Protein 4IX9 (pdb70)

B-factor: mean 39.03, std 13.79, range [17.37, 119.07]

Nearest PDB structures (foldseek):
  4ix9-assembly4_D  TM=1.003E+00  e=2.308E-16  Saccharomyces cerevisiae S288C
  8eas-assembly1_F  TM=9.742E-01  e=7.219E-15  Saccharomyces cerevisiae
  6o7v-assembly1_N  TM=9.126E-01  e=1.959E-12  Saccharomyces cerevisiae S288C
  7tms-assembly1_N  TM=7.614E-01  e=4.028E-09  Saccharomyces cerevisiae
  7tmr-assembly1_N  TM=7.205E-01  e=2.347E-09  Saccharomyces cerevisiae

Sequence (363 aa):
EKRTLIAVIADEDTTTGLLLAGIGQITPETQEKNFFVYQEGKTTKEEITDKFNHFTEEERDDIAILLNQHIAENIRARRVDSFTNAFPAILEIAEKRTLIAVIADEDTTTGLLLAGIGQQITPETQEKNFFVYQEGKTTKEEITDKFNNHFTEEEERDDIAILLNQHIAENIRARVDSFTNAFPAILEIEKRTLIAVIADEEDTTTGLLLAGIGQQITPETQEKNFFVYQEGKTTKEEITDKFNHFTEERDDIAILLNQHIAENIRARVDSSFTNAFFPAILEIRTLIAVIADEDTTTGLLLAGIGQITPETQEKNFFVYQEGKTTKEEEITDKFNHFTEERDDIAILLNQHIAENNIRARVDDSFTNAFPAILEI

Organism: Saccharomyces cerevisiae (strain ATCC 204508 / S288c) (NCBI:txid559292)

Structure (mmCIF, N/CA/C/O backbone):
data_4IX9
#
_entry.id   4IX9
#
_cell.length_a   47.146
_cell.length_b   160.312
_cell.length_c   102.429
_cell.angle_alpha   90.00
_cell.angle_beta   90.00
_cell.angle_gamma   90.00
#
_symmetry.space_group_name_H-M   'C 2 2 21'
#
loop_
_entity.id
_entity.type
_entity.pdbx_description
1 polymer 'V-type proton ATPase subunit F'
2 non-polymer 2-AMINO-2-HYDROXYMETHYL-PROPANE-1,3-DIOL
3 non-polymer GLYCEROL
4 water water
#
loop_
_atom_site.group_PDB
_atom_site.id
_atom_site.type_symbol
_atom_site.label_atom_id
_atom_site.label_alt_id
_atom_site.label_comp_id
_atom_site.label_asym_id
_atom_site.label_entity_id
_atom_site.label_seq_id
_atom_site.pdbx_PDB_ins_code
_atom_site.Cartn_x
_atom_site.Cartn_y
_atom_site.Cartn_z
_atom_site.occupancy
_atom_site.B_iso_or_equiv
_atom_site.auth_seq_id
_atom_site.auth_comp_id
_atom_site.auth_asym_id
_atom_site.auth_atom_id
_atom_site.pdbx_PDB_model_num
ATOM 1 N N . GLU A 1 3 ? 2.297 -2.532 46.862 1.00 94.45 3 GLU A N 1
ATOM 2 C CA . GLU A 1 3 ? 2.038 -1.156 47.381 1.00 102.65 3 GLU A CA 1
ATOM 3 C C . GLU A 1 3 ? 1.197 -0.332 46.384 1.00 99.14 3 GLU A C 1
ATOM 4 O O . GLU A 1 3 ? 0.641 -0.886 45.426 1.00 104.76 3 GLU A O 1
ATOM 10 N N . LYS A 1 4 ? 1.099 0.977 46.637 1.00 87.01 4 LYS A N 1
ATOM 11 C CA . LYS A 1 4 ? 0.489 1.954 45.723 1.00 76.16 4 LYS A CA 1
ATOM 12 C C . LYS A 1 4 ? 1.344 2.248 44.473 1.00 68.24 4 LYS A C 1
ATOM 13 O O . LYS A 1 4 ? 0.810 2.594 43.415 1.00 62.88 4 LYS A O 1
ATOM 19 N N . ARG A 1 5 ? 2.667 2.131 44.629 1.00 59.75 5 ARG A N 1
ATOM 20 C CA . ARG A 1 5 ? 3.656 2.438 43.599 1.00 50.08 5 ARG A CA 1
ATOM 21 C C . ARG A 1 5 ? 3.870 1.237 42.695 1.00 49.91 5 ARG A C 1
ATOM 22 O O . ARG A 1 5 ? 4.706 0.382 43.030 1.00 48.19 5 ARG A O 1
ATOM 30 N N . THR A 1 6 ? 3.181 1.163 41.554 1.00 42.89 6 THR A N 1
ATOM 31 C CA . THR A 1 6 ? 3.304 -0.027 40.700 1.00 43.27 6 THR A CA 1
ATOM 32 C C . THR A 1 6 ? 3.871 0.258 39.280 1.00 41.64 6 THR A C 1
ATOM 33 O O . THR A 1 6 ? 4.335 -0.655 38.624 1.00 41.40 6 THR A O 1
ATOM 37 N N . LEU A 1 7 ? 3.842 1.516 38.847 1.00 36.49 7 LEU A N 1
ATOM 38 C CA . LEU A 1 7 ? 4.159 1.896 37.484 1.00 35.24 7 LEU A CA 1
ATOM 39 C C . LEU A 1 7 ? 5.605 2.351 37.268 1.00 35.14 7 LEU A C 1
ATOM 40 O O . LEU A 1 7 ? 6.270 2.885 38.186 1.00 32.33 7 LEU A O 1
ATOM 45 N N . ILE A 1 8 ? 6.060 2.149 36.034 1.00 31.68 8 ILE A N 1
ATOM 46 C CA . ILE A 1 8 ? 7.364 2.633 35.565 1.00 30.37 8 ILE A CA 1
ATOM 47 C C . ILE A 1 8 ? 7.127 3.880 34.714 1.00 29.13 8 ILE A C 1
ATOM 48 O O . ILE A 1 8 ? 6.236 3.899 33.835 1.00 25.34 8 ILE A O 1
ATOM 53 N N . ALA A 1 9 ? 7.907 4.920 35.004 1.00 26.11 9 ALA A N 1
ATOM 54 C CA . ALA A 1 9 ? 7.961 6.116 34.177 1.00 25.48 9 ALA A CA 1
ATOM 55 C C . ALA A 1 9 ? 9.324 6.190 33.419 1.00 26.67 9 ALA A C 1
ATOM 56 O O . ALA A 1 9 ? 10.326 5.541 33.796 1.00 25.32 9 ALA A O 1
ATOM 58 N N . VAL A 1 10 ? 9.329 6.980 32.348 1.00 25.04 10 VAL A N 1
ATOM 59 C CA . VAL A 1 10 ? 10.412 6.999 31.357 1.00 25.93 10 VAL A CA 1
ATOM 60 C C . VAL A 1 10 ? 10.751 8.407 30.939 1.00 28.06 10 VAL A C 1
ATOM 61 O O . VAL A 1 10 ? 9.848 9.200 30.484 1.00 27.92 10 VAL A O 1
ATOM 65 N N . ILE A 1 11 ? 12.049 8.710 31.054 1.00 28.03 11 ILE A N 1
ATOM 66 C CA . ILE A 1 11 ? 12.651 9.868 30.346 1.00 26.50 11 ILE A CA 1
ATOM 67 C C . ILE A 1 11 ? 13.835 9.372 29.522 1.00 24.13 11 ILE A C 1
ATOM 68 O O . ILE A 1 11 ? 14.835 8.910 30.069 1.00 22.29 11 ILE A O 1
ATOM 73 N N . ALA A 1 12 ? 13.721 9.464 28.202 1.00 24.24 12 ALA A N 1
ATOM 74 C CA . ALA A 1 12 ? 14.530 8.603 27.349 1.00 22.38 12 ALA A CA 1
ATOM 75 C C . ALA A 1 12 ? 14.604 9.160 25.931 1.00 23.25 12 ALA A C 1
ATOM 76 O O . ALA A 1 12 ? 13.717 9.900 25.505 1.00 22.34 12 ALA A O 1
ATOM 78 N N . ASP A 1 13 ? 15.699 8.893 25.223 1.00 22.84 13 ASP A N 1
ATOM 79 C CA . ASP A 1 13 ? 15.776 9.411 23.863 1.00 24.63 13 ASP A CA 1
ATOM 80 C C . ASP A 1 13 ? 14.825 8.561 22.965 1.00 23.87 13 ASP A C 1
ATOM 81 O O . ASP A 1 13 ? 14.190 7.594 23.428 1.00 24.16 13 ASP A O 1
ATOM 86 N N . GLU A 1 14 ? 14.701 8.943 21.715 1.00 28.16 14 GLU A N 1
ATOM 87 C CA . GLU A 1 14 ? 13.752 8.335 20.759 1.00 33.11 14 GLU A CA 1
ATOM 88 C C . GLU A 1 14 ? 13.845 6.793 20.604 1.00 31.17 14 GLU A C 1
ATOM 89 O O . GLU A 1 14 ? 12.816 6.094 20.643 1.00 30.18 14 GLU A O 1
ATOM 95 N N . ASP A 1 15 ? 15.050 6.278 20.367 1.00 25.72 15 ASP A N 1
ATOM 96 C CA . ASP A 1 15 ? 15.242 4.847 20.217 1.00 27.65 15 ASP A CA 1
ATOM 97 C C . ASP A 1 15 ? 14.985 4.075 21.534 1.00 28.53 15 ASP A C 1
ATOM 98 O O . ASP A 1 15 ? 14.462 2.971 21.510 1.00 27.24 15 ASP A O 1
ATOM 103 N N . THR A 1 16 ? 15.331 4.640 22.689 1.00 23.56 16 THR A N 1
ATOM 104 C CA . THR A 1 16 ? 15.097 3.899 23.909 1.00 22.28 16 THR A CA 1
ATOM 105 C C . THR A 1 16 ? 13.583 3.896 24.196 1.00 21.30 16 THR A C 1
ATOM 106 O O . THR A 1 16 ? 13.028 2.901 24.670 1.00 24.02 16 THR A O 1
ATOM 110 N N . THR A 1 17 ? 12.940 5.036 24.004 1.00 22.47 17 THR A N 1
ATOM 111 C CA . THR A 1 17 ? 11.482 5.160 24.192 1.00 25.72 17 THR A CA 1
ATOM 112 C C . THR A 1 17 ? 10.723 4.144 23.281 1.00 27.65 17 THR A C 1
ATOM 113 O O . THR A 1 17 ? 9.878 3.367 23.753 1.00 30.81 17 THR A O 1
ATOM 117 N N . THR A 1 18 ? 11.058 4.130 21.995 1.00 26.16 18 THR A N 1
ATOM 118 C CA . THR A 1 18 ? 10.534 3.115 21.087 1.00 29.06 18 THR A CA 1
ATOM 119 C C . THR A 1 18 ? 10.622 1.704 21.644 1.00 30.63 18 THR A C 1
ATOM 120 O O . THR A 1 18 ? 9.613 0.993 21.677 1.00 32.68 18 THR A O 1
ATOM 124 N N . GLY A 1 19 ? 11.813 1.285 22.072 1.00 27.19 19 GLY A N 1
ATOM 125 C CA . GLY A 1 19 ? 11.919 -0.052 22.605 1.00 25.60 19 GLY A CA 1
ATOM 126 C C . GLY A 1 19 ? 11.097 -0.208 23.881 1.00 24.50 19 GLY A C 1
ATOM 127 O O . GLY A 1 19 ? 10.502 -1.245 24.075 1.00 24.78 19 GLY A O 1
ATOM 128 N N . LEU A 1 20 ? 11.100 0.787 24.768 1.00 22.85 20 LEU A N 1
ATOM 129 C CA . LEU A 1 20 ? 10.292 0.681 26.002 1.00 26.79 20 LEU A CA 1
ATOM 130 C C . LEU A 1 20 ? 8.794 0.577 25.674 1.00 29.29 20 LEU A C 1
ATOM 131 O O . LEU A 1 20 ? 8.108 -0.269 26.235 1.00 28.41 20 LEU A O 1
ATOM 136 N N . LEU A 1 21 ? 8.298 1.445 24.787 1.00 30.81 21 LEU A N 1
ATOM 137 C CA . LEU A 1 21 ? 6.885 1.390 24.380 1.00 29.43 21 LEU A CA 1
ATOM 138 C C . LEU A 1 21 ? 6.517 0.044 23.748 1.00 30.33 21 LEU A C 1
ATOM 139 O O . LEU A 1 21 ? 5.455 -0.481 24.059 1.00 31.68 21 LEU A O 1
ATOM 144 N N . LEU A 1 22 ? 7.387 -0.551 22.936 1.00 29.62 22 LEU A N 1
ATOM 145 C CA . LEU A 1 22 ? 7.165 -1.946 22.486 1.00 31.22 22 LEU A CA 1
ATOM 146 C C . LEU A 1 22 ? 7.082 -2.964 23.634 1.00 32.62 22 LEU A C 1
ATOM 147 O O . LEU A 1 22 ? 6.360 -3.958 23.559 1.00 32.21 22 LEU A O 1
ATOM 152 N N . ALA A 1 23 ? 7.829 -2.744 24.701 1.00 32.21 23 ALA A N 1
ATOM 153 C CA . ALA A 1 23 ? 7.735 -3.666 25.831 1.00 30.81 23 ALA A CA 1
ATOM 154 C C . ALA A 1 23 ? 6.523 -3.306 26.724 1.00 30.51 23 ALA A C 1
ATOM 155 O O . ALA A 1 23 ? 6.291 -3.965 27.712 1.00 26.59 23 ALA A O 1
ATOM 157 N N . GLY A 1 24 ? 5.740 -2.281 26.355 1.00 29.02 24 GLY A N 1
ATOM 158 C CA . GLY A 1 24 ? 4.631 -1.855 27.192 1.00 28.64 24 GLY A CA 1
ATOM 159 C C . GLY A 1 24 ? 4.999 -0.870 28.307 1.00 31.93 24 GLY A C 1
ATOM 160 O O . GLY A 1 24 ? 4.136 -0.494 29.093 1.00 31.96 24 GLY A O 1
ATOM 161 N N . ILE A 1 25 ? 6.257 -0.421 28.383 1.00 28.35 25 ILE A N 1
ATOM 162 C CA . ILE A 1 25 ? 6.664 0.516 29.441 1.00 26.15 25 ILE A CA 1
ATOM 163 C C . ILE A 1 25 ? 6.479 1.960 28.954 1.00 25.62 25 ILE A C 1
ATOM 164 O O . ILE A 1 25 ? 6.771 2.270 27.814 1.00 30.14 25 ILE A O 1
ATOM 169 N N . GLY A 1 26 ? 5.915 2.818 29.798 1.00 26.24 26 GLY A N 1
ATOM 170 C CA . GLY A 1 26 ? 5.670 4.232 29.465 1.00 23.80 26 GLY A CA 1
ATOM 171 C C . GLY A 1 26 ? 4.340 4.435 28.747 1.00 27.75 26 GLY A C 1
ATOM 172 O O . GLY A 1 26 ? 3.984 5.571 28.405 1.00 27.30 26 GLY A O 1
ATOM 173 N N . GLN A 1 27 ? 3.581 3.354 28.541 1.00 26.71 27 GLN A N 1
ATOM 174 C CA . GLN A 1 27 ? 2.255 3.460 27.942 1.00 29.00 27 GLN A CA 1
ATOM 175 C C . GLN A 1 27 ? 1.253 4.133 28.874 1.00 28.89 27 GLN A C 1
ATOM 176 O O . GLN A 1 27 ? 1.470 4.225 30.098 1.00 32.25 27 GLN A O 1
ATOM 182 N N . ILE A 1 28 ? 0.157 4.601 28.300 1.00 29.82 28 ILE A N 1
ATOM 183 C CA . ILE A 1 28 ? -0.931 5.236 29.042 1.00 30.27 28 ILE A CA 1
ATOM 184 C C . ILE A 1 28 ? -1.545 4.333 30.102 1.00 29.96 28 ILE A C 1
ATOM 185 O O . ILE A 1 28 ? -1.919 3.203 29.795 1.00 32.68 28 ILE A O 1
ATOM 190 N N . THR A 1 29 ? -1.645 4.814 31.347 1.00 30.78 29 THR A N 1
ATOM 191 C CA . THR A 1 29 ? -2.377 4.086 32.395 1.00 30.80 29 THR A CA 1
ATOM 192 C C . THR A 1 29 ? -3.885 4.162 32.075 1.00 29.62 29 THR A C 1
ATOM 193 O O . THR A 1 29 ? -4.418 5.246 31.979 1.00 33.10 29 THR A O 1
ATOM 197 N N . PRO A 1 30 ? -4.545 3.030 31.837 1.00 29.38 30 PRO A N 1
ATOM 198 C CA . PRO A 1 30 ? -5.954 3.015 31.413 1.00 29.69 30 PRO A CA 1
ATOM 199 C C . PRO A 1 30 ? -6.905 3.859 32.310 1.00 34.64 30 PRO A C 1
ATOM 200 O O . PRO A 1 30 ? -7.602 4.748 31.810 1.00 34.10 30 PRO A O 1
ATOM 204 N N . GLU A 1 31 ? -6.885 3.599 33.625 1.00 38.06 31 GLU A N 1
ATOM 205 C CA . GLU A 1 31 ? -7.773 4.211 34.594 1.00 39.33 31 GLU A CA 1
ATOM 206 C C . GLU A 1 31 ? -7.589 5.717 34.769 1.00 41.13 31 GLU A C 1
ATOM 207 O O . GLU A 1 31 ? -8.566 6.411 35.031 1.00 39.34 31 GLU A O 1
ATOM 213 N N . THR A 1 32 ? -6.376 6.244 34.602 1.00 39.42 32 THR A N 1
ATOM 214 C CA . THR A 1 32 ? -6.154 7.693 34.816 1.00 35.92 32 THR A CA 1
ATOM 215 C C . THR A 1 32 ? -5.916 8.377 33.499 1.00 36.94 32 THR A C 1
ATOM 216 O O . THR A 1 32 ? -5.979 9.593 33.427 1.00 40.07 32 THR A O 1
ATOM 220 N N . GLN A 1 33 ? -5.671 7.605 32.438 1.00 35.47 33 GLN A N 1
ATOM 221 C CA . GLN A 1 33 ? -5.224 8.156 31.131 1.00 36.08 33 GLN A CA 1
ATOM 222 C C . GLN A 1 33 ? -3.924 8.978 31.175 1.00 34.93 33 GLN A C 1
ATOM 223 O O . GLN A 1 33 ? -3.697 9.791 30.305 1.00 35.78 33 GLN A O 1
ATOM 229 N N . GLU A 1 34 ? -3.065 8.771 32.157 1.00 36.39 34 GLU A N 1
ATOM 230 C CA . GLU A 1 34 ? -1.803 9.545 32.190 1.00 42.70 34 GLU A CA 1
ATOM 231 C C . GLU A 1 34 ? -0.742 8.881 31.358 1.00 39.84 34 GLU A C 1
ATOM 232 O O . GLU A 1 34 ? -0.639 7.636 31.383 1.00 34.95 34 GLU A O 1
ATOM 238 N N . LYS A 1 35 ? 0.093 9.702 30.710 1.00 36.72 35 LYS A N 1
ATOM 239 C CA . LYS A 1 35 ? 1.234 9.168 30.011 1.00 35.67 35 LYS A CA 1
ATOM 240 C C . LYS A 1 35 ? 2.407 8.956 30.965 1.00 30.48 35 LYS A C 1
ATOM 241 O O . LYS A 1 35 ? 2.595 9.666 31.969 1.00 30.04 35 LYS A O 1
ATOM 247 N N . ASN A 1 36 ? 3.179 7.944 30.643 1.00 27.18 36 ASN A N 1
ATOM 248 C CA . ASN A 1 36 ? 4.259 7.525 31.500 1.00 29.43 36 ASN A CA 1
ATOM 249 C C . ASN A 1 36 ? 5.645 7.639 30.835 1.00 31.13 36 ASN A C 1
ATOM 250 O O . ASN A 1 36 ? 6.601 6.962 31.236 1.00 32.74 36 ASN A O 1
ATOM 255 N N . PHE A 1 37 ? 5.759 8.558 29.866 1.00 29.84 37 PHE A N 1
ATOM 256 C CA . PHE A 1 37 ? 7.008 8.772 29.145 1.00 28.67 37 PHE A CA 1
ATOM 257 C C . PHE A 1 37 ? 7.135 10.207 28.668 1.00 29.37 37 PHE A C 1
ATOM 258 O O . PHE A 1 37 ? 6.137 10.890 28.392 1.00 31.61 37 PHE A O 1
ATOM 266 N N . PHE A 1 38 ? 8.382 10.649 28.550 1.00 28.47 38 PHE A N 1
ATOM 267 C CA . PHE A 1 38 ? 8.724 11.909 27.960 1.00 25.47 38 PHE A CA 1
ATOM 268 C C . PHE A 1 38 ? 9.953 11.626 27.106 1.00 30.90 38 PHE A C 1
ATOM 269 O O . PHE A 1 38 ? 10.897 10.978 27.570 1.00 31.23 38 PHE A O 1
ATOM 277 N N . VAL A 1 39 ? 9.922 12.094 25.866 1.00 28.03 39 VAL A N 1
ATOM 278 C CA . VAL A 1 39 ? 10.969 11.864 24.886 1.00 31.24 39 VAL A CA 1
ATOM 279 C C . VAL A 1 39 ? 12.011 13.009 24.917 1.00 31.58 39 VAL A C 1
ATOM 280 O O . VAL A 1 39 ? 11.680 14.170 24.745 1.00 34.02 39 VAL A O 1
ATOM 284 N N . TYR A 1 40 ? 13.265 12.693 25.207 1.00 29.85 40 TYR A N 1
ATOM 285 C CA . TYR A 1 40 ? 14.303 13.674 25.061 1.00 27.15 40 TYR A CA 1
ATOM 286 C C . TYR A 1 40 ? 14.761 13.767 23.593 1.00 29.12 40 TYR A C 1
ATOM 287 O O . TYR A 1 40 ? 14.992 12.725 22.915 1.00 27.15 40 TYR A O 1
ATOM 296 N N . GLN A 1 41 ? 14.854 15.001 23.067 1.00 30.66 41 GLN A N 1
ATOM 297 C CA . GLN A 1 41 ? 15.333 15.161 21.681 1.00 32.24 41 GLN A CA 1
ATOM 298 C C . GLN A 1 41 ? 16.453 16.126 21.679 1.00 29.88 41 GLN A C 1
ATOM 299 O O . GLN A 1 41 ? 16.242 17.351 21.860 1.00 29.63 41 GLN A O 1
ATOM 305 N N . GLU A 1 42 ? 17.659 15.600 21.477 1.00 26.05 42 GLU A N 1
ATOM 306 C CA . GLU A 1 42 ? 18.848 16.467 21.483 1.00 27.37 42 GLU A CA 1
ATOM 307 C C . GLU A 1 42 ? 18.644 17.689 20.553 1.00 29.38 42 GLU A C 1
ATOM 308 O O . GLU A 1 42 ? 18.246 17.533 19.361 1.00 27.05 42 GLU A O 1
ATOM 314 N N . GLY A 1 43 ? 18.846 18.887 21.122 1.00 29.50 43 GLY A N 1
ATOM 315 C CA . GLY A 1 43 ? 18.755 20.142 20.372 1.00 27.66 43 GLY A CA 1
ATOM 316 C C . GLY A 1 43 ? 17.394 20.819 20.448 1.00 30.24 43 GLY A C 1
ATOM 317 O O . GLY A 1 43 ? 17.269 21.976 20.079 1.00 32.22 43 GLY A O 1
ATOM 318 N N . LYS A 1 44 ? 16.391 20.083 20.928 1.00 30.64 44 LYS A N 1
ATOM 319 C CA . LYS A 1 44 ? 15.012 20.515 21.055 1.00 31.90 44 LYS A CA 1
ATOM 320 C C . LYS A 1 44 ? 14.630 20.642 22.532 1.00 30.35 44 LYS A C 1
ATOM 321 O O . LYS A 1 44 ? 14.378 21.719 23.016 1.00 29.78 44 LYS A O 1
ATOM 327 N N . THR A 1 45 ? 14.583 19.541 23.258 1.00 28.87 45 THR A N 1
ATOM 328 C CA . THR A 1 45 ? 14.331 19.587 24.688 1.00 26.87 45 THR A CA 1
ATOM 329 C C . THR A 1 45 ? 15.391 20.399 25.472 1.00 27.82 45 THR A C 1
ATOM 330 O O . THR A 1 45 ? 16.619 20.166 25.343 1.00 25.63 45 THR A O 1
ATOM 334 N N . THR A 1 46 ? 14.930 21.354 26.272 1.00 28.07 46 THR A N 1
ATOM 335 C CA . THR A 1 46 ? 15.858 22.148 27.070 1.00 31.19 46 THR A CA 1
ATOM 336 C C . THR A 1 46 ? 16.078 21.434 28.395 1.00 35.51 46 THR A C 1
ATOM 337 O O . THR A 1 46 ? 15.310 20.526 28.773 1.00 34.26 46 THR A O 1
ATOM 341 N N . LYS A 1 47 ? 17.088 21.888 29.125 1.00 36.46 47 LYS A N 1
ATOM 342 C CA . LYS A 1 47 ? 17.379 21.393 30.461 1.00 38.53 47 LYS A CA 1
ATOM 343 C C . LYS A 1 47 ? 16.225 21.695 31.407 1.00 39.21 47 LYS A C 1
ATOM 344 O O . LYS A 1 47 ? 15.924 20.893 32.277 1.00 37.75 47 LYS A O 1
ATOM 350 N N . GLU A 1 48 ? 15.577 22.841 31.236 1.00 38.71 48 GLU A N 1
ATOM 351 C CA . GLU A 1 48 ? 14.417 23.154 32.044 1.00 39.80 48 GLU A CA 1
ATOM 352 C C . GLU A 1 48 ? 13.273 22.183 31.811 1.00 40.87 48 GLU A C 1
ATOM 353 O O . GLU A 1 48 ? 12.639 21.761 32.776 1.00 42.16 48 GLU A O 1
ATOM 359 N N . GLU A 1 49 ? 12.975 21.821 30.559 1.00 37.66 49 GLU A N 1
ATOM 360 C CA . GLU A 1 49 ? 11.904 20.820 30.359 1.00 35.44 49 GLU A CA 1
ATOM 361 C C . GLU A 1 49 ? 12.232 19.457 30.968 1.00 32.74 49 GLU A C 1
ATOM 362 O O . GLU A 1 49 ? 11.329 18.809 31.516 1.00 34.01 49 GLU A O 1
ATOM 368 N N . ILE A 1 50 ? 13.489 19.002 30.818 1.00 29.88 50 ILE A N 1
ATOM 369 C CA . ILE A 1 50 ? 13.914 17.730 31.389 1.00 31.62 50 ILE A CA 1
ATOM 370 C C . ILE A 1 50 ? 13.657 17.839 32.899 1.00 31.88 50 ILE A C 1
ATOM 371 O O . ILE A 1 50 ? 12.997 16.961 33.474 1.00 30.96 50 ILE A O 1
ATOM 376 N N . THR A 1 51 ? 14.168 18.902 33.534 1.00 32.10 51 THR A N 1
ATOM 377 C CA . THR A 1 51 ? 13.942 19.125 34.986 1.00 34.20 51 THR A CA 1
ATOM 378 C C . THR A 1 51 ? 12.454 19.118 35.393 1.00 35.27 51 THR A C 1
ATOM 379 O O . THR A 1 51 ? 12.033 18.492 36.375 1.00 38.64 51 THR A O 1
ATOM 383 N N . ASP A 1 52 ? 11.647 19.787 34.606 1.00 34.53 52 ASP A N 1
ATOM 384 C CA . ASP A 1 52 ? 10.212 19.769 34.863 1.00 36.04 52 ASP A CA 1
ATOM 385 C C . ASP A 1 52 ? 9.579 18.384 34.772 1.00 32.49 52 ASP A C 1
ATOM 386 O O . ASP A 1 52 ? 8.672 18.082 35.536 1.00 32.34 52 ASP A O 1
ATOM 391 N N . LYS A 1 53 ? 10.043 17.557 33.841 1.00 30.64 53 LYS A N 1
ATOM 392 C CA . LYS A 1 53 ? 9.478 16.229 33.655 1.00 30.02 53 LYS A CA 1
ATOM 393 C C . LYS A 1 53 ? 9.972 15.305 34.751 1.00 28.47 53 LYS A C 1
ATOM 394 O O . LYS A 1 53 ? 9.221 14.484 35.296 1.00 27.40 53 LYS A O 1
ATOM 400 N N . PHE A 1 54 ? 11.234 15.491 35.114 1.00 28.39 54 PHE A N 1
ATOM 401 C CA . PHE A 1 54 ? 11.770 14.837 36.269 1.00 28.85 54 PHE A CA 1
ATOM 402 C C . PHE A 1 54 ? 10.921 15.089 37.525 1.00 31.64 54 PHE A C 1
ATOM 403 O O . PHE A 1 54 ? 10.471 14.126 38.171 1.00 32.00 54 PHE A O 1
ATOM 411 N N . ASN A 1 55 ? 10.695 16.361 37.879 1.00 36.11 55 ASN A N 1
ATOM 412 C CA . ASN A 1 55 ? 9.925 16.652 39.118 1.00 38.27 55 ASN A CA 1
ATOM 413 C C . ASN A 1 55 ? 8.487 16.163 39.034 1.00 33.36 55 ASN A C 1
ATOM 414 O O . ASN A 1 55 ? 7.905 15.792 40.029 1.00 37.22 55 ASN A O 1
ATOM 419 N N . HIS A 1 56 ? 7.929 16.151 37.836 1.00 31.95 56 HIS A N 1
ATOM 420 C CA . HIS A 1 56 ? 6.576 15.638 37.628 1.00 34.21 56 HIS A CA 1
ATOM 421 C C . HIS A 1 56 ? 6.459 14.179 37.977 1.00 37.48 56 HIS A C 1
ATOM 422 O O . HIS A 1 56 ? 5.584 13.775 38.762 1.00 37.75 56 HIS A O 1
ATOM 429 N N . PHE A 1 57 ? 7.303 13.363 37.338 1.00 36.88 57 PHE A N 1
ATOM 430 C CA . PHE A 1 57 ? 7.219 11.906 37.481 1.00 35.98 57 PHE A CA 1
ATOM 431 C C . PHE A 1 57 ? 7.658 11.584 38.923 1.00 35.98 57 PHE A C 1
ATOM 432 O O . PHE A 1 57 ? 7.313 10.562 39.470 1.00 35.63 57 PHE A O 1
ATOM 440 N N . THR A 1 58 ? 8.380 12.500 39.532 1.00 34.46 58 THR A N 1
ATOM 441 C CA . THR A 1 58 ? 9.063 12.253 40.782 1.00 33.13 58 THR A CA 1
ATOM 442 C C . THR A 1 58 ? 8.340 12.846 42.010 1.00 36.52 58 THR A C 1
ATOM 443 O O . THR A 1 58 ? 8.434 12.315 43.107 1.00 41.78 58 THR A O 1
ATOM 447 N N . GLU A 1 59 ? 7.611 13.933 41.833 1.00 38.92 59 GLU A N 1
ATOM 448 C CA . GLU A 1 59 ? 7.000 14.606 42.957 1.00 43.60 59 GLU A CA 1
ATOM 449 C C . GLU A 1 59 ? 5.522 14.932 42.776 1.00 48.18 59 GLU A C 1
ATOM 450 O O . GLU A 1 59 ? 4.825 15.160 43.767 1.00 53.78 59 GLU A O 1
ATOM 456 N N A GLU A 1 60 ? 5.055 14.967 41.514 0.50 44.53 60 GLU A N 1
ATOM 457 N N B GLU A 1 60 ? 5.039 14.998 41.549 0.50 46.43 60 GLU A N 1
ATOM 458 C CA A GLU A 1 60 ? 3.644 15.269 41.144 0.50 40.84 60 GLU A CA 1
ATOM 459 C CA B GLU A 1 60 ? 3.622 15.235 41.407 0.50 43.52 60 GLU A CA 1
ATOM 460 C C A GLU A 1 60 ? 2.820 14.032 40.756 0.50 43.76 60 GLU A C 1
ATOM 461 C C B GLU A 1 60 ? 2.870 13.889 41.349 0.50 44.14 60 GLU A C 1
ATOM 462 O O A GLU A 1 60 ? 1.635 14.136 40.424 0.50 42.56 60 GLU A O 1
ATOM 463 O O B GLU A 1 60 ? 1.797 13.757 41.931 0.50 40.87 60 GLU A O 1
ATOM 474 N N . ARG A 1 61 ? 3.467 12.877 40.714 1.00 43.49 61 ARG A N 1
ATOM 475 C CA . ARG A 1 61 ? 2.784 11.627 40.497 1.00 41.77 61 ARG A CA 1
ATOM 476 C C . ARG A 1 61 ? 3.126 10.851 41.740 1.00 47.17 61 ARG A C 1
ATOM 477 O O . ARG A 1 61 ? 4.099 11.168 42.418 1.00 47.93 61 ARG A O 1
ATOM 485 N N . ASP A 1 62 ? 2.316 9.854 42.064 1.00 46.96 62 ASP A N 1
ATOM 486 C CA . ASP A 1 62 ? 2.472 9.140 43.316 1.00 46.60 62 ASP A CA 1
ATOM 487 C C . ASP A 1 62 ? 2.283 7.658 43.054 1.00 42.82 62 ASP A C 1
ATOM 488 O O . ASP A 1 62 ? 2.287 6.836 43.973 1.00 46.80 62 ASP A O 1
ATOM 493 N N . ASP A 1 63 ? 2.096 7.299 41.802 1.00 39.04 63 ASP A N 1
ATOM 494 C CA . ASP A 1 63 ? 1.969 5.904 41.524 1.00 40.26 63 ASP A CA 1
ATOM 495 C C . ASP A 1 63 ? 3.221 5.286 40.922 1.00 36.14 63 ASP A C 1
ATOM 496 O O . ASP A 1 63 ? 3.201 4.091 40.568 1.00 34.29 63 ASP A O 1
ATOM 501 N N . ILE A 1 64 ? 4.313 6.068 40.844 1.00 35.08 64 ILE A N 1
ATOM 502 C CA . ILE A 1 64 ? 5.546 5.601 40.162 1.00 31.47 64 ILE A CA 1
ATOM 503 C C . ILE A 1 64 ? 6.473 4.871 41.116 1.00 34.14 64 ILE A C 1
ATOM 504 O O . ILE A 1 64 ? 6.909 5.405 42.144 1.00 32.81 64 ILE A O 1
ATOM 509 N N . ALA A 1 65 ? 6.773 3.638 40.762 1.00 34.90 65 ALA A N 1
ATOM 510 C CA . ALA A 1 65 ? 7.749 2.869 41.504 1.00 33.81 65 ALA A CA 1
ATOM 511 C C . ALA A 1 65 ? 9.176 3.150 41.020 1.00 33.79 65 ALA A C 1
ATOM 512 O O . ALA A 1 65 ? 10.108 3.149 41.810 1.00 33.41 65 ALA A O 1
ATOM 514 N N . ILE A 1 66 ? 9.342 3.332 39.707 1.00 33.82 66 ILE A N 1
ATOM 515 C CA . ILE A 1 66 ? 10.669 3.394 39.079 1.00 33.11 66 ILE A CA 1
ATOM 516 C C . ILE A 1 66 ? 10.618 4.384 37.963 1.00 29.83 66 ILE A C 1
ATOM 517 O O . ILE A 1 66 ? 9.713 4.358 37.125 1.00 25.25 66 ILE A O 1
ATOM 522 N N . LEU A 1 67 ? 11.602 5.263 37.960 1.00 31.85 67 LEU A N 1
ATOM 523 C CA . LEU A 1 67 ? 11.790 6.193 36.875 1.00 27.89 67 LEU A CA 1
ATOM 524 C C . LEU A 1 67 ? 13.025 5.687 36.094 1.00 31.32 67 LEU A C 1
ATOM 525 O O . LEU A 1 67 ? 14.158 5.600 36.652 1.00 27.62 67 LEU A O 1
ATOM 530 N N . LEU A 1 68 ? 12.792 5.287 34.835 1.00 28.49 68 LEU A N 1
ATOM 531 C CA . LEU A 1 68 ? 13.885 4.899 33.958 1.00 28.81 68 LEU A CA 1
ATOM 532 C C . LEU A 1 68 ? 14.372 6.102 33.161 1.00 28.57 68 LEU A C 1
ATOM 533 O O . LEU A 1 68 ? 13.541 6.797 32.550 1.00 27.70 68 LEU A O 1
ATOM 546 N N . ASN A 1 70 ? 17.831 7.312 30.343 1.00 28.03 70 ASN A N 1
ATOM 547 C CA . ASN A 1 70 ? 19.159 7.138 29.779 1.00 25.80 70 ASN A CA 1
ATOM 548 C C . ASN A 1 70 ? 20.164 7.877 30.647 1.00 27.37 70 ASN A C 1
ATOM 549 O O . ASN A 1 70 ? 19.955 9.047 31.054 1.00 29.98 70 ASN A O 1
ATOM 554 N N . GLN A 1 71 ? 21.286 7.229 30.911 1.00 32.22 71 GLN A N 1
ATOM 555 C CA . GLN A 1 71 ? 22.418 7.869 31.595 1.00 30.40 71 GLN A CA 1
ATOM 556 C C . GLN A 1 71 ? 22.727 9.273 31.039 1.00 28.23 71 GLN A C 1
ATOM 557 O O . GLN A 1 71 ? 22.893 10.248 31.789 1.00 30.85 71 GLN A O 1
ATOM 563 N N . HIS A 1 72 ? 22.786 9.396 29.721 1.00 23.90 72 HIS A N 1
ATOM 564 C CA . HIS A 1 72 ? 23.199 10.646 29.157 1.00 23.92 72 HIS A CA 1
ATOM 565 C C . HIS A 1 72 ? 22.176 11.713 29.436 1.00 23.16 72 HIS A C 1
ATOM 566 O O . HIS A 1 72 ? 22.508 12.900 29.510 1.00 24.89 72 HIS A O 1
ATOM 573 N N . ILE A 1 73 ? 20.920 11.319 29.598 1.00 21.36 73 ILE A N 1
ATOM 574 C CA . ILE A 1 73 ? 19.917 12.300 29.948 1.00 23.28 73 ILE A CA 1
ATOM 575 C C . ILE A 1 73 ? 20.078 12.655 31.442 1.00 25.18 73 ILE A C 1
ATOM 576 O O . ILE A 1 73 ? 20.075 13.820 31.791 1.00 27.09 73 ILE A O 1
ATOM 581 N N . ALA A 1 74 ? 20.228 11.663 32.316 1.00 28.18 74 ALA A N 1
ATOM 582 C CA . ALA A 1 74 ? 20.566 11.939 33.721 1.00 34.37 74 ALA A CA 1
ATOM 583 C C . ALA A 1 74 ? 21.838 12.842 33.850 1.00 38.05 74 ALA A C 1
ATOM 584 O O . ALA A 1 74 ? 21.856 13.784 34.667 1.00 34.69 74 ALA A O 1
ATOM 586 N N . GLU A 1 75 ? 22.882 12.574 33.044 1.00 35.09 75 GLU A N 1
ATOM 587 C CA . GLU A 1 75 ? 24.048 13.502 32.978 1.00 30.59 75 GLU A CA 1
ATOM 588 C C . GLU A 1 75 ? 23.646 14.927 32.647 1.00 30.51 75 GLU A C 1
ATOM 589 O O . GLU A 1 75 ? 24.212 15.855 33.186 1.00 27.65 75 GLU A O 1
ATOM 595 N N . ASN A 1 76 ? 22.670 15.135 31.760 1.00 30.33 76 ASN A N 1
ATOM 596 C CA . ASN A 1 76 ? 22.290 16.500 31.444 1.00 28.80 76 ASN A CA 1
ATOM 597 C C . ASN A 1 76 ? 21.725 17.247 32.689 1.00 31.80 76 ASN A C 1
ATOM 598 O O . ASN A 1 76 ? 21.748 18.503 32.726 1.00 32.44 76 ASN A O 1
ATOM 603 N N . ILE A 1 77 ? 21.105 16.512 33.632 1.00 27.93 77 ILE A N 1
ATOM 604 C CA . ILE A 1 77 ? 20.524 17.151 34.845 1.00 30.12 77 ILE A CA 1
ATOM 605 C C . ILE A 1 77 ? 21.083 16.504 36.118 1.00 30.80 77 ILE A C 1
ATOM 606 O O . ILE A 1 77 ? 20.365 16.273 37.060 1.00 32.30 77 ILE A O 1
ATOM 611 N N . ARG A 1 78 ? 22.377 16.196 36.106 1.00 29.03 78 ARG A N 1
ATOM 612 C CA . ARG A 1 78 ? 23.016 15.395 37.091 1.00 29.33 78 ARG A CA 1
ATOM 613 C C . ARG A 1 78 ? 22.857 15.963 38.498 1.00 32.84 78 ARG A C 1
ATOM 614 O O . ARG A 1 78 ? 22.779 15.225 39.456 1.00 33.51 78 ARG A O 1
ATOM 622 N N . ALA A 1 79 ? 22.821 17.277 38.636 1.00 32.63 79 ALA A N 1
ATOM 623 C CA . ALA A 1 79 ? 22.748 17.835 39.976 1.00 33.67 79 ALA A CA 1
ATOM 624 C C . ALA A 1 79 ? 21.325 17.694 40.550 1.00 31.73 79 ALA A C 1
ATOM 625 O O . ALA A 1 79 ? 21.178 17.419 41.733 1.00 31.25 79 ALA A O 1
ATOM 627 N N A ARG A 1 80 ? 20.315 17.855 39.696 0.50 32.59 80 ARG A N 1
ATOM 628 N N B ARG A 1 80 ? 20.290 17.900 39.732 0.50 32.18 80 ARG A N 1
ATOM 629 C CA A ARG A 1 80 ? 18.927 17.541 40.042 0.50 31.00 80 ARG A CA 1
ATOM 630 C CA B ARG A 1 80 ? 18.930 17.511 40.133 0.50 30.35 80 ARG A CA 1
ATOM 631 C C A ARG A 1 80 ? 18.711 16.058 40.381 0.50 31.86 80 ARG A C 1
ATOM 632 C C B ARG A 1 80 ? 18.934 16.036 40.543 0.50 32.16 80 ARG A C 1
ATOM 633 O O A ARG A 1 80 ? 17.957 15.731 41.284 0.50 32.63 80 ARG A O 1
ATOM 634 O O B ARG A 1 80 ? 18.613 15.693 41.674 0.50 34.84 80 ARG A O 1
ATOM 649 N N . VAL A 1 81 ? 19.350 15.165 39.632 1.00 32.34 81 VAL A N 1
ATOM 650 C CA . VAL A 1 81 ? 19.280 13.736 39.885 1.00 32.81 81 VAL A CA 1
ATOM 651 C C . VAL A 1 81 ? 20.036 13.347 41.160 1.00 38.49 81 VAL A C 1
ATOM 652 O O . VAL A 1 81 ? 19.503 12.569 41.955 1.00 37.05 81 VAL A O 1
ATOM 656 N N . ASP A 1 82 ? 21.253 13.880 41.358 1.00 36.18 82 ASP A N 1
ATOM 657 C CA . ASP A 1 82 ? 22.064 13.519 42.536 1.00 39.49 82 ASP A CA 1
ATOM 658 C C . ASP A 1 82 ? 21.470 14.110 43.830 1.00 40.28 82 ASP A C 1
ATOM 659 O O . ASP A 1 82 ? 21.706 13.594 44.921 1.00 45.30 82 ASP A O 1
ATOM 664 N N . SER A 1 83 ? 20.665 15.157 43.696 1.00 35.34 83 SER A N 1
ATOM 665 C CA . SER A 1 83 ? 20.042 15.738 44.854 1.00 37.93 83 SER A CA 1
ATOM 666 C C . SER A 1 83 ? 18.645 15.113 45.178 1.00 43.78 83 SER A C 1
ATOM 667 O O . SER A 1 83 ? 17.990 15.527 46.137 1.00 44.63 83 SER A O 1
ATOM 670 N N . PHE A 1 84 ? 18.197 14.123 44.403 1.00 38.83 84 PHE A N 1
ATOM 671 C CA . PHE A 1 84 ? 16.924 13.456 44.694 1.00 38.24 84 PHE A CA 1
ATOM 672 C C . PHE A 1 84 ? 17.100 12.373 45.786 1.00 39.00 84 PHE A C 1
ATOM 673 O O . PHE A 1 84 ? 17.968 11.515 45.709 1.00 37.78 84 PHE A O 1
ATOM 681 N N . THR A 1 85 ? 16.202 12.394 46.758 1.00 39.87 85 THR A N 1
ATOM 682 C CA . THR A 1 85 ? 16.486 11.923 48.071 1.00 38.97 85 THR A CA 1
ATOM 683 C C . THR A 1 85 ? 15.293 11.072 48.561 1.00 41.14 85 THR A C 1
ATOM 684 O O . THR A 1 85 ? 15.418 10.269 49.490 1.00 39.82 85 THR A O 1
ATOM 688 N N . ASN A 1 86 ? 14.141 11.210 47.901 1.00 40.00 86 ASN A N 1
ATOM 689 C CA . ASN A 1 86 ? 12.946 10.461 48.281 1.00 38.78 86 ASN A CA 1
ATOM 690 C C . ASN A 1 86 ? 13.098 8.956 48.127 1.00 46.28 86 ASN A C 1
ATOM 691 O O . ASN A 1 86 ? 13.859 8.495 47.282 1.00 46.59 86 ASN A O 1
ATOM 696 N N . ALA A 1 87 ? 12.391 8.188 48.956 1.00 49.11 87 ALA A N 1
ATOM 697 C CA . ALA A 1 87 ? 12.376 6.713 48.859 1.00 47.99 87 ALA A CA 1
ATOM 698 C C . ALA A 1 87 ? 11.923 6.227 47.492 1.00 49.03 87 ALA A C 1
ATOM 699 O O . ALA A 1 87 ? 12.398 5.210 46.988 1.00 54.27 87 ALA A O 1
ATOM 701 N N . PHE A 1 88 ? 10.991 6.950 46.896 1.00 45.22 88 PHE A N 1
ATOM 702 C CA . PHE A 1 88 ? 10.364 6.488 45.698 1.00 45.23 88 PHE A CA 1
ATOM 703 C C . PHE A 1 88 ? 10.196 7.695 44.829 1.00 43.35 88 PHE A C 1
ATOM 704 O O . PHE A 1 88 ? 10.067 8.781 45.349 1.00 44.48 88 PHE A O 1
ATOM 712 N N . PRO A 1 89 ? 10.216 7.509 43.500 1.00 39.74 89 PRO A N 1
ATOM 713 C CA . PRO A 1 89 ? 10.534 6.245 42.849 1.00 36.92 89 PRO A CA 1
ATOM 714 C C . PRO A 1 89 ? 12.026 5.999 42.887 1.00 35.38 89 PRO A C 1
ATOM 715 O O . PRO A 1 89 ? 12.761 6.928 43.190 1.00 38.54 89 PRO A O 1
ATOM 719 N N . ALA A 1 90 ? 12.467 4.764 42.632 1.00 32.28 90 ALA A N 1
ATOM 720 C CA . ALA A 1 90 ? 13.888 4.495 42.347 1.00 32.01 90 ALA A CA 1
ATOM 721 C C . ALA A 1 90 ? 14.240 4.995 40.954 1.00 33.34 90 ALA A C 1
ATOM 722 O O . ALA A 1 90 ? 13.501 4.785 39.991 1.00 34.61 90 ALA A O 1
ATOM 724 N N . ILE A 1 91 ? 15.363 5.681 40.853 1.00 36.79 91 ILE A N 1
ATOM 725 C CA . ILE A 1 91 ? 15.880 6.150 39.564 1.00 37.59 91 ILE A CA 1
ATOM 726 C C . ILE A 1 91 ? 16.884 5.135 39.038 1.00 37.71 91 ILE A C 1
ATOM 727 O O . ILE A 1 91 ? 17.855 4.854 39.699 1.00 41.31 91 ILE A O 1
ATOM 732 N N . LEU A 1 92 ? 16.634 4.559 37.876 1.00 37.31 92 LEU A N 1
ATOM 733 C CA . LEU A 1 92 ? 17.621 3.677 37.245 1.00 37.66 92 LEU A CA 1
ATOM 734 C C . LEU A 1 92 ? 18.099 4.268 35.932 1.00 37.86 92 LEU A C 1
ATOM 735 O O . LEU A 1 92 ? 17.274 4.623 35.064 1.00 34.25 92 LEU A O 1
ATOM 740 N N . GLU A 1 93 ? 19.424 4.370 35.798 1.00 33.97 93 GLU A N 1
ATOM 741 C CA . GLU A 1 93 ? 20.025 4.958 34.611 1.00 35.17 93 GLU A CA 1
ATOM 742 C C . GLU A 1 93 ? 20.379 3.855 33.634 1.00 36.60 93 GLU A C 1
ATOM 743 O O . GLU A 1 93 ? 21.161 2.980 33.950 1.00 43.53 93 GLU A O 1
ATOM 749 N N . ILE A 1 94 ? 19.762 3.864 32.461 1.00 38.58 94 ILE A N 1
ATOM 750 C CA . ILE A 1 94 ? 19.942 2.767 31.492 1.00 37.44 94 ILE A CA 1
ATOM 751 C C . ILE A 1 94 ? 20.804 3.175 30.290 1.00 40.48 94 ILE A C 1
ATOM 752 O O . ILE A 1 94 ? 21.089 2.316 29.434 1.00 46.88 94 ILE A O 1
ATOM 758 N N . ALA B 1 2 ? -3.229 16.187 50.261 1.00 95.82 2 ALA B N 1
ATOM 759 C CA . ALA B 1 2 ? -1.782 16.414 50.562 1.00 103.66 2 ALA B CA 1
ATOM 760 C C . ALA B 1 2 ? -1.576 17.685 51.410 1.00 106.14 2 ALA B C 1
ATOM 761 O O . ALA B 1 2 ? -2.527 18.450 51.625 1.00 101.65 2 ALA B O 1
ATOM 763 N N . GLU B 1 3 ? -0.354 17.873 51.923 1.00 105.42 3 GLU B N 1
ATOM 764 C CA . GLU B 1 3 ? 0.093 19.172 52.444 1.00 98.56 3 GLU B CA 1
ATOM 765 C C . GLU B 1 3 ? 0.670 19.957 51.276 1.00 102.57 3 GLU B C 1
ATOM 766 O O . GLU B 1 3 ? 0.979 21.140 51.417 1.00 116.09 3 GLU B O 1
ATOM 772 N N . LYS B 1 4 ? 0.820 19.311 50.118 1.00 95.24 4 LYS B N 1
ATOM 773 C CA . LYS B 1 4 ? 1.168 20.052 48.904 1.00 92.84 4 LYS B CA 1
ATOM 774 C C . LYS B 1 4 ? 0.242 21.292 48.807 1.00 81.55 4 LYS B C 1
ATOM 775 O O . LYS B 1 4 ? 0.725 22.424 48.621 1.00 74.08 4 LYS B O 1
ATOM 781 N N . ARG B 1 5 ? -1.066 21.056 48.999 1.00 66.40 5 ARG B N 1
ATOM 782 C CA . ARG B 1 5 ? -2.119 22.089 48.954 1.00 62.08 5 ARG B CA 1
ATOM 783 C C . ARG B 1 5 ? -2.221 22.997 50.190 1.00 57.89 5 ARG B C 1
ATOM 784 O O . ARG B 1 5 ? -2.772 22.639 51.234 1.00 54.64 5 ARG B O 1
ATOM 792 N N . THR B 1 6 ? -1.719 24.204 50.007 1.00 51.94 6 THR B N 1
ATOM 793 C CA . THR B 1 6 ? -1.601 25.192 51.044 1.00 51.00 6 THR B CA 1
ATOM 794 C C . THR B 1 6 ? -2.184 26.559 50.546 1.00 45.02 6 THR B C 1
ATOM 795 O O . THR B 1 6 ? -2.695 27.341 51.321 1.00 49.02 6 THR B O 1
ATOM 799 N N . LEU B 1 7 ? -2.139 26.801 49.245 1.00 35.40 7 LEU B N 1
ATOM 800 C CA . LEU B 1 7 ? -2.503 28.081 48.700 1.00 33.74 7 LEU B CA 1
ATOM 801 C C . LEU B 1 7 ? -4.026 28.326 48.502 1.00 30.29 7 LEU B C 1
ATOM 802 O O . LEU B 1 7 ? -4.842 27.408 48.246 1.00 31.36 7 LEU B O 1
ATOM 807 N N . ILE B 1 8 ? -4.384 29.596 48.614 1.00 31.11 8 ILE B N 1
ATOM 808 C CA . ILE B 1 8 ? -5.679 30.069 48.131 1.00 29.67 8 ILE B CA 1
ATOM 809 C C . ILE B 1 8 ? -5.522 30.677 46.752 1.00 26.09 8 ILE B C 1
ATOM 810 O O . ILE B 1 8 ? -4.737 31.571 46.553 1.00 24.87 8 ILE B O 1
ATOM 815 N N . ALA B 1 9 ? -6.281 30.163 45.811 1.00 23.88 9 ALA B N 1
ATOM 816 C CA . ALA B 1 9 ? -6.391 30.796 44.504 1.00 24.52 9 ALA B CA 1
ATOM 817 C C . ALA B 1 9 ? -7.741 31.530 44.399 1.00 26.34 9 ALA B C 1
ATOM 818 O O . ALA B 1 9 ? -8.722 31.236 45.151 1.00 26.19 9 ALA B O 1
ATOM 820 N N . VAL B 1 10 ? -7.778 32.470 43.453 1.00 26.42 10 VAL B N 1
ATOM 821 C CA . VAL B 1 10 ? -8.834 33.450 43.329 1.00 26.14 10 VAL B CA 1
ATOM 822 C C . VAL B 1 10 ? -9.239 33.668 41.882 1.00 26.39 10 VAL B C 1
ATOM 823 O O . VAL B 1 10 ? -8.370 33.986 41.051 1.00 22.98 10 VAL B O 1
ATOM 827 N N . ILE B 1 11 ? -10.548 33.556 41.605 1.00 24.67 11 ILE B N 1
ATOM 828 C CA . ILE B 1 11 ? -11.112 34.037 40.332 1.00 27.71 11 ILE B CA 1
ATOM 829 C C . ILE B 1 11 ? -12.280 34.959 40.686 1.00 27.12 11 ILE B C 1
ATOM 830 O O . ILE B 1 11 ? -13.262 34.519 41.282 1.00 23.94 11 ILE B O 1
ATOM 835 N N . ALA B 1 12 ? -12.155 36.245 40.379 1.00 25.13 12 ALA B N 1
ATOM 836 C CA . ALA B 1 12 ? -13.060 37.202 41.033 1.00 25.66 12 ALA B CA 1
ATOM 837 C C . ALA B 1 12 ? -13.098 38.531 40.280 1.00 26.83 12 ALA B C 1
ATOM 838 O O . ALA B 1 12 ? -12.180 38.867 39.538 1.00 27.03 12 ALA B O 1
ATOM 840 N N . ASP B 1 13 ? -14.192 39.258 40.439 1.00 27.32 13 ASP B N 1
ATOM 841 C CA . ASP B 1 13 ? -14.366 40.538 39.766 1.00 26.79 13 ASP B CA 1
ATOM 842 C C . ASP B 1 13 ? -13.389 41.551 40.396 1.00 27.95 13 ASP B C 1
ATOM 843 O O . ASP B 1 13 ? -12.644 41.195 41.329 1.00 25.77 13 ASP B O 1
ATOM 848 N N . GLU B 1 14 ? -13.358 42.779 39.891 1.00 29.32 14 GLU B N 1
ATOM 849 C CA . GLU B 1 14 ? -12.394 43.787 40.377 1.00 34.70 14 GLU B CA 1
ATOM 850 C C . GLU B 1 14 ? -12.508 44.144 41.853 1.00 32.30 14 GLU B C 1
ATOM 851 O O . GLU B 1 14 ? -11.523 44.095 42.551 1.00 36.17 14 GLU B O 1
ATOM 857 N N . ASP B 1 15 ? -13.681 44.537 42.334 1.00 28.99 15 ASP B N 1
ATOM 858 C CA . ASP B 1 15 ? -13.794 44.913 43.744 1.00 27.90 15 ASP B CA 1
ATOM 859 C C . ASP B 1 15 ? -13.450 43.754 44.665 1.00 28.27 15 ASP B C 1
ATOM 860 O O . ASP B 1 15 ? -12.806 43.932 45.682 1.00 28.66 15 ASP B O 1
ATOM 865 N N . THR B 1 16 ? -13.907 42.558 44.312 1.00 23.92 16 THR B N 1
ATOM 866 C CA . THR B 1 16 ? -13.633 41.415 45.147 1.00 23.38 16 THR B CA 1
ATOM 867 C C . THR B 1 16 ? -12.140 41.056 45.257 1.00 24.91 16 THR B C 1
ATOM 868 O O . THR B 1 16 ? -11.648 40.717 46.344 1.00 23.07 16 THR B O 1
ATOM 872 N N . THR B 1 17 ? -11.451 41.112 44.119 1.00 24.96 17 THR B N 1
ATOM 873 C CA . THR B 1 17 ? -10.022 40.863 44.033 1.00 25.35 17 THR B CA 1
ATOM 874 C C . THR B 1 17 ? -9.290 41.930 44.810 1.00 25.09 17 THR B C 1
ATOM 875 O O . THR B 1 17 ? -8.340 41.610 45.519 1.00 28.58 17 THR B O 1
ATOM 879 N N . THR B 1 18 ? -9.718 43.184 44.694 1.00 24.14 18 THR B N 1
ATOM 880 C CA . THR B 1 18 ? -9.060 44.281 45.395 1.00 24.18 18 THR B CA 1
ATOM 881 C C . THR B 1 18 ? -9.114 43.988 46.890 1.00 25.19 18 THR B C 1
ATOM 882 O O . THR B 1 18 ? -8.079 44.118 47.582 1.00 25.47 18 THR B O 1
ATOM 886 N N . GLY B 1 19 ? -10.287 43.556 47.372 1.00 21.47 19 GLY B N 1
ATOM 887 C CA . GLY B 1 19 ? -10.503 43.332 48.791 1.00 22.86 19 GLY B CA 1
ATOM 888 C C . GLY B 1 19 ? -9.600 42.218 49.219 1.00 26.95 19 GLY B C 1
ATOM 889 O O . GLY B 1 19 ? -9.013 42.251 50.313 1.00 26.03 19 GLY B O 1
ATOM 890 N N . LEU B 1 20 ? -9.506 41.190 48.371 1.00 26.74 20 LEU B N 1
ATOM 891 C CA . LEU B 1 20 ? -8.749 40.023 48.767 1.00 27.37 20 LEU B CA 1
ATOM 892 C C . LEU B 1 20 ? -7.232 40.311 48.775 1.00 27.85 20 LEU B C 1
ATOM 893 O O . LEU B 1 20 ? -6.524 39.899 49.685 1.00 30.27 20 LEU B O 1
ATOM 898 N N . LEU B 1 21 ? -6.745 40.974 47.743 1.00 26.62 21 LEU B N 1
ATOM 899 C CA . LEU B 1 21 ? -5.354 41.365 47.698 1.00 29.89 21 LEU B CA 1
ATOM 900 C C . LEU B 1 21 ? -4.973 42.249 48.901 1.00 31.36 21 LEU B C 1
ATOM 901 O O . LEU B 1 21 ? -3.913 42.049 49.453 1.00 29.75 21 LEU B O 1
ATOM 906 N N . LEU B 1 22 ? -5.837 43.190 49.303 1.00 31.81 22 LEU B N 1
ATOM 907 C CA . LEU B 1 22 ? -5.632 43.990 50.544 1.00 30.19 22 LEU B CA 1
ATOM 908 C C . LEU B 1 22 ? -5.499 43.121 51.785 1.00 30.92 22 LEU B C 1
ATOM 909 O O . LEU B 1 22 ? -4.766 43.455 52.685 1.00 28.47 22 LEU B O 1
ATOM 914 N N . ALA B 1 23 ? -6.220 42.009 51.827 1.00 26.39 23 ALA B N 1
ATOM 915 C CA . ALA B 1 23 ? -6.143 41.130 52.960 1.00 26.69 23 ALA B CA 1
ATOM 916 C C . ALA B 1 23 ? -4.996 40.129 52.848 1.00 25.34 23 ALA B C 1
ATOM 917 O O . ALA B 1 23 ? -4.909 39.254 53.670 1.00 23.91 23 ALA B O 1
ATOM 919 N N . GLY B 1 24 ? -4.167 40.193 51.815 1.00 27.37 24 GLY B N 1
ATOM 920 C CA . GLY B 1 24 ? -3.076 39.176 51.620 1.00 26.44 24 GLY B CA 1
ATOM 921 C C . GLY B 1 24 ? -3.487 37.855 50.958 1.00 30.31 24 GLY B C 1
ATOM 922 O O . GLY B 1 24 ? -2.710 36.895 50.984 1.00 34.06 24 GLY B O 1
ATOM 923 N N . ILE B 1 25 ? -4.708 37.768 50.408 1.00 26.09 25 ILE B N 1
ATOM 924 C CA . ILE B 1 25 ? -5.164 36.517 49.760 1.00 26.36 25 ILE B CA 1
ATOM 925 C C . ILE B 1 25 ? -5.066 36.696 48.214 1.00 28.29 25 ILE B C 1
ATOM 926 O O . ILE B 1 25 ? -5.476 37.738 47.675 1.00 28.39 25 ILE B O 1
ATOM 931 N N . GLY B 1 26 ? -4.536 35.700 47.504 1.00 28.04 26 GLY B N 1
ATOM 932 C CA . GLY B 1 26 ? -4.427 35.751 46.051 1.00 28.41 26 GLY B CA 1
ATOM 933 C C . GLY B 1 26 ? -3.110 36.346 45.607 1.00 29.65 26 GLY B C 1
ATOM 934 O O . GLY B 1 26 ? -2.917 36.656 44.439 1.00 34.63 26 GLY B O 1
ATOM 935 N N A GLN B 1 27 ? -2.189 36.530 46.530 0.50 26.89 27 GLN B N 1
ATOM 936 N N B GLN B 1 27 ? -2.186 36.497 46.536 0.50 30.11 27 GLN B N 1
ATOM 937 C CA A GLN B 1 27 ? -0.926 37.116 46.123 0.50 27.45 27 GLN B CA 1
ATOM 938 C CA B GLN B 1 27 ? -0.910 37.085 46.176 0.50 33.09 27 GLN B CA 1
ATOM 939 C C A GLN B 1 27 ? 0.022 36.031 45.560 0.50 27.81 27 GLN B C 1
ATOM 940 C C B GLN B 1 27 ? 0.047 36.017 45.607 0.50 31.14 27 GLN B C 1
ATOM 941 O O A GLN B 1 27 ? -0.272 34.844 45.610 0.50 27.37 27 GLN B O 1
ATOM 942 O O B GLN B 1 27 ? -0.219 34.826 45.697 0.50 30.26 27 GLN B O 1
ATOM 953 N N . ILE B 1 28 ? 1.131 36.462 44.996 1.00 29.35 28 ILE B N 1
ATOM 954 C CA . ILE B 1 28 ? 2.162 35.573 44.416 1.00 33.74 28 ILE B CA 1
ATOM 955 C C . ILE B 1 28 ? 2.777 34.523 45.376 1.00 30.99 28 ILE B C 1
ATOM 956 O O . ILE B 1 28 ? 3.088 34.830 46.533 1.00 34.57 28 ILE B O 1
ATOM 961 N N . THR B 1 29 ? 2.918 33.289 44.896 1.00 31.10 29 THR B N 1
ATOM 962 C CA . THR B 1 29 ? 3.644 32.269 45.650 1.00 33.81 29 THR B CA 1
ATOM 963 C C . THR B 1 29 ? 5.126 32.664 45.623 1.00 35.83 29 THR B C 1
ATOM 964 O O . THR B 1 29 ? 5.708 32.788 44.532 1.00 31.45 29 THR B O 1
ATOM 968 N N . PRO B 1 30 ? 5.706 32.916 46.818 1.00 33.82 30 PRO B N 1
ATOM 969 C CA . PRO B 1 30 ? 7.120 33.353 46.936 1.00 38.57 30 PRO B CA 1
ATOM 970 C C . PRO B 1 30 ? 8.160 32.442 46.201 1.00 43.13 30 PRO B C 1
ATOM 971 O O . PRO B 1 30 ? 8.993 32.960 45.422 1.00 41.31 30 PRO B O 1
ATOM 975 N N . GLU B 1 31 ? 8.084 31.123 46.451 1.00 43.86 31 GLU B N 1
ATOM 976 C CA . GLU B 1 31 ? 9.080 30.130 46.009 1.00 44.49 31 GLU B CA 1
ATOM 977 C C . GLU B 1 31 ? 9.014 29.910 44.497 1.00 43.35 31 GLU B C 1
ATOM 978 O O . GLU B 1 31 ? 10.048 29.628 43.904 1.00 37.21 31 GLU B O 1
ATOM 984 N N . THR B 1 32 ? 7.821 30.075 43.887 1.00 39.39 32 THR B N 1
ATOM 985 C CA . THR B 1 32 ? 7.601 29.810 42.426 1.00 38.67 32 THR B CA 1
ATOM 986 C C . THR B 1 32 ? 7.285 31.061 41.652 1.00 35.58 32 THR B C 1
ATOM 987 O O 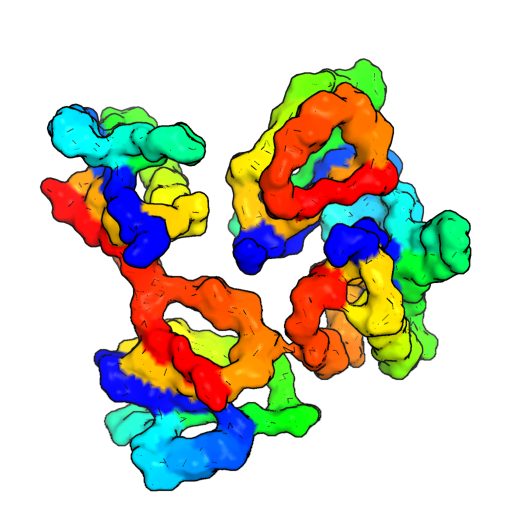. THR B 1 32 ? 7.262 31.047 40.434 1.00 34.73 32 THR B O 1
ATOM 991 N N . GLN B 1 33 ? 6.951 32.132 42.357 1.00 35.38 33 GLN B N 1
ATOM 992 C CA . GLN B 1 33 ? 6.516 33.374 41.692 1.00 37.42 33 GLN B CA 1
ATOM 993 C C . GLN B 1 33 ? 5.258 33.255 40.799 1.00 38.29 33 GLN B C 1
ATOM 994 O O . GLN B 1 33 ? 4.999 34.137 39.984 1.00 41.38 33 GLN B O 1
ATOM 1000 N N . GLU B 1 34 ? 4.484 32.186 40.977 1.00 35.89 34 GLU B N 1
ATOM 1001 C CA . GLU B 1 34 ? 3.280 31.981 40.217 1.00 39.75 34 GLU B CA 1
ATOM 1002 C C . GLU B 1 34 ? 2.146 32.765 40.837 1.00 42.45 34 GLU B C 1
ATOM 1003 O O . GLU B 1 34 ? 2.010 32.834 42.084 1.00 41.79 34 GLU B O 1
ATOM 1009 N N . LYS B 1 35 ? 1.331 33.306 39.936 1.00 37.83 35 LYS B N 1
ATOM 1010 C CA . LYS B 1 35 ? 0.146 34.094 40.214 1.00 40.30 35 LYS B CA 1
ATOM 1011 C C . LYS B 1 35 ? -0.960 33.236 40.828 1.00 35.65 35 LYS B C 1
ATOM 1012 O O . LYS B 1 35 ? -1.140 32.060 40.474 1.00 37.53 35 LYS B O 1
ATOM 1018 N N . ASN B 1 36 ? -1.711 33.826 41.745 1.00 33.01 36 ASN B N 1
ATOM 1019 C CA . ASN B 1 36 ? -2.814 33.115 42.406 1.00 29.86 36 ASN B CA 1
ATOM 1020 C C . ASN B 1 36 ? -4.189 33.788 42.302 1.00 29.17 36 ASN B C 1
ATOM 1021 O O . ASN B 1 36 ? -5.123 33.439 43.045 1.00 29.01 36 ASN B O 1
ATOM 1026 N N . PHE B 1 37 ? -4.318 34.743 41.395 1.00 26.31 37 PHE B N 1
ATOM 1027 C CA . PHE B 1 37 ? -5.591 35.306 41.171 1.00 26.20 37 PHE B CA 1
ATOM 1028 C C . PHE B 1 37 ? -5.744 35.577 39.694 1.00 30.15 37 PHE B C 1
ATOM 1029 O O . PHE B 1 37 ? -4.758 35.694 38.930 1.00 29.07 37 PHE B O 1
ATOM 1037 N N . PHE B 1 38 ? -6.998 35.654 39.274 1.00 29.02 38 PHE B N 1
ATOM 1038 C CA . PHE B 1 38 ? -7.311 36.122 37.956 1.00 26.83 38 PHE B CA 1
ATOM 1039 C C . PHE B 1 38 ? -8.561 36.983 38.072 1.00 27.24 38 PHE B C 1
ATOM 1040 O O . PHE B 1 38 ? -9.524 36.595 38.699 1.00 25.93 38 PHE B O 1
ATOM 1048 N N . VAL B 1 39 ? -8.524 38.153 37.450 1.00 30.04 39 VAL B N 1
ATOM 1049 C CA . VAL B 1 39 ? -9.623 39.122 37.479 1.00 27.02 39 VAL B CA 1
ATOM 1050 C C . VAL B 1 39 ? -10.604 38.915 36.310 1.00 27.39 39 VAL B C 1
ATOM 1051 O O . VAL B 1 39 ? -10.245 39.056 35.151 1.00 27.37 39 VAL B O 1
ATOM 1055 N N . TYR B 1 40 ? -11.840 38.547 36.624 1.00 27.61 40 TYR B N 1
ATOM 1056 C CA . TYR B 1 40 ? -12.886 38.554 35.632 1.00 24.41 40 TYR B CA 1
ATOM 1057 C C . TYR B 1 40 ? -13.326 39.987 35.369 1.00 23.95 40 TYR B C 1
ATOM 1058 O O . TYR B 1 40 ? -13.668 40.752 36.317 1.00 25.53 40 TYR B O 1
ATOM 1067 N N . GLN B 1 41 ? -13.363 40.349 34.086 1.00 23.41 41 GLN B N 1
ATOM 1068 C CA . GLN B 1 41 ? -13.810 41.705 33.708 1.00 27.30 41 GLN B CA 1
ATOM 1069 C C . GLN B 1 41 ? -15.022 41.625 32.875 1.00 25.47 41 GLN B C 1
ATOM 1070 O O . GLN B 1 41 ? -14.928 41.145 31.771 1.00 29.08 41 GLN B O 1
ATOM 1076 N N . GLU B 1 42 ? -16.160 42.083 33.386 1.00 24.93 42 GLU B N 1
ATOM 1077 C CA . GLU B 1 42 ? -17.422 41.828 32.715 1.00 26.29 42 GLU B CA 1
ATOM 1078 C C . GLU B 1 42 ? -17.463 42.493 31.345 1.00 27.87 42 GLU B C 1
ATOM 1079 O O . GLU B 1 42 ? -17.167 43.688 31.225 1.00 27.96 42 GLU B O 1
ATOM 1085 N N . GLY B 1 43 ? -17.868 41.742 30.320 1.00 28.31 43 GLY B N 1
ATOM 1086 C CA . GLY B 1 43 ? -18.037 42.320 28.978 1.00 25.97 43 GLY B CA 1
ATOM 1087 C C . GLY B 1 43 ? -16.732 42.300 28.215 1.00 31.18 43 GLY B C 1
ATOM 1088 O O . GLY B 1 43 ? -16.688 42.634 27.027 1.00 33.76 43 GLY B O 1
ATOM 1089 N N . LYS B 1 44 ? -15.659 41.886 28.887 1.00 31.82 44 LYS B N 1
ATOM 1090 C CA . LYS B 1 44 ? -14.348 41.748 28.255 1.00 30.00 44 LYS B CA 1
ATOM 1091 C C . LYS B 1 44 ? -13.779 40.317 28.294 1.00 28.81 44 LYS B C 1
ATOM 1092 O O . LYS B 1 44 ? -13.356 39.781 27.271 1.00 29.12 44 LYS B O 1
ATOM 1098 N N . THR B 1 45 ? -13.776 39.685 29.473 1.00 26.40 45 THR B N 1
ATOM 1099 C CA . THR B 1 45 ? -13.225 38.327 29.643 1.00 24.19 45 THR B CA 1
ATOM 1100 C C . THR B 1 45 ? -14.158 37.263 29.021 1.00 28.21 45 THR B C 1
ATOM 1101 O O . THR B 1 45 ? -15.429 37.318 29.200 1.00 25.96 45 THR B O 1
ATOM 1105 N N . THR B 1 46 ? -13.560 36.317 28.296 1.00 24.56 46 THR B N 1
ATOM 1106 C CA . THR B 1 46 ? -14.356 35.330 27.572 1.00 27.68 46 THR B CA 1
ATOM 1107 C C . THR B 1 46 ? -14.571 34.142 28.496 1.00 29.71 46 THR B C 1
ATOM 1108 O O . THR B 1 46 ? -13.808 33.971 29.457 1.00 27.42 46 THR B O 1
ATOM 1112 N N . LYS B 1 47 ? -15.592 33.319 28.215 1.00 31.52 47 LYS B N 1
ATOM 1113 C CA . LYS B 1 47 ? -15.781 32.064 28.962 1.00 33.63 47 LYS B CA 1
ATOM 1114 C C . LYS B 1 47 ? -14.500 31.200 28.898 1.00 34.78 47 LYS B C 1
ATOM 1115 O O . LYS B 1 47 ? -14.042 30.607 29.898 1.00 31.28 47 LYS B O 1
ATOM 1121 N N . GLU B 1 48 ? -13.939 31.120 27.699 1.00 33.11 48 GLU B N 1
ATOM 1122 C CA . GLU B 1 48 ? -12.729 30.365 27.500 1.00 34.50 48 GLU B CA 1
ATOM 1123 C C . GLU B 1 48 ? -11.575 30.843 28.407 1.00 34.11 48 GLU B C 1
ATOM 1124 O O . GLU B 1 48 ? -10.870 30.005 28.943 1.00 32.80 48 GLU B O 1
ATOM 1130 N N . GLU B 1 49 ? -11.411 32.147 28.624 1.00 30.34 49 GLU B N 1
ATOM 1131 C CA . GLU B 1 49 ? -10.356 32.571 29.527 1.00 34.93 49 GLU B CA 1
ATOM 1132 C C . GLU B 1 49 ? -10.673 32.176 30.960 1.00 32.68 49 GLU B C 1
ATOM 1133 O O . GLU B 1 49 ? -9.779 31.788 31.680 1.00 29.67 49 GLU B O 1
ATOM 1139 N N . ILE B 1 50 ? -11.930 32.287 31.374 1.00 29.03 50 ILE B N 1
ATOM 1140 C CA . ILE B 1 50 ? -12.250 31.927 32.737 1.00 30.06 50 ILE B CA 1
ATOM 1141 C C . ILE B 1 50 ? -11.954 30.459 32.886 1.00 29.48 50 ILE B C 1
ATOM 1142 O O . ILE B 1 50 ? -11.315 30.015 33.828 1.00 30.24 50 ILE B O 1
ATOM 1147 N N . THR B 1 51 ? -12.432 29.707 31.912 1.00 27.97 51 THR B N 1
ATOM 1148 C CA . THR B 1 51 ? -12.322 28.265 31.905 1.00 29.12 51 THR B CA 1
ATOM 1149 C C . THR B 1 51 ? -10.843 27.781 31.881 1.00 30.29 51 THR B C 1
ATOM 1150 O O . THR B 1 51 ? -10.437 26.848 32.608 1.00 31.79 51 THR B O 1
ATOM 1154 N N . ASP B 1 52 ? -10.021 28.428 31.071 1.00 31.16 52 ASP B N 1
ATOM 1155 C CA . ASP B 1 52 ? -8.580 28.156 31.135 1.00 32.22 52 ASP B CA 1
ATOM 1156 C C . ASP B 1 52 ? -8.015 28.425 32.537 1.00 31.87 52 ASP B C 1
ATOM 1157 O O . ASP B 1 52 ? -7.273 27.616 33.075 1.00 31.53 52 ASP B O 1
ATOM 1162 N N . LYS B 1 53 ? -8.426 29.530 33.149 1.00 29.62 53 LYS B N 1
ATOM 1163 C CA . LYS B 1 53 ? -7.936 29.835 34.471 1.00 32.24 53 LYS B CA 1
ATOM 1164 C C . LYS B 1 53 ? -8.424 28.863 35.542 1.00 30.68 53 LYS B C 1
ATOM 1165 O O . LYS B 1 53 ? -7.644 28.431 36.395 1.00 30.13 53 LYS B O 1
ATOM 1171 N N . PHE B 1 54 ? -9.695 28.493 35.467 1.00 26.97 54 PHE B N 1
ATOM 1172 C CA . PHE B 1 54 ? -10.252 27.492 36.351 1.00 26.54 54 PHE B CA 1
ATOM 1173 C C . PHE B 1 54 ? -9.541 26.147 36.193 1.00 29.44 54 PHE B C 1
ATOM 1174 O O . PHE B 1 54 ? -9.218 25.489 37.221 1.00 28.72 54 PHE B O 1
ATOM 1182 N N A ASN B 1 55 ? -9.289 25.737 34.940 0.50 29.71 55 ASN B N 1
ATOM 1183 N N B ASN B 1 55 ? -9.280 25.741 34.946 0.50 28.21 55 ASN B N 1
ATOM 1184 C CA A ASN B 1 55 ? -8.546 24.484 34.666 0.50 31.16 55 ASN B CA 1
ATOM 1185 C CA B ASN B 1 55 ? -8.518 24.505 34.676 0.50 28.58 55 ASN B CA 1
ATOM 1186 C C A ASN B 1 55 ? -7.098 24.579 35.209 0.50 31.34 55 ASN B C 1
ATOM 1187 C C B ASN B 1 55 ? -7.128 24.610 35.305 0.50 29.62 55 ASN B C 1
ATOM 1188 O O A ASN B 1 55 ? -6.535 23.597 35.697 0.50 32.54 55 ASN B O 1
ATOM 1189 O O B ASN B 1 55 ? -6.636 23.680 35.947 0.50 30.66 55 ASN B O 1
ATOM 1198 N N . HIS B 1 56 ? -6.511 25.763 35.133 1.00 29.70 56 HIS B N 1
ATOM 1199 C CA . HIS B 1 56 ? -5.180 25.990 35.690 1.00 34.80 56 HIS B CA 1
ATOM 1200 C C . HIS B 1 56 ? -5.087 25.721 37.1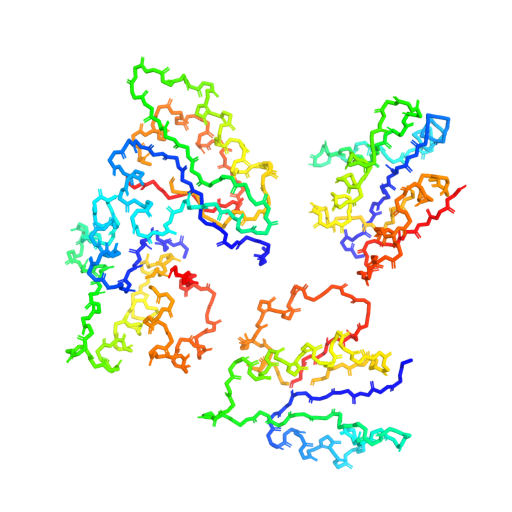95 1.00 34.96 56 HIS B C 1
ATOM 1201 O O . HIS B 1 56 ? -4.248 24.923 37.647 1.00 33.30 56 HIS B O 1
ATOM 1208 N N . PHE B 1 57 ? -5.982 26.351 37.959 1.00 32.37 57 PHE B N 1
ATOM 1209 C CA . PHE B 1 57 ? -5.903 26.440 39.433 1.00 31.04 57 PHE B CA 1
ATOM 1210 C C . PHE B 1 57 ? -6.370 25.169 40.024 1.00 32.79 57 PHE B C 1
ATOM 1211 O O . PHE B 1 57 ? -6.196 24.893 41.223 1.00 35.04 57 PHE B O 1
ATOM 1219 N N . THR B 1 58 ? -6.985 24.392 39.157 1.00 34.04 58 THR B N 1
ATOM 1220 C CA . THR B 1 58 ? -7.785 23.282 39.587 1.00 36.28 58 THR B CA 1
ATOM 1221 C C . THR B 1 58 ? -7.144 21.950 39.166 1.00 38.89 58 THR B C 1
ATOM 1222 O O . THR B 1 58 ? -7.251 20.961 39.900 1.00 34.94 58 THR B O 1
ATOM 1226 N N A GLU B 1 59 ? -6.539 21.868 37.979 0.50 39.70 59 GLU B N 1
ATOM 1227 N N B GLU B 1 59 ? -6.378 22.025 38.069 0.50 40.13 59 GLU B N 1
ATOM 1228 C CA A GLU B 1 59 ? -5.942 20.597 37.557 0.50 39.13 59 GLU B CA 1
ATOM 1229 C CA B GLU B 1 59 ? -5.975 20.900 37.237 0.50 42.35 59 GLU B CA 1
ATOM 1230 C C A GLU B 1 59 ? -4.443 20.701 37.407 0.50 40.84 59 GLU B C 1
ATOM 1231 C C B GLU B 1 59 ? -4.468 20.953 36.970 0.50 43.35 59 GLU B C 1
ATOM 1232 O O A GLU B 1 59 ? -3.729 19.818 37.873 0.50 48.67 59 GLU B O 1
ATOM 1233 O O B GLU B 1 59 ? -3.812 19.916 36.947 0.50 50.73 59 GLU B O 1
ATOM 1244 N N A GLU B 1 60 ? -3.945 21.753 36.763 0.50 36.77 60 GLU B N 1
ATOM 1245 N N B GLU B 1 60 ? -3.919 22.145 36.742 0.50 39.13 60 GLU B N 1
ATOM 1246 C CA A GLU B 1 60 ? -2.509 21.824 36.543 0.50 37.29 60 GLU B CA 1
ATOM 1247 C CA B GLU B 1 60 ? -2.508 22.282 36.346 0.50 39.30 60 GLU B CA 1
ATOM 1248 C C A GLU B 1 60 ? -1.731 22.065 37.840 0.50 35.17 60 GLU B C 1
ATOM 1249 C C B GLU B 1 60 ? -1.557 22.594 37.506 0.50 38.55 60 GLU B C 1
ATOM 1250 O O A GLU B 1 60 ? -0.812 21.306 38.141 0.50 32.83 60 GLU B O 1
ATOM 1251 O O B GLU B 1 60 ? -0.354 22.404 37.384 0.50 39.75 60 GLU B O 1
ATOM 1262 N N . ARG B 1 61 ? -2.104 23.089 38.609 1.00 35.16 61 ARG B N 1
ATOM 1263 C CA . ARG B 1 61 ? -1.337 23.446 39.810 1.00 34.78 61 ARG B CA 1
ATOM 1264 C C . ARG B 1 61 ? -1.635 22.350 40.781 1.00 39.01 61 ARG B C 1
ATOM 1265 O O . ARG B 1 61 ? -2.757 21.834 40.802 1.00 46.33 61 ARG B O 1
ATOM 1273 N N . ASP B 1 62 ? -0.648 21.964 41.564 1.00 45.44 62 ASP B N 1
ATOM 1274 C CA . ASP B 1 62 ? -0.877 20.978 42.613 1.00 54.33 62 ASP B CA 1
ATOM 1275 C C . ASP B 1 62 ? -0.781 21.546 44.034 1.00 46.58 62 ASP B C 1
ATOM 1276 O O . ASP B 1 62 ? -0.857 20.798 45.019 1.00 48.72 62 ASP B O 1
ATOM 1281 N N . ASP B 1 63 ? -0.637 22.860 44.161 1.00 42.53 63 ASP B N 1
ATOM 1282 C CA . ASP B 1 63 ? -0.445 23.441 45.508 1.00 40.55 63 ASP B CA 1
ATOM 1283 C C . ASP B 1 63 ? -1.596 24.286 46.035 1.00 40.42 63 ASP B C 1
ATOM 1284 O O . ASP B 1 63 ? -1.463 24.907 47.098 1.00 41.72 63 ASP B O 1
ATOM 1289 N N . ILE B 1 64 ? -2.707 24.315 45.286 1.00 38.57 64 ILE B N 1
ATOM 1290 C CA . ILE B 1 64 ? -3.893 25.108 45.641 1.00 33.43 64 ILE B CA 1
ATOM 1291 C C . ILE B 1 64 ? -4.712 24.301 46.601 1.00 34.87 64 ILE B C 1
ATOM 1292 O O . ILE B 1 64 ? -5.182 23.215 46.264 1.00 34.56 64 ILE B O 1
ATOM 1297 N N . ALA B 1 65 ? -4.922 24.818 47.799 1.00 34.64 65 ALA B N 1
ATOM 1298 C CA . ALA B 1 65 ? -5.829 24.114 48.704 1.00 34.41 65 ALA B CA 1
ATOM 1299 C C . ALA B 1 65 ? -7.276 24.555 48.456 1.00 34.66 65 ALA B C 1
ATOM 1300 O O . ALA B 1 65 ? -8.175 23.757 48.547 1.00 36.43 65 ALA B O 1
ATOM 1302 N N . ILE B 1 66 ? -7.484 25.851 48.195 1.00 35.32 66 ILE B N 1
ATOM 1303 C CA . ILE B 1 66 ? -8.815 26.428 48.079 1.00 33.05 66 ILE B CA 1
ATOM 1304 C C . ILE B 1 66 ? -8.877 27.363 46.873 1.00 33.89 66 ILE B C 1
ATOM 1305 O O . ILE B 1 66 ? -7.939 28.186 46.662 1.00 33.19 66 ILE B O 1
ATOM 1310 N N . LEU B 1 67 ? -9.952 27.221 46.087 1.00 27.14 67 LEU B N 1
ATOM 1311 C CA . LEU B 1 67 ? -10.277 28.1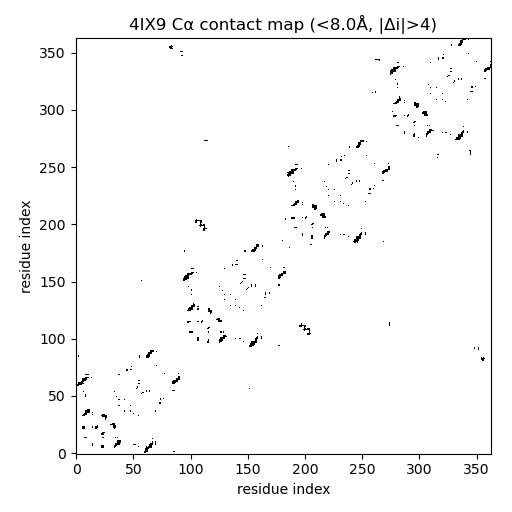92 45.067 1.00 29.57 67 LEU B CA 1
ATOM 1312 C C . LEU B 1 67 ? -11.455 29.068 45.444 1.00 29.56 67 LEU B C 1
ATOM 1313 O O . LEU B 1 67 ? -12.571 28.563 45.575 1.00 29.70 67 LEU B O 1
ATOM 1318 N N . LEU B 1 68 ? -11.203 30.382 45.586 1.00 26.74 68 LEU B N 1
ATOM 1319 C CA . LEU B 1 68 ? -12.265 31.345 45.846 1.00 27.16 68 LEU B CA 1
ATOM 1320 C C . LEU B 1 68 ? -12.790 31.924 44.542 1.00 29.76 68 LEU B C 1
ATOM 1321 O O . LEU B 1 68 ? -12.005 32.354 43.688 1.00 27.83 68 LEU B O 1
ATOM 1334 N N . ASN B 1 70 ? -16.230 34.392 42.945 1.00 24.08 70 ASN B N 1
ATOM 1335 C CA . ASN B 1 70 ? -17.589 34.971 43.026 1.00 25.12 70 ASN B CA 1
ATOM 1336 C C . ASN B 1 70 ? -18.564 33.976 42.478 1.00 23.79 70 ASN B C 1
ATOM 1337 O O . ASN B 1 70 ? -18.324 33.364 41.463 1.00 29.32 70 ASN B O 1
ATOM 1342 N N . GLN B 1 71 ? -19.688 33.827 43.134 1.00 28.12 71 GLN B N 1
ATOM 1343 C CA . GLN B 1 71 ? -20.733 32.928 42.682 1.00 25.31 71 GLN B CA 1
ATOM 1344 C C . GLN B 1 71 ? -21.193 33.242 41.251 1.00 24.50 71 GLN B C 1
ATOM 1345 O O . GLN B 1 71 ? -21.483 32.340 40.464 1.00 22.72 71 GLN B O 1
ATOM 1351 N N . HIS B 1 72 ? -21.273 34.525 40.944 1.00 22.41 72 HIS B N 1
ATOM 1352 C CA . HIS B 1 72 ? -21.686 35.003 39.641 1.00 25.17 72 HIS B CA 1
ATOM 1353 C C . HIS B 1 72 ? -20.721 34.659 38.517 1.00 24.63 72 HIS B C 1
ATOM 1354 O O . HIS B 1 72 ? -21.120 34.499 37.364 1.00 22.94 72 HIS B O 1
ATOM 1361 N N . ILE B 1 73 ? -19.447 34.516 38.834 1.00 24.32 73 ILE B N 1
ATOM 1362 C CA . ILE B 1 73 ? -18.516 34.142 37.795 1.00 23.69 73 ILE B CA 1
ATOM 1363 C C . ILE B 1 73 ? -18.687 32.634 37.612 1.00 24.98 73 ILE B C 1
ATOM 1364 O O . ILE B 1 73 ? -18.734 32.133 36.477 1.00 27.20 73 ILE B O 1
ATOM 1369 N N . ALA B 1 74 ? -18.854 31.919 38.720 1.00 24.64 74 ALA B N 1
ATOM 1370 C CA . ALA B 1 74 ? -19.113 30.486 38.645 1.00 25.05 74 ALA B CA 1
ATOM 1371 C C . ALA B 1 74 ? -20.362 30.215 37.789 1.00 29.90 74 ALA B C 1
ATOM 1372 O O . ALA B 1 74 ? -20.418 29.186 37.044 1.00 27.68 74 ALA B O 1
ATOM 1374 N N . GLU B 1 75 ? -21.357 31.124 37.879 1.00 27.95 75 GLU B N 1
ATOM 1375 C CA . GLU B 1 75 ? -22.547 30.975 37.077 1.00 29.85 75 GLU B CA 1
ATOM 1376 C C . GLU B 1 75 ? -22.245 31.120 35.604 1.00 28.47 75 GLU B C 1
ATOM 1377 O O . GLU B 1 75 ? -22.876 30.452 34.797 1.00 30.01 75 GLU B O 1
ATOM 1383 N N . ASN B 1 76 ? -21.314 32.001 35.252 1.00 27.25 76 ASN B N 1
ATOM 1384 C CA . ASN B 1 76 ? -20.945 32.202 33.839 1.00 28.08 76 ASN B CA 1
ATOM 1385 C C . ASN B 1 76 ? -20.381 30.950 33.238 1.00 27.61 76 ASN B C 1
ATOM 1386 O O . ASN B 1 76 ? -20.401 30.801 32.027 1.00 32.37 76 ASN B O 1
ATOM 1391 N N . ILE B 1 77 ? -19.828 30.077 34.079 1.00 24.54 77 ILE B N 1
ATOM 1392 C CA . ILE B 1 77 ? -19.307 28.786 33.613 1.00 25.24 77 ILE B CA 1
ATOM 1393 C C . ILE B 1 77 ? -19.782 27.642 34.470 1.00 26.43 77 ILE B C 1
ATOM 1394 O O . ILE B 1 77 ? -18.988 26.772 34.871 1.00 28.72 77 ILE B O 1
ATOM 1399 N N . ARG B 1 78 ? -21.078 27.645 34.760 1.00 25.55 78 ARG B N 1
ATOM 1400 C CA . ARG B 1 78 ? -21.699 26.684 35.638 1.00 23.65 78 ARG B CA 1
ATOM 1401 C C . ARG B 1 78 ? -21.407 25.247 35.256 1.00 22.86 78 ARG B C 1
ATOM 1402 O O . ARG B 1 78 ? -21.113 24.408 36.104 1.00 26.55 78 ARG B O 1
ATOM 1410 N N . ALA B 1 79 ? -21.539 24.928 33.977 1.00 23.29 79 ALA B N 1
ATOM 1411 C CA . ALA B 1 79 ? -21.326 23.555 33.506 1.00 21.75 79 ALA B CA 1
ATOM 1412 C C . ALA B 1 79 ? -19.874 23.097 33.747 1.00 23.05 79 ALA B C 1
ATOM 1413 O O . ALA B 1 79 ? -19.620 21.958 34.074 1.00 25.70 79 ALA B O 1
ATOM 1415 N N . ARG B 1 80 ? -18.930 24.017 33.600 1.00 25.05 80 ARG B N 1
ATOM 1416 C CA . ARG B 1 80 ? -17.562 23.727 33.834 1.00 27.13 80 ARG B CA 1
ATOM 1417 C C . ARG B 1 80 ? -17.305 23.495 35.320 1.00 30.09 80 ARG B C 1
ATOM 1418 O O . ARG B 1 80 ? -16.707 22.475 35.702 1.00 33.58 80 ARG B O 1
ATOM 1426 N N . VAL B 1 81 ? -17.790 24.392 36.172 1.00 30.22 81 VAL B N 1
ATOM 1427 C CA . VAL B 1 81 ? -17.598 24.255 37.615 1.00 30.86 81 VAL B CA 1
ATOM 1428 C C . VAL B 1 81 ? -18.260 22.970 38.147 1.00 34.95 81 VAL B C 1
ATOM 1429 O O . VAL B 1 81 ? -17.634 22.201 38.863 1.00 38.69 81 VAL B O 1
ATOM 1433 N N . ASP B 1 82 ? -19.515 22.751 37.773 1.00 37.01 82 ASP B N 1
ATOM 1434 C CA . ASP B 1 82 ? -20.287 21.514 38.067 1.00 40.01 82 ASP B CA 1
ATOM 1435 C C . ASP B 1 82 ? -19.646 20.167 37.642 1.00 43.59 82 ASP B C 1
ATOM 1436 O O . ASP B 1 82 ? -19.965 19.097 38.207 1.00 45.03 82 ASP B O 1
ATOM 1441 N N . SER B 1 83 ? -18.818 20.198 36.605 1.00 39.48 83 SER B N 1
ATOM 1442 C CA . SER B 1 83 ? -18.074 19.017 36.220 1.00 39.18 83 SER B CA 1
ATOM 1443 C C . SER B 1 83 ? -16.781 18.830 37.075 1.00 38.68 83 SER B C 1
ATOM 1444 O O . SER B 1 83 ? -16.152 17.786 37.028 1.00 41.33 83 SER B O 1
ATOM 1447 N N . PHE B 1 84 ? -16.359 19.811 37.853 1.00 38.15 84 PHE B N 1
ATOM 1448 C CA . PHE B 1 84 ? -15.170 19.541 38.631 1.00 38.68 84 PHE B CA 1
ATOM 1449 C C . PHE B 1 84 ? -15.621 18.685 39.792 1.00 42.16 84 PHE B C 1
ATOM 1450 O O . PHE B 1 84 ? -16.580 19.017 40.477 1.00 42.40 84 PHE B O 1
ATOM 1458 N N . THR B 1 85 ? -14.915 17.586 40.007 1.00 44.49 85 THR B N 1
ATOM 1459 C CA . THR B 1 85 ? -15.438 16.506 40.827 1.00 49.66 85 THR B CA 1
ATOM 1460 C C . THR B 1 85 ? -14.417 15.973 41.816 1.00 47.60 85 THR B C 1
ATOM 1461 O O . THR B 1 85 ? -14.751 15.210 42.715 1.00 53.76 85 THR B O 1
ATOM 1465 N N . ASN B 1 86 ? -13.183 16.406 41.666 1.00 43.94 86 ASN B N 1
ATOM 1466 C CA . ASN B 1 86 ? -12.139 15.998 42.564 1.00 43.37 86 ASN B CA 1
ATOM 1467 C C . ASN B 1 86 ? -12.333 16.656 43.908 1.00 46.32 86 ASN B C 1
ATOM 1468 O O . ASN B 1 86 ? -13.167 17.560 44.074 1.00 43.13 86 ASN B O 1
ATOM 1473 N N . ALA B 1 87 ? -11.569 16.160 44.872 1.00 49.56 87 ALA B N 1
ATOM 1474 C CA . ALA B 1 87 ? -11.728 16.536 46.251 1.00 48.43 87 ALA B CA 1
ATOM 1475 C C . ALA B 1 87 ? -11.000 17.847 46.517 1.00 46.35 87 ALA B C 1
ATOM 1476 O O . ALA B 1 87 ? -11.498 18.703 47.253 1.00 51.79 87 ALA B O 1
ATOM 1478 N N . PHE B 1 88 ? -9.833 17.999 45.903 1.00 45.65 88 PHE B N 1
ATOM 1479 C CA . PHE B 1 88 ? -8.971 19.156 46.096 1.00 48.32 88 PHE B CA 1
ATOM 1480 C C . PHE B 1 88 ? -8.678 19.806 44.720 1.00 41.26 88 PHE B C 1
ATOM 1481 O O . PHE B 1 88 ? -8.634 19.090 43.728 1.00 40.71 88 PHE B O 1
ATOM 1489 N N . PRO B 1 89 ? -8.598 21.161 44.641 1.00 39.26 89 PRO B N 1
ATOM 1490 C CA . PRO B 1 89 ? -8.925 22.108 45.718 1.00 38.62 89 PRO B CA 1
ATOM 1491 C C . PRO B 1 89 ? -10.452 22.129 45.992 1.00 42.32 89 PRO B C 1
ATOM 1492 O O . PRO B 1 89 ? -11.254 21.753 45.086 1.00 37.08 89 PRO B O 1
ATOM 1496 N N . ALA B 1 90 ? -10.830 22.505 47.231 1.00 35.30 90 ALA B N 1
ATOM 1497 C CA . ALA B 1 90 ? -12.193 22.925 47.545 1.00 35.67 90 ALA B CA 1
ATOM 1498 C C . ALA B 1 90 ? -12.555 24.255 46.781 1.00 39.09 90 ALA B C 1
ATOM 1499 O O . ALA B 1 90 ? -11.752 25.200 46.721 1.00 34.40 90 ALA B O 1
ATOM 1501 N N . ILE B 1 91 ? -13.766 24.316 46.214 1.00 40.09 91 ILE B N 1
ATOM 1502 C CA . ILE B 1 91 ? -14.226 25.490 45.498 1.00 34.39 91 ILE B CA 1
ATOM 1503 C C . ILE B 1 91 ? -15.262 26.188 46.370 1.00 37.32 91 ILE B C 1
ATOM 1504 O O . ILE B 1 91 ? -16.272 25.597 46.704 1.00 37.10 91 ILE B O 1
ATOM 1509 N N . LEU B 1 92 ? -14.999 27.434 46.756 1.00 34.88 92 LEU B N 1
ATOM 1510 C CA . LEU B 1 92 ? -15.962 28.207 47.541 1.00 33.17 92 LEU B CA 1
ATOM 1511 C C . LEU B 1 92 ? -16.444 29.410 46.757 1.00 30.87 92 LEU B C 1
ATOM 1512 O O . LEU B 1 92 ? -15.658 30.289 46.386 1.00 29.62 92 LEU B O 1
ATOM 1517 N N . GLU B 1 93 ? -17.754 29.451 46.526 1.00 31.14 93 GLU B N 1
ATOM 1518 C CA . GLU B 1 93 ? -18.373 30.514 45.767 1.00 33.20 93 GLU B CA 1
ATOM 1519 C C . GLU B 1 93 ? -18.776 31.597 46.743 1.00 35.65 93 GLU B C 1
ATOM 1520 O O . GLU B 1 93 ? -19.529 31.332 47.671 1.00 42.35 93 GLU B O 1
ATOM 1526 N N . ILE B 1 94 ? -18.260 32.814 46.577 1.00 34.87 94 ILE B N 1
ATOM 1527 C CA . ILE B 1 94 ? -18.535 33.878 47.563 1.00 34.46 94 ILE B CA 1
ATOM 1528 C C . ILE B 1 94 ? -19.331 35.080 47.001 1.00 42.48 94 ILE B C 1
ATOM 1529 O O . ILE B 1 94 ? -19.710 35.169 45.795 1.00 38.57 94 ILE B O 1
ATOM 1535 N N . GLU C 1 3 ? -18.452 17.895 57.185 1.00 96.49 3 GLU C N 1
ATOM 1536 C CA . GLU C 1 3 ? -18.356 17.966 55.693 1.00 97.65 3 GLU C CA 1
ATOM 1537 C C . GLU C 1 3 ? -19.448 18.844 55.053 1.00 89.75 3 GLU C C 1
ATOM 1538 O O . GLU C 1 3 ? -19.501 18.987 53.831 1.00 89.18 3 GLU C O 1
ATOM 1544 N N . LYS C 1 4 ? -20.308 19.437 55.883 1.00 84.81 4 LYS C N 1
ATOM 1545 C CA . LYS C 1 4 ? -21.036 20.646 55.466 1.00 83.23 4 LYS C CA 1
ATOM 1546 C C . LYS C 1 4 ? -20.405 21.941 56.067 1.00 76.88 4 LYS C C 1
ATOM 1547 O O . LYS C 1 4 ? -21.072 22.972 56.286 1.00 69.45 4 LYS C O 1
ATOM 1553 N N . ARG C 1 5 ? -19.098 21.858 56.316 1.00 64.36 5 ARG C N 1
ATOM 1554 C CA . ARG C 1 5 ? -18.290 23.008 56.663 1.00 57.02 5 ARG C CA 1
ATOM 1555 C C . ARG C 1 5 ? -18.131 23.779 55.360 1.00 54.46 5 ARG C C 1
ATOM 1556 O O . ARG C 1 5 ? -17.334 23.391 54.508 1.00 54.57 5 ARG C O 1
ATOM 1564 N N . THR C 1 6 ? -18.891 24.852 55.175 1.00 52.58 6 THR C N 1
ATOM 1565 C CA . THR C 1 6 ? -18.740 25.649 53.946 1.00 48.58 6 THR C CA 1
ATOM 1566 C C . THR C 1 6 ? -18.309 27.062 54.275 1.00 39.18 6 THR C C 1
ATOM 1567 O O . THR C 1 6 ? -17.884 27.802 53.394 1.00 40.62 6 THR C O 1
ATOM 1571 N N . LEU C 1 7 ? -18.457 27.448 55.537 1.00 36.02 7 LEU C N 1
ATOM 1572 C CA . LEU C 1 7 ? -18.204 28.846 55.926 1.00 35.90 7 LEU C CA 1
ATOM 1573 C C . LEU C 1 7 ? -16.722 29.195 56.117 1.00 33.16 7 LEU C C 1
ATOM 1574 O O . LEU C 1 7 ? -15.916 28.336 56.503 1.00 33.25 7 LEU C O 1
ATOM 1579 N N . ILE C 1 8 ? -16.395 30.460 55.854 1.00 31.12 8 ILE C N 1
ATOM 1580 C CA . ILE C 1 8 ? -15.065 31.014 56.120 1.00 29.35 8 ILE C CA 1
ATOM 1581 C C . ILE C 1 8 ? -15.108 31.881 57.367 1.00 31.07 8 ILE C C 1
ATOM 1582 O O . ILE C 1 8 ? -15.953 32.809 57.482 1.00 29.93 8 ILE C O 1
ATOM 1587 N N . ALA C 1 9 ? -14.226 31.595 58.316 1.00 27.89 9 ALA C N 1
ATOM 1588 C CA . ALA C 1 9 ? -14.165 32.444 59.494 1.00 25.63 9 ALA C CA 1
ATOM 1589 C C . ALA C 1 9 ? -12.847 33.242 59.521 1.00 26.52 9 ALA C C 1
ATOM 1590 O O . ALA C 1 9 ? -11.897 32.916 58.795 1.00 27.35 9 ALA C O 1
ATOM 1592 N N . VAL C 1 10 ? -12.838 34.329 60.303 1.00 24.47 10 VAL C N 1
ATOM 1593 C CA . VAL C 1 10 ? -11.815 35.340 60.209 1.00 23.66 10 VAL C CA 1
ATOM 1594 C C . VAL C 1 10 ? -11.429 35.848 61.586 1.00 24.09 10 VAL C C 1
ATOM 1595 O O . VAL C 1 10 ? -12.300 36.290 62.334 1.00 26.94 10 VAL C O 1
ATOM 1599 N N . ILE C 1 11 ? -10.144 35.745 61.926 1.00 21.92 11 ILE C N 1
ATOM 1600 C CA . ILE C 1 11 ? -9.588 36.543 63.009 1.00 25.63 11 ILE C CA 1
ATOM 1601 C C . ILE C 1 11 ? -8.437 37.429 62.472 1.00 25.79 11 ILE C C 1
ATOM 1602 O O . ILE C 1 11 ? -7.385 36.933 62.128 1.00 28.00 11 ILE C O 1
ATOM 1607 N N . ALA C 1 12 ? -8.635 38.740 62.413 1.00 25.66 12 ALA C N 1
ATOM 1608 C CA . ALA C 1 12 ? -7.726 39.584 61.627 1.00 23.90 12 ALA C CA 1
ATOM 1609 C C . ALA C 1 12 ? -7.665 40.979 62.180 1.00 22.51 12 ALA C C 1
ATOM 1610 O O . ALA C 1 12 ? -8.570 41.394 62.869 1.00 22.56 12 ALA C O 1
ATOM 1612 N N . ASP C 1 13 ? -6.601 41.713 61.875 1.00 24.57 13 ASP C N 1
ATOM 1613 C CA . ASP C 1 13 ? -6.541 43.136 62.204 1.00 23.90 13 ASP C CA 1
ATOM 1614 C C . ASP C 1 13 ? -7.531 43.947 61.338 1.00 24.67 13 ASP C C 1
ATOM 1615 O O . ASP C 1 13 ? -8.202 43.395 60.475 1.00 27.28 13 ASP C O 1
ATOM 1620 N N A GLU C 1 14 ? -7.573 45.245 61.576 0.50 25.50 14 GLU C N 1
ATOM 1621 N N B GLU C 1 14 ? -7.624 45.253 61.585 0.50 26.40 14 GLU C N 1
ATOM 1622 C CA A GLU C 1 14 ? -8.527 46.146 60.960 0.50 25.33 14 GLU C CA 1
ATOM 1623 C CA B GLU C 1 14 ? -8.591 46.142 60.916 0.50 26.96 14 GLU C CA 1
ATOM 1624 C C A GLU C 1 14 ? -8.413 46.229 59.422 0.50 25.54 14 GLU C C 1
ATOM 1625 C C B GLU C 1 14 ? -8.422 46.176 59.387 0.50 26.63 14 GLU C C 1
ATOM 1626 O O A GLU C 1 14 ? -9.430 46.157 58.723 0.50 25.15 14 GLU C O 1
ATOM 1627 O O B GLU C 1 14 ? -9.408 46.029 58.656 0.50 26.32 14 GLU C O 1
ATOM 1638 N N . ASP C 1 15 ? -7.190 46.361 58.901 1.00 26.35 15 ASP C N 1
ATOM 1639 C CA . ASP C 1 15 ? -6.947 46.463 57.430 1.00 27.61 15 ASP C CA 1
ATOM 1640 C C . ASP C 1 15 ? -7.329 45.191 56.702 1.00 25.73 15 ASP C C 1
ATOM 1641 O O . ASP C 1 15 ? -7.883 45.251 55.622 1.00 25.03 15 ASP C O 1
ATOM 1646 N N . THR C 1 16 ? -6.992 44.046 57.297 1.00 24.89 16 THR C N 1
ATOM 1647 C CA . THR C 1 16 ? -7.205 42.759 56.695 1.00 24.16 16 THR C CA 1
ATOM 1648 C C . THR C 1 16 ? -8.707 42.432 56.687 1.00 28.52 16 THR C C 1
ATOM 1649 O O . THR C 1 16 ? -9.248 42.012 55.623 1.00 26.58 16 THR C O 1
ATOM 1653 N N . THR C 1 17 ? -9.361 42.651 57.856 1.00 26.56 17 THR C N 1
ATOM 1654 C CA . THR C 1 17 ? -10.823 42.441 58.035 1.00 26.20 17 THR C CA 1
ATOM 1655 C C . THR C 1 17 ? -11.598 43.253 56.999 1.00 27.56 17 THR C C 1
ATOM 1656 O O . THR C 1 17 ? -12.535 42.752 56.339 1.00 30.20 17 THR C O 1
ATOM 1660 N N . THR C 1 18 ? -11.167 44.501 56.836 1.00 27.24 18 THR C N 1
ATOM 1661 C CA . THR C 1 18 ? -11.748 45.407 55.844 1.00 30.49 18 THR C CA 1
ATOM 1662 C C . THR C 1 18 ? -11.696 44.789 54.436 1.00 29.97 18 THR C C 1
ATOM 1663 O O . THR C 1 18 ? -12.731 44.697 53.770 1.00 28.88 18 THR C O 1
ATOM 1667 N N . GLY C 1 19 ? -10.490 44.393 53.999 1.00 26.61 19 GLY C N 1
ATOM 1668 C CA . GLY C 1 19 ? -10.299 43.782 52.688 1.00 27.36 19 GLY C CA 1
ATOM 1669 C C . GLY C 1 19 ? -11.220 42.571 52.485 1.00 26.59 19 GLY C C 1
ATOM 1670 O O . GLY C 1 19 ? -11.856 42.425 51.439 1.00 24.20 19 GLY C O 1
ATOM 1671 N N . LEU C 1 20 ? -11.270 41.707 53.483 1.00 24.47 20 LEU C N 1
ATOM 1672 C CA . LEU C 1 20 ? -12.102 40.522 53.440 1.00 27.34 20 LEU C CA 1
ATOM 1673 C C . LEU C 1 20 ? -13.613 40.842 53.393 1.00 29.39 20 LEU C C 1
ATOM 1674 O O . LEU C 1 20 ? -14.364 40.316 52.578 1.00 28.05 20 LEU C O 1
ATOM 1679 N N . LEU C 1 21 ? -14.052 41.723 54.256 1.00 26.13 21 LEU C N 1
ATOM 1680 C CA . LEU C 1 21 ? -15.417 42.100 54.184 1.00 27.41 21 LEU C CA 1
ATOM 1681 C C . LEU C 1 21 ? -15.692 42.704 52.809 1.00 28.53 21 LEU C C 1
ATOM 1682 O O . LEU C 1 21 ? -16.775 42.470 52.242 1.00 30.79 21 LEU C O 1
ATOM 1687 N N . LEU C 1 22 ? -14.774 43.494 52.247 1.00 27.47 22 LEU C N 1
ATOM 1688 C CA . LEU C 1 22 ? -15.107 44.045 50.901 1.00 26.35 22 LEU C CA 1
ATOM 1689 C C . LEU C 1 22 ? -15.250 42.925 49.859 1.00 28.57 22 LEU C C 1
ATOM 1690 O O . LEU C 1 22 ? -15.953 43.085 48.845 1.00 28.30 22 LEU C O 1
ATOM 1695 N N . ALA C 1 23 ? -14.557 41.812 50.099 1.00 25.48 23 ALA C N 1
ATOM 1696 C CA . ALA C 1 23 ? -14.603 40.690 49.196 1.00 28.42 23 ALA C CA 1
ATOM 1697 C C . ALA C 1 23 ? -15.779 39.735 49.501 1.00 29.43 23 ALA C C 1
ATOM 1698 O O . ALA C 1 23 ? -15.863 38.672 48.906 1.00 32.63 23 ALA C O 1
ATOM 1700 N N . GLY C 1 24 ? -16.697 40.092 50.395 1.00 30.37 24 GLY C N 1
ATOM 1701 C CA . GLY C 1 24 ? -17.712 39.099 50.845 1.00 27.76 24 GLY C CA 1
ATOM 1702 C C . GLY C 1 24 ? -17.330 38.071 51.908 1.00 28.80 24 GLY C C 1
ATOM 1703 O O . GLY C 1 24 ? -18.049 37.079 52.133 1.00 30.49 24 GLY C O 1
ATOM 1704 N N . ILE C 1 25 ? -16.205 38.261 52.592 1.00 29.05 25 ILE C N 1
ATOM 1705 C CA . ILE C 1 25 ? -15.760 37.226 53.548 1.00 26.85 25 ILE C CA 1
ATOM 1706 C C . ILE C 1 25 ? -15.757 37.697 55.011 1.00 28.03 25 ILE C C 1
ATOM 1707 O O . ILE C 1 25 ? -15.271 38.782 55.319 1.00 24.83 25 ILE C O 1
ATOM 1712 N N . GLY C 1 26 ? -16.284 36.850 55.896 1.00 29.50 26 GLY C N 1
ATOM 1713 C CA . GLY C 1 26 ? -16.419 37.179 57.303 1.00 30.88 26 GLY C CA 1
ATOM 1714 C C . GLY C 1 26 ? -17.805 37.759 57.566 1.00 34.68 26 GLY C C 1
ATOM 1715 O O . GLY C 1 26 ? -18.080 38.233 58.693 1.00 34.61 26 GLY C O 1
ATOM 1716 N N A GLN C 1 27 ? -18.678 37.751 56.558 0.50 30.56 27 GLN C N 1
ATOM 1717 N N B GLN C 1 27 ? -18.672 37.718 56.546 0.50 32.93 27 GLN C N 1
ATOM 1718 C CA A GLN C 1 27 ? -20.020 38.302 56.739 0.50 31.19 27 GLN C CA 1
ATOM 1719 C CA B GLN C 1 27 ? -20.065 38.163 56.676 0.50 35.37 27 GLN C CA 1
ATOM 1720 C C A GLN C 1 27 ? -20.955 37.319 57.490 0.50 31.58 27 GLN C C 1
ATOM 1721 C C B GLN C 1 27 ? -20.869 37.346 57.694 0.50 33.79 27 GLN C C 1
ATOM 1722 O O A GLN C 1 27 ? -20.683 36.115 57.559 0.50 31.51 27 GLN C O 1
ATOM 1723 O O B GLN C 1 27 ? -20.441 36.289 58.145 0.50 33.34 27 GLN C O 1
ATOM 1734 N N . ILE C 1 28 ? -22.045 37.846 58.049 1.00 32.70 28 ILE C N 1
ATOM 1735 C CA . ILE C 1 28 ? -22.948 37.098 58.923 1.00 33.09 28 ILE C CA 1
ATOM 1736 C C . ILE C 1 28 ? -23.529 35.886 58.184 1.00 29.66 28 ILE C C 1
ATOM 1737 O O . ILE C 1 28 ? -23.845 35.997 57.024 1.00 29.76 28 ILE C O 1
ATOM 1742 N N . THR C 1 29 ? -23.608 34.726 58.822 1.00 30.71 29 THR C N 1
ATOM 1743 C CA . THR C 1 29 ? -24.402 33.609 58.283 1.00 30.28 29 THR C CA 1
ATOM 1744 C C . THR C 1 29 ? -25.874 34.080 58.275 1.00 31.46 29 THR C C 1
ATOM 1745 O O . THR C 1 29 ? -26.376 34.455 59.344 1.00 31.37 29 THR C O 1
ATOM 1749 N N . PRO C 1 30 ? -26.524 34.122 57.083 1.00 29.44 30 PRO C N 1
ATOM 1750 C CA . PRO C 1 30 ? -27.945 34.553 56.996 1.00 34.52 30 PRO C CA 1
ATOM 1751 C C . PRO C 1 30 ? -28.894 33.772 57.931 1.00 33.70 30 PRO C C 1
ATOM 1752 O O . PRO C 1 30 ? -29.681 34.381 58.633 1.00 40.04 30 PRO C O 1
ATOM 1756 N N . GLU C 1 31 ? -28.729 32.468 58.026 1.00 34.13 31 GLU C N 1
ATOM 1757 C CA . GLU C 1 31 ? -29.699 31.602 58.675 1.00 37.97 31 GLU C CA 1
ATOM 1758 C C . GLU C 1 31 ? -29.651 31.697 60.212 1.00 39.38 31 GLU C C 1
ATOM 1759 O O . GLU C 1 31 ? -30.664 31.552 60.886 1.00 41.84 31 GLU C O 1
ATOM 1765 N N . THR C 1 32 ? -28.479 31.950 60.763 1.00 32.75 32 THR C N 1
ATOM 1766 C CA . THR C 1 32 ? -28.284 31.833 62.194 1.00 35.23 32 THR C CA 1
ATOM 1767 C C . THR C 1 32 ? -27.968 33.218 62.700 1.00 35.56 32 THR C C 1
ATOM 1768 O O . THR C 1 32 ? -27.940 33.456 63.898 1.00 36.50 32 THR C O 1
ATOM 1772 N N . GLN C 1 33 ? -27.771 34.150 61.770 1.00 31.62 33 GLN C N 1
ATOM 1773 C CA . GLN C 1 33 ? -27.278 35.479 62.087 1.00 35.36 33 GLN C CA 1
ATOM 1774 C C . GLN C 1 33 ? -25.990 35.496 62.950 1.00 35.74 33 GLN C C 1
ATOM 1775 O O . GLN C 1 33 ? -25.769 36.452 63.651 1.00 36.75 33 GLN C O 1
ATOM 1781 N N . GLU C 1 34 ? -25.168 34.447 62.888 1.00 36.96 34 GLU C N 1
ATOM 1782 C CA . GLU C 1 34 ? -23.863 34.393 63.604 1.00 42.02 34 GLU C CA 1
ATOM 1783 C C . GLU 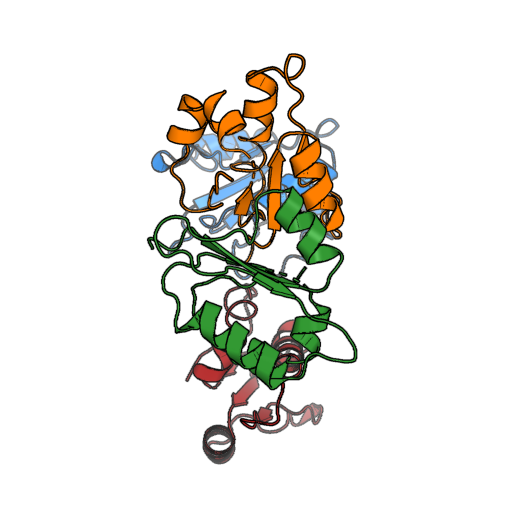C 1 34 ? -22.729 35.133 62.896 1.00 39.66 34 GLU C C 1
ATOM 1784 O O . GLU C 1 34 ? -22.583 35.012 61.670 1.00 44.08 34 GLU C O 1
ATOM 1790 N N . LYS C 1 35 ? -21.939 35.860 63.690 1.00 42.50 35 LYS C N 1
ATOM 1791 C CA . LYS C 1 35 ? -20.755 36.629 63.265 1.00 43.16 35 LYS C CA 1
ATOM 1792 C C . LYS C 1 35 ? -19.651 35.679 62.830 1.00 36.59 35 LYS C C 1
ATOM 1793 O O . LYS C 1 35 ? -19.439 34.631 63.431 1.00 34.47 35 LYS C O 1
ATOM 1799 N N . ASN C 1 36 ? -18.960 36.024 61.762 1.00 31.19 36 ASN C N 1
ATOM 1800 C CA . ASN C 1 36 ? -17.922 35.135 61.249 1.00 28.75 36 ASN C CA 1
ATOM 1801 C C . ASN C 1 36 ? -16.592 35.801 61.241 1.00 25.78 36 ASN C C 1
ATOM 1802 O O . ASN C 1 36 ? -15.689 35.301 60.634 1.00 29.55 36 ASN C O 1
ATOM 1807 N N . PHE C 1 37 ? -16.472 36.937 61.900 1.00 24.43 37 PHE C N 1
ATOM 1808 C CA . PHE C 1 37 ? -15.174 37.561 62.056 1.00 27.53 37 PHE C CA 1
ATOM 1809 C C . PHE C 1 37 ? -15.038 38.135 63.436 1.00 28.99 37 PHE C C 1
ATOM 1810 O O . PHE C 1 37 ? -16.032 38.411 64.108 1.00 30.25 37 PHE C O 1
ATOM 1818 N N . PHE C 1 38 ? -13.786 38.326 63.835 1.00 28.71 38 PHE C N 1
ATOM 1819 C CA . PHE C 1 38 ? -13.420 39.044 65.022 1.00 27.62 38 PHE C CA 1
ATOM 1820 C C . PHE C 1 38 ? -12.198 39.927 64.688 1.00 29.31 38 PHE C C 1
ATOM 1821 O O . PHE C 1 38 ? -11.230 39.438 64.084 1.00 31.68 38 PHE C O 1
ATOM 1829 N N . VAL C 1 39 ? -12.234 41.215 65.042 1.00 27.55 39 VAL C N 1
ATOM 1830 C CA . VAL C 1 39 ? -11.123 42.143 64.723 1.00 27.57 39 VAL C CA 1
ATOM 1831 C C . VAL C 1 39 ? -10.131 42.272 65.863 1.00 26.92 39 VAL C C 1
ATOM 1832 O O . VAL C 1 39 ? -10.480 42.721 66.941 1.00 28.15 39 VAL C O 1
ATOM 1836 N N . TYR C 1 40 ? -8.881 41.882 65.631 1.00 27.81 40 TYR C N 1
ATOM 1837 C CA . TYR C 1 40 ? -7.822 42.204 66.569 1.00 23.08 40 TYR C CA 1
ATOM 1838 C C . TYR C 1 40 ? -7.456 43.694 66.528 1.00 23.10 40 TYR C C 1
ATOM 1839 O O . TYR C 1 40 ? -7.276 44.315 65.436 1.00 24.95 40 TYR C O 1
ATOM 1848 N N . GLN C 1 41 ? -7.355 44.299 67.704 1.00 23.25 41 GLN C N 1
ATOM 1849 C CA . GLN C 1 41 ? -7.011 45.728 67.794 1.00 23.41 41 GLN C CA 1
ATOM 1850 C C . GLN C 1 41 ? -5.837 45.849 68.737 1.00 22.81 41 GLN C C 1
ATOM 1851 O O . GLN C 1 41 ? -5.973 45.631 69.961 1.00 20.01 41 GLN C O 1
ATOM 1857 N N . GLU C 1 42 ? -4.678 46.200 68.172 1.00 22.72 42 GLU C N 1
ATOM 1858 C CA . GLU C 1 42 ? -3.440 46.176 68.931 1.00 23.16 42 GLU C CA 1
ATOM 1859 C C . GLU C 1 42 ? -3.509 47.130 70.118 1.00 26.08 42 GLU C C 1
ATOM 1860 O O . GLU C 1 42 ? -3.792 48.297 69.939 1.00 25.72 42 GLU C O 1
ATOM 1866 N N . GLY C 1 43 ? -3.238 46.666 71.340 1.00 25.69 43 GLY C N 1
ATOM 1867 C CA . GLY C 1 43 ? -3.294 47.620 72.435 1.00 26.41 43 GLY C CA 1
ATOM 1868 C C . GLY C 1 43 ? -4.586 47.520 73.223 1.00 31.40 43 GLY C C 1
ATOM 1869 O O . GLY C 1 43 ? -4.639 48.012 74.325 1.00 34.24 43 GLY C O 1
ATOM 1870 N N . LYS C 1 44 ? -5.599 46.836 72.686 1.00 29.80 44 LYS C N 1
ATOM 1871 C CA . LYS C 1 44 ? -6.908 46.705 73.305 1.00 27.79 44 LYS C CA 1
ATOM 1872 C C . LYS C 1 44 ? -7.267 45.231 73.507 1.00 27.75 44 LYS C C 1
ATOM 1873 O O . LYS C 1 44 ? -7.575 44.824 74.614 1.00 26.80 44 LYS C O 1
ATOM 1879 N N . THR C 1 45 ? -7.247 44.449 72.419 1.00 24.74 45 THR C N 1
ATOM 1880 C CA . THR C 1 45 ? -7.637 43.072 72.436 1.00 22.45 45 THR C CA 1
ATOM 1881 C C . THR C 1 45 ? -6.662 42.327 73.349 1.00 25.71 45 THR C C 1
ATOM 1882 O O . THR C 1 45 ? -5.437 42.567 73.320 1.00 27.63 45 THR C O 1
ATOM 1886 N N . THR C 1 46 ? -7.194 41.402 74.139 1.00 26.49 46 THR C N 1
ATOM 1887 C CA . THR C 1 46 ? -6.400 40.579 75.054 1.00 26.12 46 THR C CA 1
ATOM 1888 C C . THR C 1 46 ? -6.329 39.137 74.515 1.00 28.28 46 THR C C 1
ATOM 1889 O O . THR C 1 46 ? -7.143 38.751 73.668 1.00 26.18 46 THR C O 1
ATOM 1893 N N . LYS C 1 47 ? -5.428 38.329 75.082 1.00 32.54 47 LYS C N 1
ATOM 1894 C CA . LYS C 1 47 ? -5.190 36.949 74.632 1.00 36.01 47 LYS C CA 1
ATOM 1895 C C . LYS C 1 47 ? -6.421 36.120 74.612 1.00 31.62 47 LYS C C 1
ATOM 1896 O O . LYS C 1 47 ? -6.714 35.451 73.605 1.00 33.32 47 LYS C O 1
ATOM 1902 N N . GLU C 1 48 ? -7.136 36.165 75.725 1.00 28.07 48 GLU C N 1
ATOM 1903 C CA . GLU C 1 48 ? -8.259 35.288 75.916 1.00 29.82 48 GLU C CA 1
ATOM 1904 C C . GLU C 1 48 ? -9.482 35.694 75.105 1.00 28.72 48 GLU C C 1
ATOM 1905 O O . GLU C 1 48 ? -10.301 34.845 74.790 1.00 26.10 48 GLU C O 1
ATOM 1911 N N . GLU C 1 49 ? -9.586 36.974 74.737 1.00 28.35 49 GLU C N 1
ATOM 1912 C CA . GLU C 1 49 ? -10.564 37.381 73.723 1.00 29.44 49 GLU C CA 1
ATOM 1913 C C . GLU C 1 49 ? -10.266 36.686 72.414 1.00 28.69 49 GLU C C 1
ATOM 1914 O O . GLU C 1 49 ? -11.188 36.264 71.707 1.00 29.24 49 GLU C O 1
ATOM 1920 N N . ILE C 1 50 ? -8.979 36.566 72.081 1.00 27.52 50 ILE C N 1
ATOM 1921 C CA . ILE C 1 50 ? -8.584 35.943 70.809 1.00 27.14 50 ILE C CA 1
ATOM 1922 C C . ILE C 1 50 ? -8.876 34.446 70.893 1.00 27.77 50 ILE C C 1
ATOM 1923 O O . ILE C 1 50 ? -9.488 33.844 70.008 1.00 28.95 50 ILE C O 1
ATOM 1928 N N . THR C 1 51 ? -8.421 33.857 71.997 1.00 29.26 51 THR C N 1
ATOM 1929 C CA . THR C 1 51 ? -8.443 32.429 72.263 1.00 26.49 51 THR C CA 1
ATOM 1930 C C . THR C 1 51 ? -9.914 31.940 72.378 1.00 28.33 51 THR C C 1
ATOM 1931 O O . THR C 1 51 ? -10.273 30.876 71.846 1.00 26.13 51 THR C O 1
ATOM 1935 N N . ASP C 1 52 ? -10.802 32.748 72.974 1.00 28.44 52 ASP C N 1
ATOM 1936 C CA . ASP C 1 52 ? -12.256 32.421 72.968 1.00 32.03 52 ASP C CA 1
ATOM 1937 C C . ASP C 1 52 ? -12.808 32.336 71.560 1.00 30.90 52 ASP C C 1
ATOM 1938 O O . ASP C 1 52 ? -13.596 31.458 71.242 1.00 37.17 52 ASP C O 1
ATOM 1943 N N . LYS C 1 53 ? -12.410 33.274 70.708 1.00 30.56 53 LYS C N 1
ATOM 1944 C CA . LYS C 1 53 ? -12.910 33.305 69.347 1.00 30.67 53 LYS C CA 1
ATOM 1945 C C . LYS C 1 53 ? -12.287 32.197 68.554 1.00 28.31 53 LYS C C 1
ATOM 1946 O O . LYS C 1 53 ? -12.954 31.528 67.756 1.00 32.01 53 LYS C O 1
ATOM 1952 N N . PHE C 1 54 ? -11.012 31.958 68.795 1.00 28.14 54 PHE C N 1
ATOM 1953 C CA . PHE C 1 54 ? -10.377 30.815 68.143 1.00 28.71 54 PHE C CA 1
ATOM 1954 C C . PHE C 1 54 ? -11.120 29.554 68.519 1.00 30.88 54 PHE C C 1
ATOM 1955 O O . PHE C 1 54 ? -11.406 28.705 67.664 1.00 31.05 54 PHE C O 1
ATOM 1963 N N . ASN C 1 55 ? -11.390 29.388 69.812 1.00 32.45 55 ASN C N 1
ATOM 1964 C CA . ASN C 1 55 ? -12.098 28.199 70.246 1.00 33.76 55 ASN C CA 1
ATOM 1965 C C . ASN C 1 55 ? -13.515 28.164 69.650 1.00 34.00 55 ASN C C 1
ATOM 1966 O O . ASN C 1 55 ? -13.962 27.137 69.102 1.00 35.65 55 ASN C O 1
ATOM 1971 N N . HIS C 1 56 ? -14.200 29.302 69.691 1.00 32.70 56 HIS C N 1
ATOM 1972 C CA . HIS C 1 56 ? -15.514 29.372 69.055 1.00 34.04 56 HIS C CA 1
ATOM 1973 C C . HIS C 1 56 ? -15.540 28.876 67.625 1.00 37.44 56 HIS C C 1
ATOM 1974 O O . HIS C 1 56 ? -16.407 28.059 67.273 1.00 35.44 56 HIS C O 1
ATOM 1981 N N . PHE C 1 57 ? -14.612 29.363 66.785 1.00 31.78 57 PHE C N 1
ATOM 1982 C CA . PHE C 1 57 ? -14.681 29.122 65.330 1.00 31.92 57 PHE C CA 1
ATOM 1983 C C . PHE C 1 57 ? -14.182 27.722 64.990 1.00 35.17 57 PHE C C 1
ATOM 1984 O O . PHE C 1 57 ? -14.363 27.230 63.901 1.00 35.83 57 PHE C O 1
ATOM 1992 N N . THR C 1 58 ? -13.535 27.089 65.948 1.00 35.38 58 THR C N 1
ATOM 1993 C CA . THR C 1 58 ? -12.709 25.943 65.674 1.00 35.83 58 THR C CA 1
ATOM 1994 C C . THR C 1 58 ? -13.343 24.726 66.363 1.00 38.54 58 THR C C 1
ATOM 1995 O O . THR C 1 58 ? -13.171 23.586 65.955 1.00 40.60 58 THR C O 1
ATOM 1999 N N . GLU C 1 59 ? -14.135 24.981 67.389 1.00 38.83 59 GLU C N 1
ATOM 2000 C CA . GLU C 1 59 ? -14.592 23.885 68.174 1.00 41.90 59 GLU C CA 1
ATOM 2001 C C . GLU C 1 59 ? -16.055 23.940 68.487 1.00 43.68 59 GLU C C 1
ATOM 2002 O O . GLU C 1 59 ? -16.673 22.912 68.502 1.00 46.79 59 GLU C O 1
ATOM 2008 N N . GLU C 1 60 ? -16.602 25.115 68.768 1.00 43.90 60 GLU C N 1
ATOM 2009 C CA . GLU C 1 60 ? -18.041 25.252 68.995 1.00 47.25 60 GLU C CA 1
ATOM 2010 C C . GLU C 1 60 ? -18.843 25.264 67.679 1.00 50.60 60 GLU C C 1
ATOM 2011 O O . GLU C 1 60 ? -19.856 24.606 67.561 1.00 56.51 60 GLU C O 1
ATOM 2017 N N . ARG C 1 61 ? -18.378 25.990 66.684 1.00 46.85 61 ARG C N 1
ATOM 2018 C CA . ARG C 1 61 ? -19.063 26.037 65.422 1.00 45.95 61 ARG C CA 1
ATOM 2019 C C . ARG C 1 61 ? -18.773 24.753 64.672 1.00 49.50 61 ARG C C 1
ATOM 2020 O O . ARG C 1 61 ? -17.669 24.223 64.809 1.00 50.45 61 ARG C O 1
ATOM 2028 N N . ASP C 1 62 ? -19.762 24.234 63.930 1.00 47.87 62 ASP C N 1
ATOM 2029 C CA . ASP C 1 62 ? -19.560 23.065 63.023 1.00 54.11 62 ASP C CA 1
ATOM 2030 C C . ASP C 1 62 ? -19.654 23.452 61.526 1.00 51.38 62 ASP C C 1
ATOM 2031 O O . ASP C 1 62 ? -19.368 22.664 60.634 1.00 53.35 62 ASP C O 1
ATOM 2036 N N . ASP C 1 63 ? -20.053 24.701 61.320 1.00 52.43 63 ASP C N 1
ATOM 2037 C CA . ASP C 1 63 ? -20.136 25.454 60.069 1.00 50.94 63 ASP C CA 1
ATOM 2038 C C . ASP C 1 63 ? -18.884 25.659 59.257 1.00 48.20 63 ASP C C 1
ATOM 2039 O O . ASP C 1 63 ? -18.936 25.765 58.041 1.00 48.26 63 ASP C O 1
ATOM 2044 N N . ILE C 1 64 ? -17.770 25.837 59.956 1.00 44.80 64 ILE C N 1
ATOM 2045 C CA . ILE C 1 64 ? -16.635 26.522 59.391 1.00 40.39 64 ILE C CA 1
ATOM 2046 C C . ILE C 1 64 ? -15.801 25.544 58.593 1.00 41.46 64 ILE C C 1
ATOM 2047 O O . ILE C 1 64 ? -15.413 24.501 59.118 1.00 35.46 64 ILE C O 1
ATOM 2052 N N . ALA C 1 65 ? -15.497 25.895 57.337 1.00 38.55 65 ALA C N 1
ATOM 2053 C CA . ALA C 1 65 ? -14.514 25.141 56.540 1.00 39.56 65 ALA C CA 1
ATOM 2054 C C . ALA C 1 65 ? -13.049 25.636 56.752 1.00 38.17 65 ALA C C 1
ATOM 2055 O O . ALA C 1 65 ? -12.084 24.845 56.802 1.00 34.37 65 ALA C O 1
ATOM 2057 N N . ILE C 1 66 ? -12.903 26.955 56.871 1.00 33.53 66 ILE C N 1
ATOM 2058 C CA . ILE C 1 66 ? -11.595 27.594 56.881 1.00 35.52 66 ILE C CA 1
ATOM 2059 C C . ILE C 1 66 ? -11.587 28.712 57.879 1.00 30.68 66 ILE C C 1
ATOM 2060 O O . ILE C 1 66 ? -12.548 29.446 57.950 1.00 28.86 66 ILE C O 1
ATOM 2065 N N . LEU C 1 67 ? -10.486 28.860 58.617 1.00 30.67 67 LEU C N 1
ATOM 2066 C CA . LEU C 1 67 ? -10.297 30.022 59.468 1.00 29.01 67 LEU C CA 1
ATOM 2067 C C . LEU C 1 67 ? -9.096 30.789 58.973 1.00 28.87 67 LEU C C 1
ATOM 2068 O O . LEU C 1 67 ? -7.987 30.255 58.936 1.00 27.15 67 LEU C O 1
ATOM 2073 N N . LEU C 1 68 ? -9.316 32.035 58.564 1.00 26.54 68 LEU C N 1
ATOM 2074 C CA . LEU C 1 68 ? -8.215 32.881 58.112 1.00 23.37 68 LEU C CA 1
ATOM 2075 C C . LEU C 1 68 ? -7.848 33.729 59.278 1.00 24.90 68 LEU C C 1
ATOM 2076 O O . LEU C 1 68 ? -8.732 34.258 59.987 1.00 22.52 68 LEU C O 1
ATOM 2089 N N . ASN C 1 70 ? -4.529 36.589 60.495 1.00 23.54 70 ASN C N 1
ATOM 2090 C CA . ASN C 1 70 ? -3.225 37.205 60.295 1.00 24.07 70 ASN C CA 1
ATOM 2091 C C . ASN C 1 70 ? -2.176 36.432 61.066 1.00 25.02 70 ASN C C 1
ATOM 2092 O O . ASN C 1 70 ? -2.324 36.137 62.283 1.00 20.66 70 ASN C O 1
ATOM 2097 N N . GLN C 1 71 ? -1.068 36.156 60.388 1.00 27.34 71 GLN C N 1
ATOM 2098 C CA . GLN C 1 71 ? -0.002 35.401 61.050 1.00 28.24 71 GLN C CA 1
ATOM 2099 C C . GLN C 1 71 ? 0.413 36.016 62.423 1.00 29.00 71 GLN C C 1
ATOM 2100 O O . GLN C 1 71 ? 0.731 35.307 63.386 1.00 29.74 71 GLN C O 1
ATOM 2106 N N . HIS C 1 72 ? 0.390 37.347 62.510 1.00 25.97 72 HIS C N 1
ATOM 2107 C CA . HIS C 1 72 ? 0.852 38.036 63.700 1.00 26.87 72 HIS C CA 1
ATOM 2108 C C . HIS C 1 72 ? -0.123 37.880 64.865 1.00 26.13 72 HIS C C 1
ATOM 2109 O O . HIS C 1 72 ? 0.283 37.852 66.047 1.00 25.14 72 HIS C O 1
ATOM 2116 N N . ILE C 1 73 ? -1.407 37.716 64.554 1.00 23.79 73 ILE C N 1
ATOM 2117 C CA . ILE C 1 73 ? -2.377 37.440 65.617 1.00 22.51 73 ILE C CA 1
ATOM 2118 C C . ILE C 1 73 ? -2.210 36.014 66.095 1.00 24.17 73 ILE C C 1
ATOM 2119 O O . ILE C 1 73 ? -2.196 35.737 67.319 1.00 25.19 73 ILE C O 1
ATOM 2124 N N . ALA C 1 74 ? -2.038 35.105 65.142 1.00 22.24 74 ALA C N 1
ATOM 2125 C CA . ALA C 1 74 ? -1.645 33.740 65.494 1.00 24.69 74 ALA C CA 1
ATOM 2126 C C . ALA C 1 74 ? -0.419 33.694 66.419 1.00 26.70 74 ALA C C 1
ATOM 2127 O O . ALA C 1 74 ? -0.405 32.865 67.328 1.00 25.51 74 ALA C O 1
ATOM 2129 N N . GLU C 1 75 ? 0.611 34.522 66.152 1.00 27.77 75 GLU C N 1
ATOM 2130 C CA . GLU C 1 75 ? 1.826 34.553 66.986 1.00 29.45 75 GLU C CA 1
ATOM 2131 C C . GLU C 1 75 ? 1.488 35.018 68.395 1.00 31.53 75 GLU C C 1
ATOM 2132 O O . GLU C 1 75 ? 1.988 34.440 69.367 1.00 31.94 75 GLU C O 1
ATOM 2138 N N . ASN C 1 76 ? 0.643 36.055 68.496 1.00 31.02 76 ASN C N 1
ATOM 2139 C CA . ASN C 1 76 ? 0.142 36.513 69.789 1.00 32.62 76 ASN C CA 1
ATOM 2140 C C . ASN C 1 76 ? -0.388 35.348 70.640 1.00 34.37 76 ASN C C 1
ATOM 2141 O O . ASN C 1 76 ? -0.270 35.382 71.868 1.00 37.61 76 ASN C O 1
ATOM 2146 N N . ILE C 1 77 ? -1.026 34.353 70.020 1.00 29.26 77 ILE C N 1
ATOM 2147 C CA . ILE C 1 77 ? -1.524 33.200 70.792 1.00 29.21 77 ILE C CA 1
ATOM 2148 C C . ILE C 1 77 ? -0.947 31.931 70.219 1.00 30.11 77 ILE C C 1
ATOM 2149 O O . ILE C 1 77 ? -1.683 30.980 69.924 1.00 30.75 77 ILE C O 1
ATOM 2154 N N . ARG C 1 78 ? 0.380 31.935 70.013 1.00 28.52 78 ARG C N 1
ATOM 2155 C CA . ARG C 1 78 ? 1.045 30.840 69.296 1.00 29.22 78 ARG C CA 1
ATOM 2156 C C . ARG C 1 78 ? 0.788 29.476 69.911 1.00 29.80 78 ARG C C 1
ATOM 2157 O O . ARG C 1 78 ? 0.493 28.503 69.203 1.00 32.31 78 ARG C O 1
ATOM 2165 N N . ALA C 1 79 ? 0.902 29.398 71.228 1.00 29.23 79 ALA C N 1
ATOM 2166 C CA . ALA C 1 79 ? 0.744 28.127 71.920 1.00 31.88 79 ALA C CA 1
ATOM 2167 C C . ALA C 1 79 ? -0.662 27.513 71.671 1.00 33.34 79 ALA C C 1
ATOM 2168 O O . ALA C 1 79 ? -0.777 26.342 71.288 1.00 36.74 79 ALA C O 1
ATOM 2170 N N . ARG C 1 80 ? -1.722 28.308 71.826 1.00 33.79 80 ARG C N 1
ATOM 2171 C CA . ARG C 1 80 ? -3.103 27.826 71.565 1.00 32.96 80 ARG C CA 1
ATOM 2172 C C . ARG C 1 80 ? -3.346 27.440 70.099 1.00 34.98 80 ARG C C 1
ATOM 2173 O O . ARG C 1 80 ? -3.955 26.405 69.842 1.00 37.02 80 ARG C O 1
ATOM 2181 N N . VAL C 1 81 ? -2.867 28.242 69.141 1.00 32.20 81 VAL C N 1
ATOM 2182 C CA . VAL C 1 81 ? -2.999 27.865 67.738 1.00 33.26 81 VAL C CA 1
ATOM 2183 C C . VAL C 1 81 ? -2.306 26.519 67.477 1.00 37.44 81 VAL C C 1
ATOM 2184 O O . VAL C 1 81 ? -2.883 25.622 66.887 1.00 34.61 81 VAL C O 1
ATOM 2188 N N . ASP C 1 82 ? -1.076 26.366 67.951 1.00 38.75 82 ASP C N 1
ATOM 2189 C CA . ASP C 1 82 ? -0.369 25.105 67.741 1.00 38.83 82 ASP C CA 1
ATOM 2190 C C . ASP C 1 82 ? -0.969 23.872 68.430 1.00 39.44 82 ASP C C 1
ATOM 2191 O O . ASP C 1 82 ? -0.697 22.758 67.999 1.00 41.41 82 ASP C O 1
ATOM 2196 N N A SER C 1 83 ? -1.745 24.076 69.499 0.50 39.70 83 SER C N 1
ATOM 2197 N N B SER C 1 83 ? -1.754 24.065 69.494 0.50 39.66 83 SER C N 1
ATOM 2198 C CA A SER C 1 83 ? -2.405 22.974 70.222 0.50 38.39 83 SER C CA 1
ATOM 2199 C CA B SER C 1 83 ? -2.377 22.936 70.208 0.50 38.29 83 SER C CA 1
ATOM 2200 C C A SER C 1 83 ? -3.516 22.340 69.408 0.50 39.04 83 SER C C 1
ATOM 2201 C C B SER C 1 83 ? -3.546 22.360 69.431 0.50 38.97 83 SER C C 1
ATOM 2202 O O A SER C 1 83 ? -4.026 21.273 69.755 0.50 37.77 83 SER C O 1
ATOM 2203 O O B SER C 1 83 ? -4.127 21.349 69.830 0.50 37.83 83 SER C O 1
ATOM 2208 N N . PHE C 1 84 ? -3.892 23.012 68.326 1.00 38.51 84 PHE C N 1
ATOM 2209 C CA . PHE C 1 84 ? -5.005 22.601 67.542 1.00 38.36 84 PHE C CA 1
ATOM 2210 C C . PHE C 1 84 ? -4.582 21.721 66.413 1.00 39.14 84 PHE C C 1
ATOM 2211 O O . PHE C 1 84 ? -3.831 22.111 65.535 1.00 39.52 84 PHE C O 1
ATOM 2219 N N . THR C 1 85 ? -5.214 20.567 66.399 1.00 41.80 85 THR C N 1
ATOM 2220 C CA . THR C 1 85 ? -4.718 19.386 65.751 1.00 40.69 85 THR C CA 1
ATOM 2221 C C . THR C 1 85 ? -5.788 18.696 64.939 1.00 39.36 85 THR C C 1
ATOM 2222 O O . THR C 1 85 ? -5.477 17.817 64.167 1.00 45.66 85 THR C O 1
ATOM 2226 N N . ASN C 1 86 ? -7.045 19.083 65.118 1.00 38.65 86 ASN C N 1
ATOM 2227 C CA . ASN C 1 86 ? -8.130 18.631 64.242 1.00 41.93 86 ASN C CA 1
ATOM 2228 C C . ASN C 1 86 ? -7.916 18.940 62.764 1.00 43.63 86 ASN C C 1
ATOM 2229 O O . ASN C 1 86 ? -7.212 19.887 62.402 1.00 48.22 86 ASN C O 1
ATOM 2234 N N . ALA C 1 87 ? -8.554 18.132 61.927 1.00 46.24 87 ALA C N 1
ATOM 2235 C CA . ALA C 1 87 ? -8.455 18.226 60.472 1.00 42.87 87 ALA C CA 1
ATOM 2236 C C . ALA C 1 87 ? -9.179 19.461 59.955 1.00 45.01 87 ALA C C 1
ATOM 2237 O O . ALA C 1 87 ? -8.656 20.164 59.080 1.00 44.28 87 ALA C O 1
ATOM 2239 N N A PHE C 1 88 ? -10.356 19.717 60.548 0.50 40.98 88 PHE C N 1
ATOM 2240 N N B PHE C 1 88 ? -10.387 19.721 60.446 0.50 42.75 88 PHE C N 1
ATOM 2241 C CA A PHE C 1 88 ? -11.281 20.778 60.155 0.50 39.61 88 PHE C CA 1
ATOM 2242 C CA B PHE C 1 88 ? -11.081 20.936 60.044 0.50 41.91 88 PHE C CA 1
ATOM 2243 C C A PHE C 1 88 ? -11.610 21.687 61.370 0.50 37.89 88 PHE C C 1
ATOM 2244 C C B PHE C 1 88 ? -11.650 21.684 61.257 0.50 39.49 88 PHE C C 1
ATOM 2245 O O A PHE C 1 88 ? -11.727 21.191 62.478 0.50 36.50 88 PHE C O 1
ATOM 2246 O O B PHE C 1 88 ? -12.011 21.068 62.247 0.50 37.74 88 PHE C O 1
ATOM 2261 N N . PRO C 1 89 ? -11.731 23.027 61.174 1.00 37.45 89 PRO C N 1
ATOM 2262 C CA . PRO C 1 89 ? -11.467 23.767 59.934 1.00 35.76 89 PRO C CA 1
ATOM 2263 C C . PRO C 1 89 ? -9.955 23.800 59.640 1.00 38.91 89 PRO C C 1
ATOM 2264 O O . PRO C 1 89 ? -9.154 23.621 60.573 1.00 38.50 89 PRO C O 1
ATOM 2268 N N . ALA C 1 90 ? -9.582 23.983 58.368 1.00 33.87 90 ALA C N 1
ATOM 2269 C CA . ALA C 1 90 ? -8.212 24.312 58.011 1.00 34.69 90 ALA C CA 1
ATOM 2270 C C . ALA C 1 90 ? -7.925 25.713 58.558 1.00 36.79 90 ALA C C 1
ATOM 2271 O O . ALA C 1 90 ? -8.832 26.558 58.654 1.00 36.23 90 ALA C O 1
ATOM 2273 N N . ILE C 1 91 ? -6.667 25.959 58.903 1.00 37.49 91 ILE C N 1
ATOM 2274 C CA . ILE C 1 91 ? -6.253 27.255 59.465 1.00 36.32 91 ILE C CA 1
ATOM 2275 C C . ILE C 1 91 ? -5.207 27.829 58.536 1.00 36.02 91 ILE C C 1
ATOM 2276 O O . ILE C 1 91 ? -4.148 27.233 58.323 1.00 34.03 91 ILE C O 1
ATOM 2281 N N . LEU C 1 92 ? -5.539 28.953 57.919 1.00 36.23 92 LEU C N 1
ATOM 2282 C CA . LEU C 1 92 ? -4.601 29.604 57.031 1.00 36.65 92 LEU C CA 1
ATOM 2283 C C . LEU C 1 92 ? -4.093 30.898 57.669 1.00 35.46 92 LEU C C 1
ATOM 2284 O O . LEU C 1 92 ? -4.883 31.781 58.038 1.00 35.28 92 LEU C O 1
ATOM 2289 N N . GLU C 1 93 ? -2.780 30.994 57.841 1.00 31.39 93 GLU C N 1
ATOM 2290 C CA . GLU C 1 93 ? -2.229 32.183 58.450 1.00 33.77 93 GLU C CA 1
ATOM 2291 C C . GLU C 1 93 ? -1.866 33.086 57.279 1.00 33.15 93 GLU C C 1
ATOM 2292 O O . GLU C 1 93 ? -1.143 32.694 56.397 1.00 38.23 93 GLU C O 1
ATOM 2298 N N . ILE C 1 94 ? -2.382 34.297 57.255 1.00 34.10 94 ILE C N 1
ATOM 2299 C CA . ILE C 1 94 ? -2.139 35.181 56.124 1.00 39.37 94 ILE C CA 1
ATOM 2300 C C . ILE C 1 94 ? -1.373 36.445 56.536 1.00 43.22 94 ILE C C 1
ATOM 2301 O O . ILE C 1 94 ? -1.109 36.817 57.707 1.00 39.21 94 ILE C O 1
ATOM 2307 N N . ARG D 1 5 ? 23.858 3.895 58.535 1.00 61.64 5 ARG D N 1
ATOM 2308 C CA . ARG D 1 5 ? 22.835 4.384 59.509 1.00 60.50 5 ARG D CA 1
ATOM 2309 C C . ARG D 1 5 ? 22.213 3.290 60.359 1.00 60.93 5 ARG D C 1
ATOM 2310 O O . ARG D 1 5 ? 21.536 2.403 59.855 1.00 61.93 5 ARG D O 1
ATOM 2318 N N . THR D 1 6 ? 22.464 3.396 61.667 1.00 61.99 6 THR D N 1
ATOM 2319 C CA . THR D 1 6 ? 22.223 2.346 62.660 1.00 57.33 6 THR D CA 1
ATOM 2320 C C . THR D 1 6 ? 21.555 2.898 63.929 1.00 55.96 6 THR D C 1
ATOM 2321 O O . THR D 1 6 ? 21.060 2.122 64.758 1.00 56.14 6 THR D O 1
ATOM 2325 N N . LEU D 1 7 ? 21.553 4.228 64.073 1.00 46.31 7 LEU D N 1
ATOM 2326 C CA . LEU D 1 7 ? 21.047 4.880 65.275 1.00 40.02 7 LEU D CA 1
ATOM 2327 C C . LEU D 1 7 ? 19.513 4.981 65.376 1.00 36.45 7 LEU D C 1
ATOM 2328 O O . LEU D 1 7 ? 18.798 5.030 64.365 1.00 34.67 7 LEU D O 1
ATOM 2333 N N . ILE D 1 8 ? 19.015 4.933 66.611 1.00 34.57 8 ILE D N 1
ATOM 2334 C CA . ILE D 1 8 ? 17.644 5.258 66.888 1.00 29.93 8 ILE D CA 1
ATOM 2335 C C . ILE D 1 8 ? 17.617 6.658 67.529 1.00 31.13 8 ILE D C 1
ATOM 2336 O O . ILE D 1 8 ? 18.328 6.918 68.491 1.00 31.62 8 ILE D O 1
ATOM 2341 N N . ALA D 1 9 ? 16.846 7.576 66.936 1.00 31.11 9 ALA D N 1
ATOM 2342 C CA . ALA D 1 9 ? 16.559 8.909 67.518 1.00 28.62 9 ALA D CA 1
ATOM 2343 C C . ALA D 1 9 ? 15.129 8.956 68.097 1.00 31.06 9 ALA D C 1
ATOM 2344 O O . ALA D 1 9 ? 14.272 8.138 67.725 1.00 29.35 9 ALA D O 1
ATOM 2346 N N . VAL D 1 10 ? 14.897 9.915 68.997 1.00 26.89 10 VAL D N 1
ATOM 2347 C CA . VAL D 1 10 ? 13.727 9.901 69.834 1.00 31.86 10 VAL D CA 1
ATOM 2348 C C . VAL D 1 10 ? 13.239 11.351 70.030 1.00 33.54 10 VAL D C 1
ATOM 2349 O O . VAL D 1 10 ? 13.990 12.227 70.502 1.00 32.75 10 VAL D O 1
ATOM 2353 N N . ILE D 1 11 ? 11.982 11.601 69.662 1.00 29.20 11 ILE D N 1
ATOM 2354 C CA . ILE D 1 11 ? 11.312 12.801 70.126 1.00 29.27 11 ILE D CA 1
ATOM 2355 C C . ILE D 1 11 ? 10.134 12.304 70.964 1.00 29.52 11 ILE D C 1
ATOM 2356 O O . ILE D 1 11 ? 9.172 11.774 70.412 1.00 31.20 11 ILE D O 1
ATOM 2361 N N . ALA D 1 12 ? 10.228 12.405 72.294 1.00 28.07 12 ALA D N 1
ATOM 2362 C CA . ALA D 1 12 ? 9.193 11.803 73.156 1.00 26.54 12 ALA D CA 1
ATOM 2363 C C . ALA D 1 12 ? 8.956 12.581 74.444 1.00 27.21 12 ALA D C 1
ATOM 2364 O O . ALA D 1 12 ? 9.820 13.417 74.831 1.00 23.67 12 ALA D O 1
ATOM 2366 N N . ASP D 1 13 ? 7.811 12.336 75.097 1.00 25.00 13 ASP D N 1
ATOM 2367 C CA . ASP D 1 13 ? 7.582 12.917 76.433 1.00 32.22 13 ASP D CA 1
ATOM 2368 C C . ASP D 1 13 ? 8.508 12.295 77.469 1.00 30.70 13 ASP D C 1
ATOM 2369 O O . ASP D 1 13 ? 9.305 11.396 77.143 1.00 26.74 13 ASP D O 1
ATOM 2374 N N . GLU D 1 14 ? 8.389 12.770 78.703 1.00 32.89 14 GLU D N 1
ATOM 2375 C CA . GLU D 1 14 ? 9.370 12.476 79.741 1.00 40.41 14 GLU D CA 1
ATOM 2376 C C . GLU D 1 14 ? 9.350 10.998 80.126 1.00 36.43 14 GLU D C 1
ATOM 2377 O O . GLU D 1 14 ? 10.392 10.352 80.160 1.00 37.14 14 GLU D O 1
ATOM 2383 N N . ASP D 1 15 ? 8.168 10.466 80.395 1.00 31.24 15 ASP D N 1
ATOM 2384 C CA . ASP D 1 15 ? 8.021 9.074 80.762 1.00 32.54 15 ASP D CA 1
ATOM 2385 C C . ASP D 1 15 ? 8.459 8.131 79.670 1.00 30.91 15 ASP D C 1
ATOM 2386 O O . ASP D 1 15 ? 9.058 7.111 79.973 1.00 30.46 15 ASP D O 1
ATOM 2391 N N . THR D 1 16 ? 8.108 8.443 78.414 1.00 27.49 16 THR D N 1
ATOM 2392 C CA . THR D 1 16 ? 8.452 7.604 77.277 1.00 27.07 16 THR D CA 1
ATOM 2393 C C . THR D 1 16 ? 9.967 7.673 77.073 1.00 29.80 16 THR D C 1
ATOM 2394 O O . THR D 1 16 ? 10.589 6.628 76.856 1.00 32.32 16 THR D O 1
ATOM 2398 N N . THR D 1 17 ? 10.559 8.881 77.159 1.00 28.38 17 THR D N 1
ATOM 2399 C CA . THR D 1 17 ? 12.017 9.037 77.094 1.00 28.81 17 THR D CA 1
ATOM 2400 C C . THR D 1 17 ? 12.714 8.198 78.188 1.00 33.93 17 THR D C 1
ATOM 2401 O O . THR D 1 17 ? 13.647 7.453 77.854 1.00 37.10 17 THR D O 1
ATOM 2405 N N . THR D 1 18 ? 12.246 8.259 79.459 1.00 33.17 18 THR D N 1
ATOM 2406 C CA . THR D 1 18 ? 12.803 7.389 80.547 1.00 30.74 18 THR D CA 1
ATOM 2407 C C . THR D 1 18 ? 12.762 5.895 80.204 1.00 29.63 18 THR D C 1
ATOM 2408 O O . THR D 1 18 ? 13.769 5.194 80.394 1.00 31.81 18 THR D O 1
ATOM 2412 N N . GLY D 1 19 ? 11.621 5.404 79.723 1.00 26.24 19 GLY D N 1
ATOM 2413 C CA . GLY D 1 19 ? 11.531 3.997 79.394 1.00 23.41 19 GLY D CA 1
ATOM 2414 C C . GLY D 1 19 ? 12.525 3.667 78.278 1.00 26.09 19 GLY D C 1
ATOM 2415 O O . GLY D 1 19 ? 13.149 2.583 78.258 1.00 26.39 19 GLY D O 1
ATOM 2416 N N . LEU D 1 20 ? 12.666 4.569 77.320 1.00 25.64 20 LEU D N 1
ATOM 2417 C CA . LEU D 1 20 ? 13.525 4.245 76.166 1.00 29.25 20 LEU D CA 1
ATOM 2418 C C . LEU D 1 20 ? 15.004 4.247 76.601 1.00 30.42 20 LEU D C 1
ATOM 2419 O O . LEU D 1 20 ? 15.763 3.342 76.233 1.00 29.85 20 LEU D O 1
ATOM 2424 N N . LEU D 1 21 ? 15.405 5.248 77.393 1.00 30.09 21 LEU D N 1
ATOM 2425 C CA . LEU D 1 21 ? 16.784 5.278 77.935 1.00 30.64 21 LEU D CA 1
ATOM 2426 C C . LEU D 1 21 ? 17.095 4.002 78.746 1.00 31.57 21 LEU D C 1
ATOM 2427 O O . LEU D 1 21 ? 18.125 3.384 78.507 1.00 31.02 21 LEU D O 1
ATOM 2432 N N . LEU D 1 22 ? 16.175 3.595 79.637 1.00 29.71 22 LEU D N 1
ATOM 2433 C CA . LEU D 1 22 ? 16.325 2.376 80.417 1.00 30.66 22 LEU D CA 1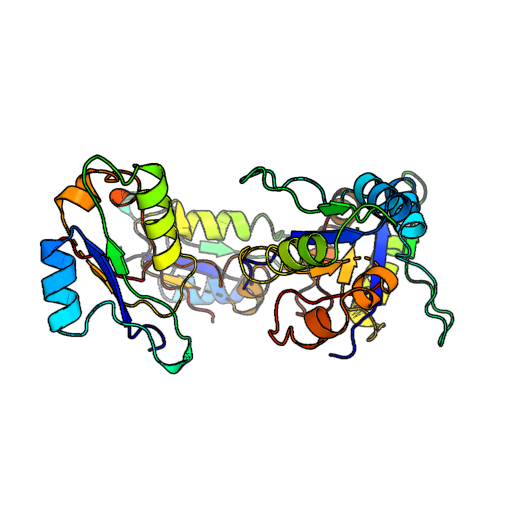
ATOM 2434 C C . LEU D 1 22 ? 16.632 1.188 79.506 1.00 33.08 22 LEU D C 1
ATOM 2435 O O . LEU D 1 22 ? 17.503 0.372 79.842 1.00 33.10 22 LEU D O 1
ATOM 2440 N N . ALA D 1 23 ? 15.939 1.104 78.357 1.00 34.20 23 ALA D N 1
ATOM 2441 C CA . ALA D 1 23 ? 16.155 0.074 77.291 1.00 29.58 23 ALA D CA 1
ATOM 2442 C C . ALA D 1 23 ? 17.424 0.232 76.458 1.00 31.29 23 ALA D C 1
ATOM 2443 O O . ALA D 1 23 ? 17.625 -0.538 75.513 1.00 31.94 23 ALA D O 1
ATOM 2445 N N . GLY D 1 24 ? 18.243 1.250 76.749 1.00 31.60 24 GLY D N 1
ATOM 2446 C CA . GLY D 1 24 ? 19.438 1.573 75.949 1.00 27.07 24 GLY D CA 1
ATOM 2447 C C . GLY D 1 24 ? 19.136 2.218 74.601 1.00 32.03 24 GLY D C 1
ATOM 2448 O O . GLY D 1 24 ? 19.881 2.013 73.646 1.00 31.37 24 GLY D O 1
ATOM 2449 N N . ILE D 1 25 ? 18.023 2.956 74.496 1.00 32.91 25 ILE D N 1
ATOM 2450 C CA . ILE D 1 25 ? 17.621 3.606 73.228 1.00 30.10 25 ILE D CA 1
ATOM 2451 C C . ILE D 1 25 ? 17.600 5.131 73.384 1.00 30.67 25 ILE D C 1
ATOM 2452 O O . ILE D 1 25 ? 17.047 5.629 74.361 1.00 27.04 25 ILE D O 1
ATOM 2457 N N . GLY D 1 26 ? 18.209 5.850 72.433 1.00 29.05 26 GLY D N 1
ATOM 2458 C CA . GLY D 1 26 ? 18.219 7.304 72.405 1.00 28.62 26 GLY D CA 1
ATOM 2459 C C . GLY D 1 26 ? 19.422 7.863 73.139 1.00 34.89 26 GLY D C 1
ATOM 2460 O O . GLY D 1 26 ? 19.518 9.080 73.373 1.00 37.14 26 GLY D O 1
ATOM 2461 N N . GLN D 1 27 ? 20.345 6.983 73.527 1.00 34.85 27 GLN D N 1
ATOM 2462 C CA . GLN D 1 27 ? 21.568 7.437 74.184 1.00 34.02 27 GLN D CA 1
ATOM 2463 C C . GLN D 1 27 ? 22.464 8.098 73.151 1.00 33.40 27 GLN D C 1
ATOM 2464 O O . GLN D 1 27 ? 22.278 8.007 71.930 1.00 37.88 27 GLN D O 1
ATOM 2470 N N . ILE D 1 28 ? 23.429 8.802 73.688 1.00 32.48 28 ILE D N 1
ATOM 2471 C CA . ILE D 1 28 ? 24.412 9.587 72.993 1.00 34.82 28 ILE D CA 1
ATOM 2472 C C . ILE D 1 28 ? 25.256 8.784 71.929 1.00 33.88 28 ILE D C 1
ATOM 2473 O O . ILE D 1 28 ? 25.615 7.624 72.146 1.00 30.78 28 ILE D O 1
ATOM 2478 N N . THR D 1 29 ? 25.505 9.347 70.749 1.00 30.77 29 THR D N 1
ATOM 2479 C CA . THR D 1 29 ? 26.383 8.640 69.800 1.00 35.88 29 THR D CA 1
ATOM 2480 C C . THR D 1 29 ? 27.831 8.560 70.362 1.00 33.25 29 THR D C 1
ATOM 2481 O O . THR D 1 29 ? 28.419 9.605 70.632 1.00 33.34 29 THR D O 1
ATOM 2485 N N . PRO D 1 30 ? 28.389 7.343 70.545 1.00 32.06 30 PRO D N 1
ATOM 2486 C CA . PRO D 1 30 ? 29.686 7.354 71.220 1.00 35.04 30 PRO D CA 1
ATOM 2487 C C . PRO D 1 30 ? 30.732 8.221 70.526 1.00 40.63 30 PRO D C 1
ATOM 2488 O O . PRO D 1 30 ? 31.358 9.034 71.210 1.00 47.63 30 PRO D O 1
ATOM 2492 N N . GLU D 1 31 ? 30.855 8.107 69.199 1.00 43.17 31 GLU D N 1
ATOM 2493 C CA . GLU D 1 31 ? 31.923 8.746 68.429 1.00 45.50 31 GLU D CA 1
ATOM 2494 C C . GLU D 1 31 ? 31.851 10.259 68.363 1.00 48.16 31 GLU D C 1
ATOM 2495 O O . GLU D 1 31 ? 32.885 10.926 68.346 1.00 58.22 31 GLU D O 1
ATOM 2501 N N . THR D 1 32 ? 30.650 10.816 68.320 1.00 47.98 32 THR D N 1
ATOM 2502 C CA . THR D 1 32 ? 30.504 12.265 68.141 1.00 44.98 32 THR D CA 1
ATOM 2503 C C . THR D 1 32 ? 29.975 12.994 69.393 1.00 48.60 32 THR D C 1
ATOM 2504 O O . THR D 1 32 ? 29.997 14.212 69.439 1.00 48.21 32 THR D O 1
ATOM 2508 N N . GLN D 1 33 ? 29.556 12.258 70.423 1.00 44.06 33 GLN D N 1
ATOM 2509 C CA . GLN D 1 33 ? 28.728 12.803 71.509 1.00 47.99 33 GLN D CA 1
ATOM 2510 C C . GLN D 1 33 ? 27.408 13.447 71.049 1.00 49.56 33 GLN D C 1
ATOM 2511 O O . GLN D 1 33 ? 26.779 14.098 71.865 1.00 53.13 33 GLN D O 1
ATOM 2517 N N . GLU D 1 34 ? 26.979 13.302 69.792 1.00 44.61 34 GLU D N 1
ATOM 2518 C CA . GLU D 1 34 ? 25.660 13.866 69.432 1.00 49.08 34 GLU D CA 1
ATOM 2519 C C . GLU D 1 34 ? 24.452 13.249 70.207 1.00 43.24 34 GLU D C 1
ATOM 2520 O O . GLU D 1 34 ? 24.316 12.013 70.343 1.00 38.47 34 GLU D O 1
ATOM 2526 N N . LYS D 1 35 ? 23.608 14.141 70.718 1.00 40.54 35 LYS D N 1
ATOM 2527 C CA . LYS D 1 35 ? 22.379 13.792 71.454 1.00 42.60 35 LYS D CA 1
ATOM 2528 C C . LYS D 1 35 ? 21.399 13.075 70.519 1.00 37.65 35 LYS D C 1
ATOM 2529 O O . LYS D 1 35 ? 21.229 13.483 69.370 1.00 37.11 35 LYS D O 1
ATOM 2535 N N . ASN D 1 36 ? 20.780 11.989 70.982 1.00 33.05 36 ASN D N 1
ATOM 2536 C CA . ASN D 1 36 ? 19.808 11.252 70.126 1.00 30.88 36 ASN D CA 1
ATOM 2537 C C . ASN D 1 36 ? 18.357 11.235 70.624 1.00 27.98 36 ASN D C 1
ATOM 2538 O O . ASN D 1 36 ? 17.538 10.452 70.156 1.00 30.74 36 ASN D O 1
ATOM 2543 N N . PHE D 1 37 ? 18.056 12.086 71.585 1.00 29.33 37 PHE D N 1
ATOM 2544 C CA . PHE D 1 37 ? 16.692 12.246 72.072 1.00 30.54 37 PHE D CA 1
ATOM 2545 C C . PHE D 1 37 ? 16.374 13.728 72.285 1.00 31.51 37 PHE D C 1
ATOM 2546 O O . PHE D 1 37 ? 17.311 14.545 72.432 1.00 33.26 37 PHE D O 1
ATOM 2554 N N . PHE D 1 38 ? 15.076 14.070 72.251 1.00 26.42 38 PHE D N 1
ATOM 2555 C CA . PHE D 1 38 ? 14.602 15.394 72.631 1.00 29.87 38 PHE D CA 1
ATOM 2556 C C . PHE D 1 38 ? 13.339 15.203 73.441 1.00 29.86 38 PHE D C 1
ATOM 2557 O O . PHE D 1 38 ? 12.467 14.436 73.044 1.00 32.54 38 PHE D O 1
ATOM 2565 N N . VAL D 1 39 ? 13.290 15.821 74.616 1.00 31.77 39 VAL D N 1
ATOM 2566 C CA . VAL D 1 39 ? 12.179 15.594 75.549 1.00 34.13 39 VAL D CA 1
ATOM 2567 C C . VAL D 1 39 ? 11.161 16.680 75.289 1.00 34.72 39 VAL D C 1
ATOM 2568 O O . VAL D 1 39 ? 11.426 17.857 75.520 1.00 35.15 39 VAL D O 1
ATOM 2572 N N . TYR D 1 40 ? 9.991 16.285 74.817 1.00 34.21 40 TYR D N 1
ATOM 2573 C CA . TYR D 1 40 ? 8.878 17.205 74.703 1.00 35.19 40 TYR D CA 1
ATOM 2574 C C . TYR D 1 40 ? 8.207 17.385 76.077 1.00 35.49 40 TYR D C 1
ATOM 2575 O O . TYR D 1 40 ? 7.901 16.398 76.750 1.00 33.07 40 TYR D O 1
ATOM 2584 N N . GLN D 1 41 ? 7.980 18.637 76.472 1.00 32.88 41 GLN D N 1
ATOM 2585 C CA . GLN D 1 41 ? 7.316 18.936 77.740 1.00 38.18 41 GLN D CA 1
ATOM 2586 C C . GLN D 1 41 ? 6.051 19.732 77.461 1.00 38.26 41 GLN D C 1
ATOM 2587 O O . GLN D 1 41 ? 6.134 20.899 77.049 1.00 37.97 41 GLN D O 1
ATOM 2593 N N . GLU D 1 42 ? 4.912 19.058 77.602 1.00 37.00 42 GLU D N 1
ATOM 2594 C CA . GLU D 1 42 ? 3.592 19.662 77.533 1.00 45.00 42 GLU D CA 1
ATOM 2595 C C . GLU D 1 42 ? 3.555 20.989 78.294 1.00 47.05 42 GLU D C 1
ATOM 2596 O O . GLU D 1 42 ? 3.854 21.044 79.486 1.00 48.89 42 GLU D O 1
ATOM 2602 N N . GLY D 1 43 ? 3.186 22.056 77.592 1.00 51.41 43 GLY D N 1
ATOM 2603 C CA . GLY D 1 43 ? 3.043 23.384 78.196 1.00 44.14 43 GLY D CA 1
ATOM 2604 C C . GLY D 1 43 ? 4.243 24.275 77.980 1.00 47.50 43 GLY D C 1
ATOM 2605 O O . GLY D 1 43 ? 4.148 25.476 78.180 1.00 46.74 43 GLY D O 1
ATOM 2606 N N . LYS D 1 44 ? 5.378 23.691 77.590 1.00 43.46 44 LYS D N 1
ATOM 2607 C CA . LYS D 1 44 ? 6.617 24.443 77.465 1.00 42.13 44 LYS D CA 1
ATOM 2608 C C . LYS D 1 44 ? 7.299 24.307 76.107 1.00 42.24 44 LYS D C 1
ATOM 2609 O O . LYS D 1 44 ? 7.773 25.279 75.558 1.00 43.30 44 LYS D O 1
ATOM 2615 N N . THR D 1 45 ? 7.384 23.093 75.575 1.00 43.88 45 THR D N 1
ATOM 2616 C CA . THR D 1 45 ? 7.990 22.911 74.271 1.00 39.22 45 THR D CA 1
ATOM 2617 C C . THR D 1 45 ? 7.026 23.447 73.220 1.00 37.57 45 THR 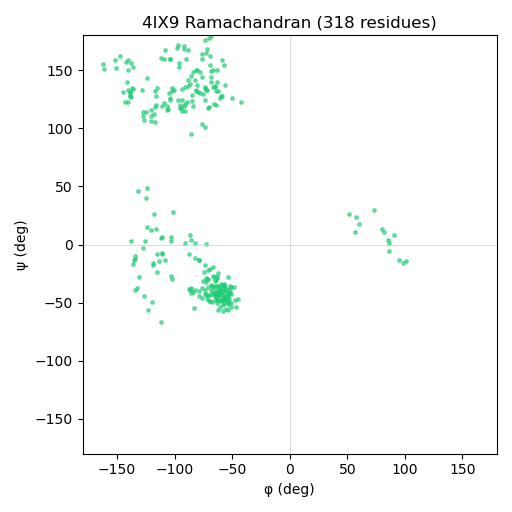D C 1
ATOM 2618 O O . THR D 1 45 ? 5.832 23.154 73.239 1.00 34.68 45 THR D O 1
ATOM 2622 N N . THR D 1 46 ? 7.550 24.233 72.304 1.00 35.32 46 THR D N 1
ATOM 2623 C CA . THR D 1 46 ? 6.724 24.787 71.244 1.00 37.89 46 THR D CA 1
ATOM 2624 C C . THR D 1 46 ? 6.801 23.948 69.978 1.00 38.04 46 THR D C 1
ATOM 2625 O O . THR D 1 46 ? 7.805 23.262 69.724 1.00 42.06 46 THR D O 1
ATOM 2629 N N . LYS D 1 47 ? 5.766 24.046 69.158 1.00 36.12 47 LYS D N 1
ATOM 2630 C CA . LYS D 1 47 ? 5.743 23.365 67.869 1.00 36.99 47 LYS D CA 1
ATOM 2631 C C . LYS D 1 47 ? 6.995 23.635 67.020 1.00 35.50 47 LYS D C 1
ATOM 2632 O O . LYS D 1 47 ? 7.438 22.748 66.277 1.00 33.50 47 LYS D O 1
ATOM 2638 N N . GLU D 1 48 ? 7.529 24.858 67.090 1.00 34.82 48 GLU D N 1
ATOM 2639 C CA . GLU D 1 48 ? 8.676 25.186 66.286 1.00 37.48 48 GLU D CA 1
ATOM 2640 C C . GLU D 1 48 ? 9.867 24.329 66.768 1.00 36.00 48 GLU D C 1
ATOM 2641 O O . GLU D 1 48 ? 10.572 23.765 65.946 1.00 30.02 48 GLU D O 1
ATOM 2647 N N A GLU D 1 49 ? 10.034 24.198 68.083 0.50 33.73 49 GLU D N 1
ATOM 2648 N N B GLU D 1 49 ? 10.046 24.228 68.088 0.50 36.87 49 GLU D N 1
ATOM 2649 C CA A GLU D 1 49 ? 11.091 23.365 68.653 0.50 33.49 49 GLU D CA 1
ATOM 2650 C CA B GLU D 1 49 ? 11.058 23.353 68.685 0.50 38.59 49 GLU D CA 1
ATOM 2651 C C A GLU D 1 49 ? 10.993 21.884 68.262 0.50 33.69 49 GLU D C 1
ATOM 2652 C C B GLU D 1 49 ? 10.979 21.919 68.167 0.50 36.55 49 GLU D C 1
ATOM 2653 O O A GLU D 1 49 ? 12.005 21.234 68.046 0.50 35.18 49 GLU D O 1
ATOM 2654 O O B GLU D 1 49 ? 11.985 21.334 67.786 0.50 37.62 49 GLU D O 1
ATOM 2665 N N . ILE D 1 50 ? 9.777 21.360 68.174 1.00 32.43 50 ILE D N 1
ATOM 2666 C CA . ILE D 1 50 ? 9.570 20.019 67.748 1.00 35.99 50 ILE D CA 1
ATOM 2667 C C . ILE D 1 50 ? 9.974 19.965 66.275 1.00 37.03 50 ILE D C 1
ATOM 2668 O O . ILE D 1 50 ? 10.668 19.040 65.840 1.00 39.07 50 ILE D O 1
ATOM 2673 N N . THR D 1 51 ? 9.579 20.980 65.523 1.00 36.44 51 THR D N 1
ATOM 2674 C CA . THR D 1 51 ? 9.856 21.037 64.079 1.00 36.96 51 THR D CA 1
ATOM 2675 C C . THR D 1 51 ? 11.344 21.047 63.770 1.00 35.60 51 THR D C 1
ATOM 2676 O O . THR D 1 51 ? 11.776 20.318 62.881 1.00 37.17 51 THR D O 1
ATOM 2680 N N . ASP D 1 52 ? 12.110 21.832 64.526 1.00 37.17 52 ASP D N 1
ATOM 2681 C CA . ASP D 1 52 ? 13.581 21.921 64.402 1.00 40.31 52 ASP D CA 1
ATOM 2682 C C . ASP D 1 52 ? 14.261 20.586 64.730 1.00 39.72 52 ASP D C 1
ATOM 2683 O O . ASP D 1 52 ? 15.227 20.191 64.062 1.00 34.03 52 ASP D O 1
ATOM 2688 N N . LYS D 1 53 ? 13.798 19.943 65.804 1.00 35.47 53 LYS D N 1
ATOM 2689 C CA . LYS D 1 53 ? 14.295 18.635 66.177 1.00 35.31 53 LYS D CA 1
ATOM 2690 C C . LYS D 1 53 ? 13.945 17.598 65.121 1.00 34.51 53 LYS D C 1
ATOM 2691 O O . LYS D 1 53 ? 14.775 16.755 64.734 1.00 34.96 53 LYS D O 1
ATOM 2697 N N . PHE D 1 54 ? 12.716 17.635 64.639 1.00 29.89 54 PHE D N 1
ATOM 2698 C CA . PHE D 1 54 ? 12.361 16.686 63.603 1.00 32.84 54 PHE D CA 1
ATOM 2699 C C . PHE D 1 54 ? 13.298 16.885 62.404 1.00 31.80 54 PHE D C 1
ATOM 2700 O O . PHE D 1 54 ? 13.765 15.933 61.823 1.00 32.45 54 PHE D O 1
ATOM 2708 N N . ASN D 1 55 ? 13.595 18.131 62.063 1.00 34.06 55 ASN D N 1
ATOM 2709 C CA . ASN D 1 55 ? 14.471 18.412 60.924 1.00 38.42 55 ASN D CA 1
ATOM 2710 C C . ASN D 1 55 ? 15.917 18.055 61.192 1.00 36.06 55 ASN D C 1
ATOM 2711 O O . ASN D 1 55 ? 16.618 17.537 60.314 1.00 35.06 55 ASN D O 1
ATOM 2716 N N . HIS D 1 56 ? 16.339 18.279 62.427 1.00 35.48 56 HIS D N 1
ATOM 2717 C CA . HIS D 1 56 ? 17.658 17.858 62.836 1.00 37.09 56 HIS D CA 1
ATOM 2718 C C . HIS D 1 56 ? 17.846 16.358 62.655 1.00 38.26 56 HIS D C 1
ATOM 2719 O O . HIS D 1 56 ? 18.747 15.911 61.941 1.00 39.58 56 HIS D O 1
ATOM 2726 N N . PHE D 1 57 ? 16.987 15.559 63.280 1.00 35.91 57 PHE D N 1
ATOM 2727 C CA . PHE D 1 57 ? 17.110 14.104 63.131 1.00 41.26 57 PHE D CA 1
ATOM 2728 C C . PHE D 1 57 ? 16.820 13.672 61.712 1.00 37.54 57 PHE D C 1
ATOM 2729 O O . PHE D 1 57 ? 17.185 12.621 61.318 1.00 37.33 57 PHE D O 1
ATOM 2737 N N . THR D 1 58 ? 16.149 14.499 60.948 1.00 40.9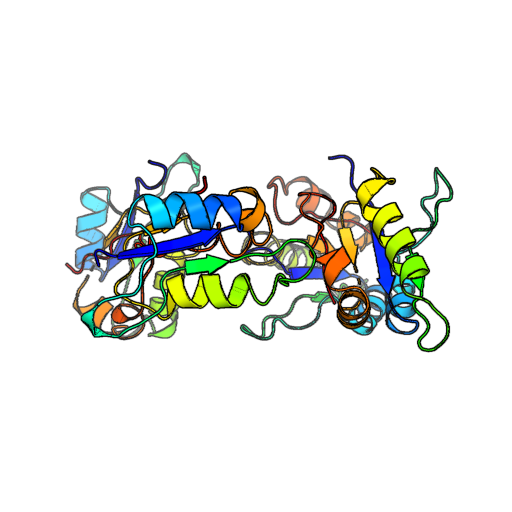8 58 THR D N 1
ATOM 2738 C CA . THR D 1 58 ? 15.555 13.986 59.756 1.00 42.87 58 THR D CA 1
ATOM 2739 C C . THR D 1 58 ? 16.358 14.356 58.532 1.00 49.86 58 THR D C 1
ATOM 2740 O O . THR D 1 58 ? 16.358 13.629 57.552 1.00 51.10 58 THR D O 1
ATOM 2744 N N . GLU D 1 59 ? 17.078 15.468 58.621 1.00 49.73 59 GLU D N 1
ATOM 2745 C CA . GLU D 1 59 ? 17.620 16.104 57.456 1.00 50.48 59 GLU D CA 1
ATOM 2746 C C . GLU D 1 59 ? 19.061 16.428 57.693 1.00 54.93 59 GLU D C 1
ATOM 2747 O O . GLU D 1 59 ? 19.881 16.326 56.780 1.00 52.84 59 GLU D O 1
ATOM 2753 N N . GLU D 1 60 ? 19.380 16.827 58.920 1.00 51.26 60 GLU D N 1
ATOM 2754 C CA . GLU D 1 60 ? 20.735 17.235 59.196 1.00 50.07 60 GLU D CA 1
ATOM 2755 C C . GLU D 1 60 ? 21.613 16.019 59.482 1.00 56.76 60 GLU D C 1
ATOM 2756 O O . GLU D 1 60 ? 22.629 15.826 58.822 1.00 69.43 60 GLU D O 1
ATOM 2762 N N . ARG D 1 61 ? 21.212 15.185 60.437 1.00 53.57 61 ARG D N 1
ATOM 2763 C CA . ARG D 1 61 ? 21.937 13.961 60.765 1.00 47.28 61 ARG D CA 1
ATOM 2764 C C . ARG D 1 61 ? 21.826 12.968 59.623 1.00 48.19 61 ARG D C 1
ATOM 2765 O O . ARG D 1 61 ? 20.817 12.965 58.909 1.00 50.20 61 ARG D O 1
ATOM 2773 N N . ASP D 1 62 ? 22.851 12.133 59.449 1.00 48.66 62 ASP D N 1
ATOM 2774 C CA . ASP D 1 62 ? 22.884 11.139 58.359 1.00 50.73 62 ASP D CA 1
ATOM 2775 C C . ASP D 1 62 ? 23.136 9.733 58.871 1.00 52.16 62 ASP D C 1
ATOM 2776 O O . ASP D 1 62 ? 23.240 8.797 58.075 1.00 47.83 62 ASP D O 1
ATOM 2781 N N . ASP D 1 63 ? 23.234 9.586 60.194 1.00 43.65 63 ASP D N 1
ATOM 2782 C CA . ASP D 1 63 ? 23.415 8.280 60.787 1.00 44.06 63 ASP D CA 1
ATOM 2783 C C . ASP D 1 63 ? 22.142 7.703 61.403 1.00 43.25 63 ASP D C 1
ATOM 2784 O O . ASP D 1 63 ? 22.179 6.614 62.004 1.00 48.36 63 ASP D O 1
ATOM 2789 N N . ILE D 1 64 ? 21.016 8.406 61.275 1.00 40.17 64 ILE D N 1
ATOM 2790 C CA . ILE D 1 64 ? 19.806 7.922 61.905 1.00 34.24 64 ILE D CA 1
ATOM 2791 C C . ILE D 1 64 ? 19.085 6.895 61.012 1.00 32.13 64 ILE D C 1
ATOM 2792 O O . ILE D 1 64 ? 18.731 7.187 59.871 1.00 36.94 64 ILE D O 1
ATOM 2797 N N . ALA D 1 65 ? 18.848 5.703 61.546 1.00 32.72 65 ALA D N 1
ATOM 2798 C CA . ALA D 1 65 ? 18.002 4.684 60.884 1.00 36.93 65 ALA D CA 1
ATOM 2799 C C . ALA D 1 65 ? 16.498 4.821 61.174 1.00 35.90 65 ALA D C 1
ATOM 2800 O O . ALA D 1 65 ? 15.680 4.600 60.299 1.00 39.03 65 ALA D O 1
ATOM 2802 N N . ILE D 1 66 ? 16.167 5.115 62.429 1.00 32.09 66 ILE D N 1
ATOM 2803 C CA . ILE D 1 66 ? 14.814 5.194 62.906 1.00 33.88 66 ILE D CA 1
ATOM 2804 C C . ILE D 1 66 ? 14.601 6.377 63.801 1.00 34.87 66 ILE D C 1
ATOM 2805 O O . ILE D 1 66 ? 15.420 6.626 64.699 1.00 37.35 66 ILE D O 1
ATOM 2810 N N . LEU D 1 67 ? 13.506 7.094 63.572 1.00 32.38 67 LEU D N 1
ATOM 2811 C CA . LEU D 1 67 ? 13.034 8.098 64.528 1.00 34.35 67 LEU D CA 1
ATOM 2812 C C . LEU D 1 67 ? 11.734 7.682 65.215 1.00 35.25 67 LEU D C 1
ATOM 2813 O O . LEU D 1 67 ? 10.711 7.482 64.555 1.00 37.28 67 LEU D O 1
ATOM 2818 N N . LEU D 1 68 ? 11.783 7.549 66.543 1.00 31.92 68 LEU D N 1
ATOM 2819 C CA . LEU D 1 68 ? 10.598 7.227 67.335 1.00 29.89 68 LEU D CA 1
ATOM 2820 C C . LEU D 1 68 ? 10.014 8.468 67.889 1.00 29.44 68 LEU D C 1
ATOM 2821 O O . LEU D 1 68 ? 10.732 9.267 68.501 1.00 31.04 68 LEU D O 1
ATOM 2834 N N . ASN D 1 70 ? 6.300 9.897 70.128 1.00 27.94 70 ASN D N 1
ATOM 2835 C CA . ASN D 1 70 ? 4.916 9.648 70.553 1.00 30.88 70 ASN D CA 1
ATOM 2836 C C . ASN D 1 70 ? 3.988 10.146 69.496 1.00 30.60 70 ASN D C 1
ATOM 2837 O O . ASN D 1 70 ? 4.203 11.216 68.919 1.00 31.42 70 ASN D O 1
ATOM 2842 N N . GLN D 1 71 ? 2.932 9.382 69.292 1.00 35.08 71 GLN D N 1
ATOM 2843 C CA . GLN D 1 71 ? 1.903 9.651 68.306 1.00 38.45 71 GLN D CA 1
ATOM 2844 C C . GLN D 1 71 ? 1.303 11.054 68.474 1.00 38.12 71 GLN D C 1
ATOM 2845 O O . GLN D 1 71 ? 1.062 11.761 67.468 1.00 39.56 71 GLN D O 1
ATOM 2851 N N . HIS D 1 72 ? 1.087 11.483 69.717 1.00 32.29 72 HIS D N 1
ATOM 2852 C CA . HIS D 1 72 ? 0.460 12.787 69.940 1.00 34.31 72 HIS D CA 1
ATOM 2853 C C . HIS D 1 72 ? 1.413 13.881 69.644 1.00 38.10 72 HIS D C 1
ATOM 2854 O O . HIS D 1 72 ? 0.988 15.012 69.406 1.00 39.04 72 HIS D O 1
ATOM 2861 N N . ILE D 1 73 ? 2.716 13.572 69.598 1.00 36.66 73 ILE D N 1
ATOM 2862 C CA . ILE D 1 73 ? 3.691 14.607 69.240 1.00 30.80 73 ILE D CA 1
ATOM 2863 C C . ILE D 1 73 ? 3.836 14.751 67.741 1.00 30.18 73 ILE D C 1
ATOM 2864 O O . ILE D 1 73 ? 3.959 15.888 67.226 1.00 26.25 73 ILE D O 1
ATOM 2869 N N . ALA D 1 74 ? 3.843 13.610 67.054 1.00 28.28 74 ALA D N 1
ATOM 2870 C CA . ALA D 1 74 ? 3.821 13.566 65.597 1.00 29.96 74 ALA D CA 1
ATOM 2871 C C . ALA D 1 74 ? 2.553 14.277 65.081 1.00 34.67 74 ALA D C 1
ATOM 2872 O O . ALA D 1 74 ? 2.656 15.131 64.168 1.00 33.40 74 ALA D O 1
ATOM 2874 N N . GLU D 1 75 ? 1.390 13.949 65.676 1.00 34.79 75 GLU D N 1
ATOM 2875 C CA . GLU D 1 75 ? 0.143 14.675 65.416 1.00 39.45 75 GLU D CA 1
ATOM 2876 C C . GLU D 1 75 ? 0.370 16.188 65.389 1.00 42.90 75 GLU D C 1
ATOM 2877 O O . GLU D 1 75 ? -0.116 16.887 64.469 1.00 42.94 75 GLU D O 1
ATOM 2883 N N A ASN D 1 76 ? 1.083 16.674 66.414 0.50 41.37 76 ASN D N 1
ATOM 2884 N N B ASN D 1 76 ? 1.131 16.694 66.353 0.50 39.66 76 ASN D N 1
ATOM 2885 C CA A ASN D 1 76 ? 1.361 18.088 66.596 0.50 40.64 76 ASN D CA 1
ATOM 2886 C CA B ASN D 1 76 ? 1.297 18.122 66.498 0.50 37.92 76 ASN D CA 1
ATOM 2887 C C A ASN D 1 76 ? 1.910 18.637 65.289 0.50 42.41 76 ASN D C 1
ATOM 2888 C C B ASN D 1 76 ? 2.162 18.732 65.427 0.50 40.19 76 ASN D C 1
ATOM 2889 O O A ASN D 1 76 ? 1.518 19.730 64.877 0.50 48.01 76 ASN D O 1
ATOM 2890 O O B ASN D 1 76 ? 2.290 19.962 65.352 0.50 41.08 76 ASN D O 1
ATOM 2899 N N . ILE D 1 77 ? 2.796 17.876 64.632 1.00 37.31 77 ILE D N 1
ATOM 2900 C CA . ILE D 1 77 ? 3.436 18.317 63.392 1.00 34.35 77 ILE D CA 1
ATOM 2901 C C . ILE D 1 77 ? 3.077 17.373 62.262 1.00 32.76 77 ILE D C 1
ATOM 2902 O O . ILE D 1 77 ? 3.920 17.049 61.432 1.00 33.95 77 ILE D O 1
ATOM 2907 N N . ARG D 1 78 ? 1.824 16.956 62.239 1.00 31.75 78 ARG D N 1
ATOM 2908 C CA . ARG D 1 78 ? 1.319 15.959 61.286 1.00 35.93 78 ARG D CA 1
ATOM 2909 C C . ARG D 1 78 ? 1.655 16.297 59.832 1.00 37.94 78 ARG D C 1
ATOM 2910 O O . ARG D 1 78 ? 2.006 15.399 59.059 1.00 43.54 78 ARG D O 1
ATOM 2918 N N . ALA D 1 79 ? 1.574 17.583 59.471 1.00 40.74 79 ALA D N 1
ATOM 2919 C CA . ALA D 1 79 ? 1.916 18.016 58.117 1.00 38.88 79 ALA D CA 1
ATOM 2920 C C . ALA D 1 79 ? 3.378 17.756 57.793 1.00 37.93 79 ALA D C 1
ATOM 2921 O O . ALA D 1 79 ? 3.668 17.182 56.748 1.00 42.59 79 ALA D O 1
ATOM 2923 N N . ARG D 1 80 ? 4.295 18.180 58.671 1.00 45.06 80 ARG D N 1
ATOM 2924 C CA . ARG D 1 80 ? 5.739 17.955 58.455 1.00 42.27 80 ARG D CA 1
ATOM 2925 C C . ARG D 1 80 ? 6.036 16.450 58.376 1.00 43.60 80 ARG D C 1
ATOM 2926 O O . ARG D 1 80 ? 6.804 16.009 57.529 1.00 40.99 80 ARG D O 1
ATOM 2934 N N . VAL D 1 81 ? 5.370 15.676 59.229 1.00 41.51 81 VAL D N 1
ATOM 2935 C CA . VAL D 1 81 ? 5.594 14.247 59.325 1.00 43.24 81 VAL D CA 1
ATOM 2936 C C . VAL D 1 81 ? 5.169 13.526 58.047 1.00 44.95 81 VAL D C 1
ATOM 2937 O O . VAL D 1 81 ? 5.992 12.899 57.426 1.00 43.14 81 VAL D O 1
ATOM 2941 N N A ASP D 1 82 ? 3.903 13.619 57.645 0.50 47.75 82 ASP D N 1
ATOM 2942 N N B ASP D 1 82 ? 3.898 13.623 57.665 0.50 48.43 82 ASP D N 1
ATOM 2943 C CA A ASP D 1 82 ? 3.473 12.843 56.474 0.50 49.51 82 ASP D CA 1
ATOM 2944 C CA B ASP D 1 82 ? 3.417 12.888 56.494 0.50 50.61 82 ASP D CA 1
ATOM 2945 C C A ASP D 1 82 ? 3.886 13.441 55.112 0.50 52.66 82 ASP D C 1
ATOM 2946 C C B ASP D 1 82 ? 4.124 13.330 55.192 0.50 54.49 82 ASP D C 1
ATOM 2947 O O A ASP D 1 82 ? 3.615 12.862 54.062 0.50 53.90 82 ASP D O 1
ATOM 2948 O O B ASP D 1 82 ? 4.299 12.535 54.265 0.50 57.26 82 ASP D O 1
ATOM 2957 N N . SER D 1 83 ? 4.566 14.582 55.136 1.00 52.65 83 SER D N 1
ATOM 2958 C CA . SER D 1 83 ? 5.225 15.070 53.941 1.00 54.53 83 SER D CA 1
ATOM 2959 C C . SER D 1 83 ? 6.743 14.735 53.910 1.00 60.47 83 SER D C 1
ATOM 2960 O O . SER D 1 83 ? 7.451 15.062 52.948 1.00 60.90 83 SER D O 1
ATOM 2963 N N . PHE D 1 84 ? 7.251 14.094 54.958 1.00 51.42 84 PHE D N 1
ATOM 2964 C CA . PHE D 1 84 ? 8.612 13.580 54.907 1.00 51.84 84 PHE D CA 1
ATOM 2965 C C . PHE D 1 84 ? 8.636 12.331 54.005 1.00 54.30 84 PHE D C 1
ATOM 2966 O O . PHE D 1 84 ? 7.882 11.389 54.242 1.00 54.32 84 PHE D O 1
ATOM 2974 N N . THR D 1 85 ? 9.479 12.325 52.970 1.00 54.22 85 THR D N 1
ATOM 2975 C CA . THR D 1 85 ? 9.380 11.264 51.940 1.00 57.21 85 THR D CA 1
ATOM 2976 C C . THR D 1 85 ? 10.676 10.538 51.675 1.00 54.35 85 THR D C 1
ATOM 2977 O O . THR D 1 85 ? 10.689 9.583 50.901 1.00 53.20 85 THR D O 1
ATOM 2981 N N . ASN D 1 86 ? 11.742 10.972 52.349 1.00 55.44 86 ASN D N 1
ATOM 2982 C CA . ASN D 1 86 ? 13.068 10.312 52.275 1.00 58.66 86 ASN D CA 1
ATOM 2983 C C . ASN D 1 86 ? 13.058 8.844 52.706 1.00 58.28 86 ASN D C 1
ATOM 2984 O O . ASN D 1 86 ? 12.155 8.406 53.427 1.00 63.25 86 ASN D O 1
ATOM 2989 N N . ALA D 1 87 ? 14.052 8.074 52.269 1.00 61.07 87 ALA D N 1
ATOM 2990 C CA . ALA D 1 87 ? 14.105 6.643 52.626 1.00 59.50 87 ALA D CA 1
ATOM 2991 C C . ALA D 1 87 ? 14.492 6.431 54.109 1.00 56.87 87 ALA D C 1
ATOM 2992 O O . ALA D 1 87 ? 14.054 5.488 54.778 1.00 58.15 87 ALA D O 1
ATOM 2994 N N . PHE D 1 88 ? 15.316 7.315 54.637 1.00 54.05 88 PHE D N 1
ATOM 2995 C CA . PHE D 1 88 ? 15.612 7.235 56.054 1.00 57.12 88 PHE D CA 1
ATOM 2996 C C . PHE D 1 88 ? 15.569 8.636 56.661 1.00 54.36 88 PHE D C 1
ATOM 2997 O O . PHE D 1 88 ? 15.837 9.634 55.957 1.00 52.83 88 PHE D O 1
ATOM 3005 N N . PRO D 1 89 ? 15.266 8.716 57.969 1.00 45.43 89 PRO D N 1
ATOM 3006 C CA . PRO D 1 89 ? 14.900 7.551 58.781 1.00 44.34 89 PRO D CA 1
ATOM 3007 C C . PRO D 1 89 ? 13.477 7.087 58.513 1.00 44.21 89 PRO D C 1
ATOM 3008 O O . PRO D 1 89 ? 12.658 7.866 58.018 1.00 44.28 89 PRO D O 1
ATOM 3012 N N . ALA D 1 90 ? 13.188 5.837 58.860 1.00 40.75 90 ALA D N 1
ATOM 3013 C CA . ALA D 1 90 ? 11.828 5.410 59.069 1.00 39.94 90 ALA D CA 1
ATOM 3014 C C . ALA D 1 90 ? 11.301 6.146 60.293 1.00 41.15 90 ALA D C 1
ATOM 3015 O O . ALA D 1 90 ? 12.005 6.268 61.298 1.00 38.44 90 ALA D O 1
ATOM 3017 N N . ILE D 1 91 ? 10.078 6.665 60.200 1.00 38.30 91 ILE D N 1
ATOM 3018 C CA . ILE D 1 91 ? 9.486 7.359 61.335 1.00 37.71 91 ILE D CA 1
ATOM 3019 C C . ILE D 1 91 ? 8.495 6.382 61.867 1.00 38.28 91 ILE D C 1
ATOM 3020 O O . ILE D 1 91 ? 7.700 5.847 61.102 1.00 38.80 91 ILE D O 1
ATOM 3025 N N . LEU D 1 92 ? 8.536 6.143 63.170 1.00 38.56 92 LEU D N 1
ATOM 3026 C CA . LEU D 1 92 ? 7.577 5.255 63.802 1.00 37.89 92 LEU D CA 1
ATOM 3027 C C . LEU D 1 92 ? 6.961 5.954 64.954 1.00 40.04 92 LEU D C 1
ATOM 3028 O O . LEU D 1 92 ? 7.654 6.554 65.769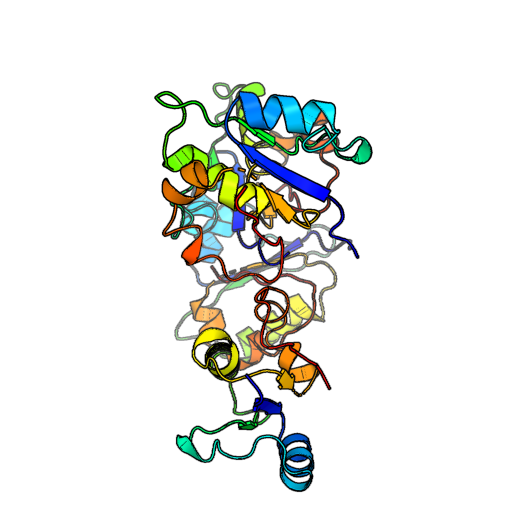 1.00 37.22 92 LEU D O 1
ATOM 3033 N N . GLU D 1 93 ? 5.642 5.858 65.015 1.00 40.46 93 GLU D N 1
ATOM 3034 C CA . GLU D 1 93 ? 4.897 6.496 66.071 1.00 42.27 93 GLU D CA 1
ATOM 3035 C C . GLU D 1 93 ? 4.534 5.483 67.129 1.00 37.21 93 GLU D C 1
ATOM 3036 O O . GLU D 1 93 ? 4.054 4.423 66.824 1.00 37.25 93 GLU D O 1
ATOM 3042 N N . ILE D 1 94 ? 4.763 5.828 68.377 1.00 34.67 94 ILE D N 1
ATOM 3043 C CA . ILE D 1 94 ? 4.487 4.945 69.504 1.00 34.39 94 ILE D CA 1
ATOM 3044 C C . ILE D 1 94 ? 3.619 5.703 70.510 1.00 38.96 94 ILE D C 1
ATOM 3045 O O . ILE D 1 94 ? 3.293 5.162 71.579 1.00 44.89 94 ILE D O 1
#

GO terms:
  GO:0000221 vacuolar proton-transporting V-type ATPase, V1 domain (C, TAS)
  GO:0007035 vacuolar acidification (P, TAS)
  GO:0046961 proton-transporting ATPase activity, rotational mechanism (F, TAS)
  GO:0000329 fungal-type vacuole membrane (C, HDA)
  GO:0005515 protein binding (F, IPI)
  GO:1902600 proton transmembrane transport (P, IDA)
  GO:0000221 vacuolar proton-transporting V-type ATPase, V1 domain (C, IDA)
  GO:1902600 proton transmembrane transport (P, IC)
  GO:0007035 vacuolar acidification (P, IC)
  GO:0046961 proton-transporting ATPase activity, rotational mechanism (F, IC)

Secondary structure (DSSP, 8-state):
----EEEEEEEHHHHHHHHHTTTTPPPTTT----EEEE-TTTS-HHHHHHHHHHHHHS-SSEEEE--HHHHHHTHHHHHT--BSSSEE---/--S--EEEEEE-HHHHHHHHHTT-SPPPTTT----EEE--TTTS-HHHHHHHHHIIIII-S-EEEE--HHHHHHTHHHHHH---SSSEE---/----EEEEEEEHHHHHHHHHTT-SPPPTTT----EEEE-TTT--HHHHHHHHHIIIII-S-EEEE--HHHHHHTHHHHHT---SSSEE---/--EEEEEE-HHHHHHHHHTT-SPPPTTT----EEE--TTTS-HHHHHHHHHIIIII-SSEEEE--HHHHHHTHHHHHT--BSSSEE---

CATH classification: 3.40.50.10580

Solvent-accessible surface area: 19768 Å² total

InterPro domains:
  IPR005772 ATPase, V1 complex, subunit F, eukaryotic [PIRSF015945] (2-118)
  IPR005772 ATPase, V1 complex, subunit F, eukaryotic [TIGR01101] (1-118)
  IPR008218 ATPase, V1 complex, subunit F [PF01990] (8-112)
  IPR036906 ATPase, V1 complex, subunit F superfamily [G3DSA:3.40.50.10580] (1-118)
  IPR036906 ATPase, V1 complex, subunit F superfamily [SSF159468] (8-117)

Radius of gyration: 24.35 Å; Cα contacts (8 Å, |Δi|>4): 603; chains: 4; bounding box: 62×51×60 Å

Foldseek 3Di:
DLADAEAEEEADVVVVVCVVVVHQPQDPVVRDGRYDHDDPPPDDLVNLVVVCCCLWPVDDRHQEYEAPVSCVSVVVSVVPDDDPDRHYDHD/DQLADAEAEEEAVVVVVVQVVVVHQCADPVPRDGRYDHDYPPPDDLVNSLVVCCCLQPVGDHHQEYEAQVNCVVVVVSVVPRDDDPNHYDHD/DLQPAEAEEEADVVVVVQVVVVHQDADVPVRDTRYDHDDPPPDDQVNLLVVVCCQWPVDPRHQEYEAVVNCVNNVVSVVVDDDPPNHYYHD/DPAEAEEEADVVVVVQVVVVHQAADVPPRDGRYDHDDPPPQDLVNLVVVCCCLQPVDDPHQEYEAPVNCVSVVVSNVPRDDPPRHYDHD